Protein 5Z9R (pdb70)

Foldseek 3Di:
DAEEEEEEEELCLPPWPLVVLLVVLLQVQVVVVVPYDYQAYEYEHWACLVPDPQRDHVVLRQVLVQVQCPPPPHYHYDDPNRPDPHTDDPLVVVVVVLVVVVVVPDPNRHAYAYGDELVVLLVCQDPVNLPPVSSLCRLPVHAYEYEYEPPHDNVVSLVRRPSSVVSVVRYHYRDDHSVLNDDSVVVLVCVQVVHDCPPGHPPVSVVSCVVVVGSHD/DAEEEEEAFAACLPPWLLVVLLVVLLQVQQVVVVPYHYQAYEYEHAAPAVDDPQRDQVVLNQVLVQVQCPVPPGYHYDDPNRPDPHHDAVLVVQVVVLVVQQVVVVVPVRHAYAYEEELCCLQQCPSPHNHDPVCPLVRCPRHAYEYEYEPPHDNVVSCVVDPSCVVRVVRYHYRDDYSVLPADSVVVLVCVQVVHDCPPGGDPVSVVSCVVVVHSHD

Radius of gyration: 23.95 Å; Cα contacts (8 Å, |Δi|>4): 769; chains: 2; bounding box: 55×45×70 Å

B-factor: mean 46.01, std 11.73, range [27.86, 99.35]

Secondary structure (DSSP, 8-state):
-EEEEEEEEE--TT--HHHHHHHHHHHHHHHHHSSEEEEEEEEEEPPTTT--TT---HHHHHHHHHHHGGG-SSEEE--HHHHSSS---HHHHHHHHHHHHHHT------EEEEEEEHHHHHHT-SGGGTT-HHHHHIIIII-EEEEPPTT--HHHHHHHSHHHHHTGGGEEEE-S---B---HHHHHHHHHTT---BTTB-HHHHHHHHHHTTT--/-EEEEEEEEE--TT--HHHHHHHHHHHHHHHHHSSEEEEEEEEEEPP-TT--TT---HHHHHHHHHHHTTT-SSEEE--HHHHSSS---HHHHHHHHHHHHHHHHHH----EEEEEEETTHHHH-BSSSBPPHHHHHHIIIII-EEEEPPTT--HHHHHHT-HHHHHTGGGEEEE-S---B---HHHHHHHHHHT---BTTB-HHHHHHHHHHTTT--

GO terms:
  GO:0000309 nicotinamide-nucleotide adenylyltransferase activity (F, IDA)
  GO:0005739 mitochondrion (C, IDA)
  GO:0005759 mitochondrial matrix (C, IDA)
  GO:0009435 NAD+ biosynthetic process (P, IDA)
  GO:0009611 response to wounding (P, IDA)
  GO:0000309 nicotinamide-nucleotide adenylyltransferase activity (F, IMP)
  GO:0034355 NAD+ biosynthetic process via the salvage pathway (P, IMP)

InterPro domains:
  IPR004821 Cytidyltransferase-like domain [PF01467] (10-206)
  IPR005248 Nicotinate/nicotinamide nucleotide adenylyltransferase [TIGR00482] (10-232)
  IPR014729 Rossmann-like alpha/beta/alpha sandwich fold [G3DSA:3.40.50.620] (4-244)
  IPR045094 Nicotinamide/nicotinate mononucleotide adenylyltransferase, eukaryotic [cd09286] (7-232)
  IPR051182 Eukaryotic NMN adenylyltransferase [PTHR12039] (2-236)

Nearest PDB structures (foldseek):
  5z9r-assembly1_B  TM=1.005E+00  e=2.704E-46  Mus musculus
  5z9r-assembly1_A  TM=9.643E-01  e=1.073E-40  Mus musculus
  1nup-assembly1_A  TM=9.544E-01  e=6.596E-35  Homo sapiens
  1nup-assembly1_B  TM=9.572E-01  e=4.949E-33  Homo sapiens
  1kku-assembly1_A  TM=9.513E-01  e=8.817E-27  Homo sapiens

Structure (mmCIF, N/CA/C/O backbone):
data_5Z9R
#
_entry.id   5Z9R
#
_cell.length_a   53.650
_cell.length_b   80.822
_cell.length_c   64.501
_cell.angle_alpha   90.000
_cell.angle_beta   102.220
_cell.angle_gamma   90.000
#
_symmetry.space_group_name_H-M   'P 1 21 1'
#
loop_
_entity.id
_entity.type
_entity.pdbx_description
1 polymer 'Nicotinamide/nicotinic acid mononucleotide adenylyltransferase 3'
2 water water
#
loop_
_atom_site.group_PDB
_atom_site.id
_atom_site.type_symbol
_atom_site.label_atom_id
_atom_site.label_alt_id
_atom_site.label_comp_id
_atom_site.label_asym_id
_atom_site.label_entity_id
_atom_site.label_seq_id
_atom_site.pdbx_PDB_ins_code
_atom_site.Cartn_x
_atom_site.Cartn_y
_atom_site.Cartn_z
_atom_site.occupancy
_atom_site.B_iso_or_equiv
_atom_site.auth_seq_id
_atom_site.auth_comp_id
_atom_site.auth_asym_id
_atom_site.auth_atom_id
_atom_site.pdbx_PDB_model_num
ATOM 1 N N . ARG A 1 40 ? 81.276 -10.620 22.357 1.00 58.95 4 ARG A N 1
ATOM 2 C CA . ARG A 1 40 ? 79.900 -10.318 22.748 1.00 54.96 4 ARG A CA 1
ATOM 3 C C . ARG A 1 40 ? 79.284 -11.474 23.536 1.00 55.33 4 ARG A C 1
ATOM 4 O O . ARG A 1 40 ? 79.887 -12.540 23.670 1.00 56.29 4 ARG A O 1
ATOM 12 N N . ILE A 1 41 ? 78.091 -11.268 24.072 1.00 53.52 5 ILE A N 1
ATOM 13 C CA . ILE A 1 41 ? 77.521 -12.158 25.081 1.00 52.13 5 ILE A CA 1
ATOM 14 C C . ILE A 1 41 ? 76.511 -13.097 24.427 1.00 49.92 5 ILE A C 1
ATOM 15 O O . ILE A 1 41 ? 75.603 -12.623 23.727 1.00 45.56 5 ILE A O 1
ATOM 20 N N . PRO A 1 42 ? 76.629 -14.405 24.633 1.00 49.76 6 PRO A N 1
ATOM 21 C CA . PRO A 1 42 ? 75.664 -15.339 24.042 1.00 51.67 6 PRO A CA 1
ATOM 22 C C . PRO A 1 42 ? 74.308 -15.224 24.723 1.00 51.11 6 PRO A C 1
ATOM 23 O O . PRO A 1 42 ? 74.212 -15.004 25.934 1.00 48.05 6 PRO A O 1
ATOM 27 N N . VAL A 1 43 ? 73.258 -15.363 23.918 1.00 42.29 7 VAL A N 1
ATOM 28 C CA . VAL A 1 43 ? 71.881 -15.132 24.330 1.00 40.38 7 VAL A CA 1
ATOM 29 C C . VAL A 1 43 ? 71.030 -16.283 23.816 1.00 40.75 7 VAL A C 1
ATOM 30 O O . VAL A 1 43 ? 71.193 -16.723 22.669 1.00 39.62 7 VAL A O 1
ATOM 34 N N . VAL A 1 44 ? 70.117 -16.763 24.655 1.00 35.33 8 VAL A N 1
ATOM 35 C CA . VAL A 1 44 ? 69.068 -17.684 24.237 1.00 34.96 8 VAL A CA 1
ATOM 36 C C . VAL A 1 44 ? 67.740 -16.957 24.373 1.00 38.90 8 VAL A C 1
ATOM 37 O O . VAL A 1 44 ? 67.521 -16.232 25.350 1.00 35.03 8 VAL A O 1
ATOM 41 N N . LEU A 1 45 ? 66.871 -17.126 23.372 1.00 35.54 9 LEU A N 1
ATOM 42 C CA . LEU A 1 45 ? 65.530 -16.554 23.369 1.00 33.67 9 LEU A CA 1
ATOM 43 C C . LEU A 1 45 ? 64.519 -17.639 23.707 1.00 34.00 9 LEU A C 1
ATOM 44 O O . LEU A 1 45 ? 64.513 -18.695 23.065 1.00 31.24 9 LEU A O 1
ATOM 49 N N . LEU A 1 46 ? 63.658 -17.373 24.694 1.00 32.72 10 LEU A N 1
ATOM 50 C CA . LEU A 1 46 ? 62.615 -18.309 25.113 1.00 33.21 10 LEU A CA 1
ATOM 51 C C . LEU A 1 46 ? 61.240 -17.713 24.851 1.00 31.15 10 LEU A C 1
ATOM 52 O O . LEU A 1 46 ? 60.958 -16.599 25.282 1.00 31.23 10 LEU A O 1
ATOM 57 N N . ALA A 1 47 ? 60.373 -18.454 24.170 1.00 31.68 11 ALA A N 1
ATOM 58 C CA . ALA A 1 47 ? 58.985 -18.047 23.994 1.00 32.85 11 ALA A CA 1
ATOM 59 C C . ALA A 1 47 ? 58.102 -19.058 24.710 1.00 32.84 11 ALA A C 1
ATOM 60 O O . ALA A 1 47 ? 58.123 -20.246 24.380 1.00 36.24 11 ALA A O 1
ATOM 62 N N . CYS A 1 48 ? 57.335 -18.591 25.682 1.00 34.60 12 CYS A N 1
ATOM 63 C CA . CYS A 1 48 ? 56.288 -19.383 26.309 1.00 38.68 12 CYS A CA 1
ATOM 64 C C . CYS A 1 48 ? 54.950 -18.998 25.700 1.00 41.94 12 CYS A C 1
ATOM 65 O O . CYS A 1 48 ? 54.766 -17.875 25.230 1.00 49.76 12 CYS A O 1
ATOM 68 N N . GLY A 1 49 ? 54.019 -19.934 25.689 1.00 38.59 13 GLY A N 1
ATOM 69 C CA . GLY A 1 49 ? 52.721 -19.627 25.123 1.00 40.44 13 GLY A CA 1
ATOM 70 C C . GLY A 1 49 ? 51.928 -20.890 24.915 1.00 36.69 13 GLY A C 1
ATOM 71 O O . GLY A 1 49 ? 52.409 -22.002 25.143 1.00 35.97 13 GLY A O 1
ATOM 72 N N . SER A 1 50 ? 50.690 -20.692 24.459 1.00 34.01 14 SER A N 1
ATOM 73 C CA . SER A 1 50 ? 49.815 -21.817 24.131 1.00 42.32 14 SER A CA 1
ATOM 74 C C . SER A 1 50 ? 50.267 -22.554 22.866 1.00 37.38 14 SER A C 1
ATOM 75 O O . SER A 1 50 ? 50.228 -23.792 22.816 1.00 37.80 14 SER A O 1
ATOM 78 N N . PHE A 1 51 ? 50.679 -21.816 21.833 1.00 36.84 15 PHE A N 1
ATOM 79 C CA . PHE A 1 51 ? 50.986 -22.366 20.498 1.00 34.56 15 PHE A CA 1
ATOM 80 C C . PHE A 1 51 ? 49.888 -23.319 20.038 1.00 33.24 15 PHE A C 1
ATOM 81 O O . PHE A 1 51 ? 50.086 -24.523 19.853 1.00 32.26 15 PHE A O 1
ATOM 89 N N . ASN A 1 52 ? 48.710 -22.738 19.849 1.00 34.05 16 ASN A N 1
ATOM 90 C CA . ASN A 1 52 ? 47.479 -23.505 19.722 1.00 35.14 16 ASN A CA 1
ATOM 91 C C . ASN A 1 52 ? 46.656 -23.070 18.503 1.00 32.61 16 ASN A C 1
ATOM 92 O O . ASN A 1 52 ? 45.522 -22.632 18.667 1.00 34.21 16 ASN A O 1
ATOM 97 N N . PRO A 1 53 ? 47.202 -23.219 17.270 1.00 32.07 17 PRO A N 1
ATOM 98 C CA . PRO A 1 53 ? 48.508 -23.769 16.887 1.00 29.59 17 PRO A CA 1
ATOM 99 C C . PRO A 1 53 ? 49.589 -22.726 16.747 1.00 31.89 17 PRO A C 1
ATOM 100 O O . PRO A 1 53 ? 49.300 -21.527 16.739 1.00 31.83 17 PRO A O 1
ATOM 104 N N . ILE A 1 54 ? 50.830 -23.187 16.594 1.00 31.02 18 ILE A N 1
ATOM 105 C CA . ILE A 1 54 ? 51.893 -22.305 16.133 1.00 32.07 18 ILE A CA 1
ATOM 106 C C . ILE A 1 54 ? 51.544 -21.745 14.746 1.00 31.89 18 ILE A C 1
ATOM 107 O O . ILE A 1 54 ? 50.943 -22.430 13.905 1.00 34.09 18 ILE A O 1
ATOM 112 N N . THR A 1 55 ? 51.907 -20.487 14.504 1.00 30.83 19 THR A N 1
ATOM 113 C CA . THR A 1 55 ? 51.658 -19.827 13.220 1.00 32.10 19 THR A CA 1
ATOM 114 C C . THR A 1 55 ? 52.941 -19.169 12.716 1.00 33.24 19 THR A C 1
ATOM 115 O O . THR A 1 55 ? 53.956 -19.122 13.415 1.00 29.79 19 THR A O 1
ATOM 119 N N . ASN A 1 56 ? 52.891 -18.639 11.481 1.00 30.98 20 ASN A N 1
ATOM 120 C CA . ASN A 1 56 ? 54.035 -17.894 10.958 1.00 30.14 20 ASN A CA 1
ATOM 121 C C . ASN A 1 56 ? 54.359 -16.648 11.792 1.00 30.77 20 ASN A C 1
ATOM 122 O O . ASN A 1 56 ? 55.493 -16.144 11.719 1.00 31.02 20 ASN A O 1
ATOM 127 N N . MET A 1 57 ? 53.394 -16.123 12.557 1.00 32.34 21 MET A N 1
ATOM 128 C CA . MET A 1 57 ? 53.679 -14.996 13.454 1.00 33.48 21 MET A CA 1
ATOM 129 C C . MET A 1 57 ? 54.730 -15.366 14.501 1.00 34.21 21 MET A C 1
ATOM 130 O O . MET A 1 57 ? 55.699 -14.624 14.716 1.00 33.02 21 MET A O 1
ATOM 135 N N . HIS A 1 58 ? 54.553 -16.515 15.170 1.00 33.62 22 HIS A N 1
ATOM 136 C CA . HIS A 1 58 ? 55.475 -16.921 16.232 1.00 36.36 22 HIS A CA 1
ATOM 137 C C . HIS A 1 58 ? 56.901 -17.078 15.721 1.00 34.39 22 HIS A C 1
ATOM 138 O O . HIS A 1 58 ? 57.857 -16.704 16.408 1.00 32.56 22 HIS A O 1
ATOM 145 N N . LEU A 1 59 ? 57.063 -17.689 14.545 1.00 30.77 23 LEU A N 1
ATOM 146 C CA . LEU A 1 59 ? 58.396 -17.915 13.983 1.00 33.40 23 LEU A CA 1
ATOM 147 C C . LEU A 1 59 ? 59.038 -16.602 13.546 1.00 32.77 23 LEU A C 1
ATOM 148 O O . LEU A 1 59 ? 60.255 -16.371 13.744 1.00 31.32 23 LEU A O 1
ATOM 153 N N . ARG A 1 60 ? 58.226 -15.738 12.926 1.00 32.32 24 ARG A N 1
ATOM 154 C CA . ARG A 1 60 ? 58.698 -14.409 12.551 1.00 32.66 24 ARG A CA 1
ATOM 155 C C . ARG A 1 60 ? 59.203 -13.633 13.769 1.00 31.72 24 ARG A C 1
ATOM 156 O O . ARG A 1 60 ? 60.237 -12.952 13.693 1.00 31.95 24 ARG A O 1
ATOM 164 N N . LEU A 1 61 ? 58.498 -13.732 14.906 1.00 32.90 25 LEU A N 1
ATOM 165 C CA . LEU A 1 61 ? 58.946 -13.053 16.127 1.00 33.20 25 LEU A CA 1
ATOM 166 C C . LEU A 1 61 ? 60.398 -13.386 16.459 1.00 33.55 25 LEU A C 1
ATOM 167 O O . LEU A 1 61 ? 61.194 -12.493 16.786 1.00 32.01 25 LEU A O 1
ATOM 172 N N . PHE A 1 62 ? 60.750 -14.679 16.419 1.00 30.80 26 PHE A N 1
ATOM 173 C CA . PHE A 1 62 ? 62.127 -15.081 16.691 1.00 29.17 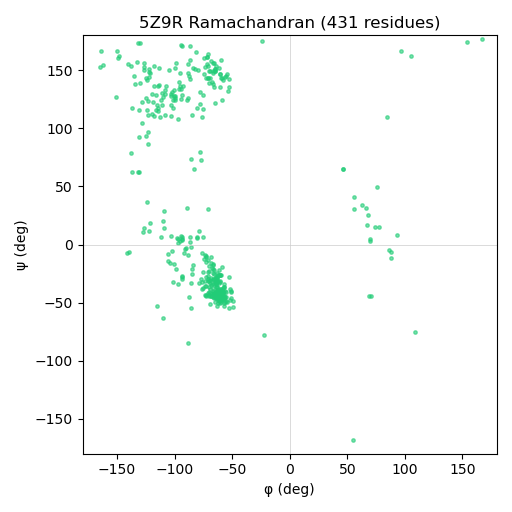26 PHE A CA 1
ATOM 174 C C . PHE A 1 62 ? 63.092 -14.428 15.716 1.00 33.76 26 PHE A C 1
ATOM 175 O O . PHE A 1 62 ? 64.160 -13.940 16.116 1.00 32.24 26 PHE A O 1
ATOM 183 N N . GLU A 1 63 ? 62.758 -14.449 14.419 1.00 32.51 27 GLU A N 1
ATOM 184 C CA . GLU A 1 63 ? 63.715 -13.893 13.455 1.00 32.19 27 GLU A CA 1
ATOM 185 C C . GLU A 1 63 ? 63.945 -12.403 13.694 1.00 31.54 27 GLU A C 1
ATOM 186 O O . GLU A 1 63 ? 65.087 -11.917 13.639 1.00 32.47 27 GLU A O 1
ATOM 192 N N . VAL A 1 64 ? 62.871 -11.663 13.949 1.00 31.49 28 VAL A N 1
ATOM 193 C CA . VAL A 1 64 ? 62.987 -10.231 14.183 1.00 32.00 28 VAL A CA 1
ATOM 194 C C . VAL A 1 64 ? 63.785 -9.963 15.455 1.00 35.21 28 VAL A C 1
ATOM 195 O O . VAL A 1 64 ? 64.654 -9.082 15.480 1.00 34.30 28 VAL A O 1
ATOM 199 N N . ALA A 1 65 ? 63.526 -10.736 16.519 1.00 30.81 29 ALA A N 1
ATOM 200 C CA . ALA A 1 65 ? 64.233 -10.531 17.782 1.00 32.26 29 ALA A CA 1
ATOM 201 C C . ALA A 1 65 ? 65.730 -10.775 17.614 1.00 35.41 29 ALA A C 1
ATOM 202 O O . ALA A 1 65 ? 66.561 -10.003 18.114 1.00 35.37 29 ALA A O 1
ATOM 204 N N . ARG A 1 66 ? 66.092 -11.843 16.899 1.00 32.50 30 ARG A N 1
ATOM 205 C CA . ARG A 1 66 ? 67.508 -12.154 16.714 1.00 34.82 30 ARG A CA 1
ATOM 206 C C . ARG A 1 66 ? 68.205 -11.061 15.916 1.00 38.14 30 ARG A C 1
ATOM 207 O O . ARG A 1 66 ? 69.322 -10.635 16.261 1.00 40.30 30 ARG A O 1
ATOM 215 N N . ASP A 1 67 ? 67.559 -10.587 14.845 1.00 36.54 31 ASP A N 1
ATOM 216 C CA . ASP A 1 67 ? 68.150 -9.482 14.087 1.00 40.10 31 ASP A CA 1
ATOM 217 C C . ASP A 1 67 ? 68.362 -8.255 14.976 1.00 40.20 31 ASP A C 1
ATOM 218 O O . ASP A 1 67 ? 69.413 -7.605 14.907 1.00 37.97 31 ASP A O 1
ATOM 223 N N . HIS A 1 68 ? 67.378 -7.930 15.824 1.00 42.12 32 HIS A N 1
ATOM 224 C CA . HIS A 1 68 ? 67.503 -6.770 16.709 1.00 42.29 32 HIS A CA 1
ATOM 225 C C . HIS A 1 68 ? 68.694 -6.905 17.656 1.00 39.75 32 HIS A C 1
ATOM 226 O O . HIS A 1 68 ? 69.525 -5.989 17.780 1.00 41.94 32 HIS A O 1
ATOM 233 N N . LEU A 1 69 ? 68.791 -8.045 18.340 1.00 39.15 33 LEU A N 1
ATOM 234 C CA . LEU A 1 69 ? 69.886 -8.224 19.286 1.00 43.55 33 LEU A CA 1
ATOM 235 C C . LEU A 1 69 ? 71.232 -8.175 18.579 1.00 42.96 33 LEU A C 1
ATOM 236 O O . LEU A 1 69 ? 72.160 -7.496 19.039 1.00 41.34 33 LEU A O 1
ATOM 241 N N . HIS A 1 70 ? 71.350 -8.857 17.439 1.00 39.33 34 HIS A N 1
ATOM 242 C CA . HIS A 1 70 ? 72.604 -8.818 16.697 1.00 41.49 34 HIS A CA 1
ATOM 243 C C . HIS A 1 70 ? 72.961 -7.390 16.291 1.00 41.94 34 HIS A C 1
ATOM 244 O O . HIS A 1 70 ? 74.131 -6.994 16.355 1.00 42.31 34 HIS A O 1
ATOM 251 N N . GLN A 1 71 ? 71.954 -6.596 15.906 1.00 42.69 35 GLN A N 1
ATOM 252 C CA . GLN A 1 71 ? 72.176 -5.215 15.478 1.00 45.46 35 GLN A CA 1
ATOM 253 C C . GLN A 1 71 ? 72.659 -4.322 16.626 1.00 51.52 35 GLN A C 1
ATOM 254 O O . GLN A 1 71 ? 73.377 -3.342 16.379 1.00 51.38 35 GLN A O 1
ATOM 260 N N . THR A 1 72 ? 72.278 -4.619 17.878 1.00 47.02 36 THR A N 1
ATOM 261 C CA . THR A 1 72 ? 72.807 -3.810 18.987 1.00 46.10 36 THR A CA 1
ATOM 262 C C . THR A 1 72 ? 74.332 -3.887 19.083 1.00 51.22 36 THR A C 1
ATOM 263 O O . THR A 1 72 ? 74.965 -2.961 19.603 1.00 56.39 36 THR A O 1
ATOM 267 N N . GLY A 1 73 ? 74.941 -4.975 18.606 1.00 51.85 37 GLY A N 1
ATOM 268 C CA . GLY A 1 73 ? 76.376 -5.151 18.693 1.00 52.82 37 GLY A CA 1
ATOM 269 C C . GLY A 1 73 ? 76.883 -5.804 19.968 1.00 53.69 37 GLY A C 1
ATOM 270 O O . GLY A 1 73 ? 78.081 -6.109 20.060 1.00 55.36 37 GLY A O 1
ATOM 271 N N . ARG A 1 74 ? 76.024 -6.044 20.952 1.00 50.50 38 ARG A N 1
ATOM 272 C CA . ARG A 1 74 ? 76.479 -6.576 22.230 1.00 52.55 38 ARG A CA 1
ATOM 273 C C . ARG A 1 74 ? 76.137 -8.043 22.439 1.00 50.71 38 ARG A C 1
ATOM 274 O O . ARG A 1 74 ? 76.629 -8.640 23.403 1.00 48.43 38 ARG A O 1
ATOM 282 N N . TYR A 1 75 ? 75.340 -8.646 21.554 1.00 49.56 39 TYR A N 1
ATOM 283 C CA . TYR A 1 75 ? 74.793 -9.976 21.776 1.00 48.71 39 TYR A CA 1
ATOM 284 C C . TYR A 1 75 ? 75.093 -10.901 20.606 1.00 52.63 39 TYR A C 1
ATOM 285 O O . TYR A 1 75 ? 75.245 -10.462 19.463 1.00 48.65 39 TYR A O 1
ATOM 294 N N . GLN A 1 76 ? 75.162 -12.195 20.917 1.00 49.84 40 GLN A N 1
ATOM 295 C CA . GLN A 1 76 ? 75.304 -13.278 19.950 1.00 47.64 40 GLN A CA 1
ATOM 296 C C . GLN A 1 76 ? 74.199 -14.279 20.260 1.00 49.00 40 GLN A C 1
ATOM 297 O O . GLN A 1 76 ? 74.282 -15.000 21.260 1.00 48.52 40 GLN A O 1
ATOM 303 N N . VAL A 1 77 ? 73.154 -14.309 19.438 1.00 44.34 41 VAL A N 1
ATOM 304 C CA . VAL A 1 77 ? 72.019 -15.190 19.699 1.00 41.90 41 VAL A CA 1
ATOM 305 C C . VAL A 1 77 ? 72.371 -16.590 19.224 1.00 41.99 41 VAL A C 1
ATOM 306 O O . VAL A 1 77 ? 72.591 -16.816 18.032 1.00 47.88 41 VAL A O 1
ATOM 310 N N . ILE A 1 78 ? 72.408 -17.540 20.151 1.00 41.59 42 ILE A N 1
ATOM 311 C CA . ILE A 1 78 ? 72.839 -18.892 19.819 1.00 43.50 42 ILE A CA 1
ATOM 312 C C . ILE A 1 78 ? 71.695 -19.887 19.756 1.00 40.18 42 ILE A C 1
ATOM 313 O O . ILE A 1 78 ? 71.891 -20.983 19.213 1.00 44.12 42 ILE A O 1
ATOM 318 N N . GLU A 1 79 ? 70.508 -19.551 20.260 1.00 40.86 43 GLU A N 1
ATOM 319 C CA . GLU A 1 79 ? 69.435 -20.538 20.243 1.00 40.08 43 GLU A CA 1
ATOM 320 C C . GLU A 1 79 ? 68.103 -19.858 20.511 1.00 36.65 43 GLU A C 1
ATOM 321 O O . GLU A 1 79 ? 68.045 -18.826 21.185 1.00 35.32 43 GLU A O 1
ATOM 327 N N . GLY A 1 80 ? 67.041 -20.456 19.988 1.00 33.96 44 GLY A N 1
ATOM 328 C CA . GLY A 1 80 ? 65.681 -20.090 20.351 1.00 31.49 44 GLY A CA 1
ATOM 329 C C . GLY A 1 80 ? 64.956 -21.309 20.886 1.00 33.78 44 GLY A C 1
ATOM 330 O O . GLY A 1 80 ? 65.182 -22.426 20.413 1.00 33.82 44 GLY A O 1
ATOM 331 N N . ILE A 1 81 ? 64.085 -21.091 21.876 1.00 31.82 45 ILE A N 1
ATOM 332 C CA . ILE A 1 81 ? 63.359 -22.177 22.527 1.00 32.58 45 ILE A CA 1
ATOM 333 C C . ILE A 1 81 ? 61.875 -21.846 22.524 1.00 29.92 45 ILE A C 1
ATOM 334 O O . ILE A 1 81 ? 61.464 -20.812 23.058 1.00 32.71 45 ILE A O 1
ATOM 339 N N . ILE A 1 82 ? 61.076 -22.733 21.948 1.00 29.67 46 ILE A N 1
ATOM 340 C CA . ILE A 1 82 ? 59.623 -22.666 22.010 1.00 29.63 46 ILE A CA 1
ATOM 341 C C . ILE A 1 82 ? 59.178 -23.645 23.087 1.00 32.65 46 ILE A C 1
ATOM 342 O O . ILE A 1 82 ? 59.594 -24.810 23.080 1.00 34.05 46 ILE A O 1
ATOM 347 N N . SER A 1 83 ? 58.362 -23.168 24.030 1.00 32.17 47 SER A N 1
ATOM 348 C CA . SER A 1 83 ? 57.958 -23.949 25.201 1.00 32.52 47 SER A CA 1
ATOM 349 C C . SER A 1 83 ? 56.445 -23.867 25.343 1.00 32.99 47 SER A C 1
ATOM 350 O O . SER A 1 83 ? 55.921 -22.951 25.998 1.00 33.32 47 SER A O 1
ATOM 353 N N . PRO A 1 84 ? 55.706 -24.811 24.764 1.00 31.54 48 PRO A N 1
ATOM 354 C CA . PRO A 1 84 ? 54.245 -24.750 24.859 1.00 33.01 48 PRO A CA 1
ATOM 355 C C . PRO A 1 84 ? 53.754 -24.961 26.291 1.00 37.20 48 PRO A C 1
ATOM 356 O O . PRO A 1 84 ? 54.354 -25.693 27.084 1.00 36.34 48 PRO A O 1
ATOM 360 N N . VAL A 1 85 ? 52.622 -24.325 26.602 1.00 35.16 49 VAL A N 1
ATOM 361 C CA . VAL A 1 85 ? 52.106 -24.364 27.977 1.00 38.73 49 VAL A CA 1
ATOM 362 C C . VAL A 1 85 ? 51.569 -25.754 28.308 1.00 37.57 49 VAL A C 1
ATOM 363 O O . VAL A 1 85 ? 51.126 -26.518 27.439 1.00 36.63 49 VAL A O 1
ATOM 367 N N . ASN A 1 86 ? 51.594 -26.067 29.604 1.00 38.25 50 ASN A N 1
ATOM 368 C CA . ASN A 1 86 ? 51.019 -27.288 30.143 1.00 40.00 50 ASN A CA 1
ATOM 369 C C . ASN A 1 86 ? 49.505 -27.302 29.954 1.00 40.12 50 ASN A C 1
ATOM 370 O O . ASN A 1 86 ? 48.853 -26.257 29.928 1.00 42.72 50 ASN A O 1
ATOM 375 N N . ASP A 1 87 ? 48.937 -28.505 29.831 1.00 42.55 51 ASP A N 1
ATOM 376 C CA . ASP A 1 87 ? 47.485 -28.627 29.701 1.00 41.73 51 ASP A CA 1
ATOM 377 C C . ASP A 1 87 ? 46.729 -28.357 31.008 1.00 47.91 51 ASP A C 1
ATOM 378 O O . ASP A 1 87 ? 45.500 -28.234 30.964 1.00 47.11 51 ASP A O 1
ATOM 383 N N . SER A 1 88 ? 47.414 -28.262 32.157 1.00 46.60 52 SER A N 1
ATOM 384 C CA . SER A 1 88 ? 46.734 -27.920 33.412 1.00 53.28 52 SER A CA 1
ATOM 385 C C . SER A 1 88 ? 46.047 -26.566 33.310 1.00 56.55 52 SER A C 1
ATOM 386 O O . SER A 1 88 ? 44.896 -26.407 33.733 1.00 60.40 52 SER A O 1
ATOM 389 N N . TYR A 1 89 ? 46.778 -25.566 32.805 1.00 57.96 53 TYR A N 1
ATOM 390 C CA . TYR A 1 89 ? 46.274 -24.312 32.247 1.00 60.57 53 TYR A CA 1
ATOM 391 C C . TYR A 1 89 ? 44.821 -24.463 31.799 1.00 66.13 53 TYR A C 1
ATOM 392 O O . TYR A 1 89 ? 43.902 -24.011 32.488 1.00 66.92 53 TYR A O 1
ATOM 401 N N . GLY A 1 90 ? 44.609 -25.082 30.639 1.00 65.98 54 GLY A N 1
ATOM 402 C CA . GLY A 1 90 ? 43.379 -25.800 30.355 1.00 64.95 54 GLY A CA 1
ATOM 403 C C . GLY A 1 90 ? 42.110 -25.046 30.018 1.00 66.23 54 GLY A C 1
ATOM 404 O O . GLY A 1 90 ? 41.056 -25.342 30.590 1.00 70.20 54 GLY A O 1
ATOM 405 N N . LYS A 1 91 ? 42.170 -24.099 29.086 1.00 66.10 55 LYS A N 1
ATOM 406 C CA . LYS A 1 91 ? 40.931 -23.614 28.501 1.00 67.28 55 LYS A CA 1
ATOM 407 C C . LYS A 1 91 ? 40.342 -24.679 27.574 1.00 65.27 55 LYS A C 1
ATOM 408 O O . LYS A 1 91 ? 41.024 -25.614 27.139 1.00 62.53 55 LYS A O 1
ATOM 414 N N . LYS A 1 92 ? 39.043 -24.531 27.293 1.00 63.98 56 LYS A N 1
ATOM 415 C CA . LYS A 1 92 ? 38.297 -25.567 26.582 1.00 66.54 56 LYS A CA 1
ATOM 416 C C . LYS A 1 92 ? 38.905 -25.861 25.215 1.00 66.38 56 LYS A C 1
ATOM 417 O O . LYS A 1 92 ? 38.991 -27.024 24.801 1.00 63.26 56 LYS A O 1
ATOM 423 N N . ASP A 1 93 ? 39.335 -24.820 24.499 1.00 61.33 57 ASP A N 1
ATOM 424 C CA . ASP A 1 93 ? 39.860 -24.995 23.150 1.00 61.13 57 ASP A CA 1
ATOM 425 C C . ASP A 1 93 ? 41.350 -25.311 23.117 1.00 54.41 57 ASP A C 1
ATOM 426 O O . ASP A 1 93 ? 41.928 -25.332 22.028 1.00 47.62 57 ASP A O 1
ATOM 431 N N . LEU A 1 94 ? 41.993 -25.518 24.263 1.00 53.08 58 LEU A N 1
ATOM 432 C CA . LEU A 1 94 ? 43.414 -25.846 24.283 1.00 47.75 58 LEU A CA 1
ATOM 433 C C . LEU A 1 94 ? 43.589 -27.305 23.883 1.00 45.80 58 LEU A C 1
ATOM 434 O O . LEU A 1 94 ? 43.239 -28.213 24.644 1.00 43.57 58 LEU A O 1
ATOM 439 N N . VAL A 1 95 ? 44.141 -27.530 22.689 1.00 40.51 59 VAL A N 1
ATOM 440 C CA . VAL A 1 95 ? 44.408 -28.882 22.211 1.00 39.49 59 VAL A CA 1
ATOM 441 C C . VAL A 1 95 ? 45.500 -29.525 23.074 1.00 38.68 59 VAL A C 1
ATOM 442 O O . VAL A 1 95 ? 46.275 -28.836 23.748 1.00 37.43 59 VAL A O 1
ATOM 446 N N . ALA A 1 96 ? 45.526 -30.858 23.105 1.00 38.61 60 ALA A N 1
ATOM 447 C CA . ALA A 1 96 ? 46.462 -31.576 23.972 1.00 41.58 60 ALA A CA 1
ATOM 448 C C . ALA A 1 96 ? 47.911 -31.197 23.668 1.00 38.41 60 ALA A C 1
ATOM 449 O O . ALA A 1 96 ? 48.297 -31.012 22.512 1.00 35.13 60 ALA A O 1
ATOM 451 N N . SER A 1 97 ? 48.722 -31.081 24.722 1.00 36.08 61 SER A N 1
ATOM 452 C CA . SER A 1 97 ? 50.089 -30.599 24.531 1.00 36.63 61 SER A CA 1
ATOM 453 C C . SER A 1 97 ? 50.892 -31.503 23.602 1.00 33.46 61 SER A C 1
ATOM 454 O O . SER A 1 97 ? 51.760 -31.017 22.869 1.00 34.40 61 SER A O 1
ATOM 457 N N . HIS A 1 98 ? 50.619 -32.808 23.596 1.00 32.01 62 HIS A N 1
ATOM 458 C CA . HIS A 1 98 ? 51.286 -33.665 22.624 1.00 32.16 62 HIS A CA 1
ATOM 459 C C . HIS A 1 98 ? 51.141 -33.092 21.210 1.00 33.02 62 HIS A C 1
ATOM 460 O O . HIS A 1 98 ? 52.123 -32.976 20.466 1.00 32.64 62 HIS A O 1
ATOM 467 N N . HIS A 1 99 ? 49.927 -32.679 20.841 1.00 31.27 63 HIS A N 1
ATOM 468 C CA . HIS A 1 99 ? 49.718 -32.162 19.485 1.00 32.75 63 HIS A CA 1
ATOM 469 C C . HIS A 1 99 ? 50.386 -30.802 19.296 1.00 31.83 63 HIS A C 1
ATOM 470 O O . HIS A 1 99 ? 50.916 -30.511 18.219 1.00 31.65 63 HIS A O 1
ATOM 477 N N . ARG A 1 100 ? 50.375 -29.951 20.327 1.00 32.11 64 ARG A N 1
ATOM 478 C CA . ARG A 1 100 ? 50.959 -28.618 20.169 1.00 33.69 64 ARG A CA 1
ATOM 479 C C . ARG A 1 100 ? 52.479 -28.693 20.031 1.00 31.52 64 ARG A C 1
ATOM 480 O O . ARG A 1 100 ? 53.065 -27.972 19.212 1.00 34.13 64 ARG A O 1
ATOM 488 N N . VAL A 1 101 ? 53.138 -29.588 20.773 1.00 29.51 65 VAL A N 1
ATOM 489 C CA . VAL A 1 101 ? 54.583 -29.702 20.562 1.00 32.39 65 VAL A CA 1
ATOM 490 C C . VAL A 1 101 ? 54.885 -30.480 19.281 1.00 33.29 65 VAL A C 1
ATOM 491 O O . VAL A 1 101 ? 55.921 -30.246 18.654 1.00 33.70 65 VAL A O 1
ATOM 495 N N . ALA A 1 102 ? 54.024 -31.420 18.874 1.00 30.76 66 ALA A N 1
ATOM 496 C CA . ALA A 1 102 ? 54.223 -32.054 17.566 1.00 32.42 66 ALA A CA 1
ATOM 497 C C . ALA A 1 102 ? 54.166 -31.024 16.436 1.00 33.15 66 ALA A C 1
ATOM 498 O O . ALA A 1 102 ? 55.010 -31.026 15.524 1.00 33.42 66 ALA A O 1
ATOM 500 N N . MET A 1 103 ? 53.174 -30.128 16.486 1.00 32.01 67 MET A N 1
ATOM 501 C CA . MET A 1 103 ? 53.028 -29.110 15.445 1.00 32.69 67 MET A CA 1
ATOM 502 C C . MET A 1 103 ? 54.184 -28.126 15.469 1.00 33.91 67 MET A C 1
ATOM 503 O O . MET A 1 103 ? 54.660 -27.695 14.413 1.00 34.80 67 MET A O 1
ATOM 508 N N . ALA A 1 104 ? 54.634 -27.733 16.661 1.00 30.17 68 ALA A N 1
ATOM 509 C CA . ALA A 1 104 ? 55.804 -26.869 16.739 1.00 34.17 68 ALA A CA 1
ATOM 510 C C . ALA A 1 104 ? 57.037 -27.554 16.158 1.00 34.10 68 ALA A C 1
ATOM 511 O O . ALA A 1 104 ? 57.814 -26.928 15.423 1.00 34.34 68 ALA A O 1
ATOM 513 N N . ARG A 1 105 ? 57.249 -28.834 16.490 1.00 29.84 69 ARG A N 1
ATOM 514 C CA . ARG A 1 105 ? 58.387 -29.556 15.922 1.00 35.13 69 ARG A CA 1
ATOM 515 C C . ARG A 1 105 ? 58.311 -29.605 14.395 1.00 34.74 69 ARG A C 1
ATOM 516 O O . ARG A 1 105 ? 59.312 -29.355 13.706 1.00 33.36 69 ARG A O 1
ATOM 524 N N . LEU A 1 106 ? 57.128 -29.890 13.840 1.00 32.96 70 LEU A N 1
ATOM 525 C CA . LEU A 1 106 ? 56.992 -29.872 12.379 1.00 35.42 70 LEU A CA 1
ATOM 526 C C . LEU A 1 106 ? 57.269 -28.483 11.815 1.00 36.36 70 LEU A C 1
ATOM 527 O O . LEU A 1 106 ? 57.931 -28.348 10.779 1.00 37.43 70 LEU A O 1
ATOM 532 N N . ALA A 1 107 ? 56.792 -27.432 12.498 1.00 34.05 71 ALA A N 1
ATOM 533 C CA . ALA A 1 107 ? 57.027 -26.066 12.034 1.00 35.97 71 ALA A CA 1
ATOM 534 C C . ALA A 1 107 ? 58.509 -25.719 12.038 1.00 35.78 71 ALA A C 1
ATOM 535 O O . ALA A 1 107 ? 58.951 -24.887 11.244 1.00 33.20 71 ALA A O 1
ATOM 537 N N . LEU A 1 108 ? 59.292 -26.336 12.918 1.00 34.58 72 LEU A N 1
ATOM 538 C CA . LEU A 1 108 ? 60.686 -25.951 13.094 1.00 36.98 72 LEU A CA 1
ATOM 539 C C . LEU A 1 108 ? 61.647 -26.775 12.240 1.00 37.74 72 LEU A C 1
ATOM 540 O O . LEU A 1 108 ? 62.868 -26.611 12.361 1.00 39.11 72 LEU A O 1
ATOM 545 N N . GLN A 1 109 ? 61.128 -27.634 11.362 1.00 38.31 73 GLN A N 1
ATOM 546 C CA . GLN A 1 109 ? 61.996 -28.447 10.514 1.00 41.03 73 GLN A CA 1
ATOM 547 C C . GLN A 1 109 ? 62.945 -27.603 9.677 1.00 39.68 73 GLN A C 1
ATOM 548 O O . GLN A 1 109 ? 64.076 -28.023 9.411 1.00 45.11 73 GLN A O 1
ATOM 554 N N . THR A 1 110 ? 62.518 -26.425 9.241 1.00 38.34 74 THR A N 1
ATOM 555 C CA . THR A 1 110 ? 63.362 -25.607 8.385 1.00 40.08 74 THR A CA 1
ATOM 556 C C . THR A 1 110 ? 64.177 -24.571 9.161 1.00 43.45 74 THR A C 1
ATOM 557 O O . THR A 1 110 ? 64.835 -23.726 8.541 1.00 38.80 74 THR A O 1
ATOM 561 N N . SER A 1 111 ? 64.152 -24.611 10.490 1.00 35.12 75 SER A N 1
ATOM 562 C CA . SER A 1 111 ? 64.958 -23.707 11.301 1.00 36.70 75 SER A CA 1
ATOM 563 C C . SER A 1 111 ? 66.256 -24.394 11.699 1.00 38.59 75 SER A C 1
ATOM 564 O O . SER A 1 111 ? 66.247 -25.533 12.171 1.00 39.20 75 SER A O 1
ATOM 567 N N . ASP A 1 112 ? 67.371 -23.689 11.551 1.00 38.87 76 ASP A N 1
ATOM 568 C CA . ASP A 1 112 ? 68.628 -24.216 12.056 1.00 40.23 76 ASP A CA 1
ATOM 569 C C . ASP A 1 112 ? 68.981 -23.715 13.455 1.00 43.49 76 ASP A C 1
ATOM 570 O O . ASP A 1 112 ? 70.046 -24.074 13.963 1.00 45.01 76 ASP A O 1
ATOM 575 N N . TRP A 1 113 ? 68.118 -22.921 14.110 1.00 39.27 77 TRP A N 1
ATOM 576 C CA . TRP A 1 113 ? 68.492 -22.403 15.431 1.00 37.55 77 TRP A CA 1
ATOM 577 C C . TRP A 1 113 ? 67.377 -22.375 16.485 1.00 38.78 77 TRP A C 1
ATOM 578 O O . TRP A 1 113 ? 67.676 -22.086 17.649 1.00 36.62 77 TRP A O 1
ATOM 589 N N . ILE A 1 114 ? 66.127 -22.675 16.142 1.00 35.77 78 ILE A N 1
ATOM 590 C CA . ILE A 1 114 ? 65.003 -22.653 17.070 1.00 33.86 78 ILE A CA 1
ATOM 591 C C . ILE A 1 114 ? 64.553 -24.089 17.286 1.00 37.60 78 ILE A C 1
ATOM 592 O O . ILE A 1 114 ? 64.337 -24.823 16.315 1.00 35.59 78 ILE A O 1
ATOM 597 N N . ARG A 1 115 ? 64.389 -24.489 18.546 1.00 35.01 79 ARG A N 1
ATOM 598 C CA . ARG A 1 115 ? 63.940 -25.834 18.875 1.00 35.05 79 ARG A CA 1
ATOM 599 C C . ARG A 1 115 ? 62.723 -25.768 19.787 1.00 38.12 79 ARG A C 1
ATOM 600 O O . ARG A 1 115 ? 62.506 -24.782 20.504 1.00 37.07 79 ARG A O 1
ATOM 608 N N . VAL A 1 116 ? 61.922 -26.832 19.776 1.00 32.54 80 VAL A N 1
ATOM 609 C CA . VAL A 1 116 ? 60.830 -26.937 20.735 1.00 34.35 80 VAL A CA 1
ATOM 610 C C . VAL A 1 116 ? 61.317 -27.741 21.936 1.00 38.53 80 VAL A C 1
ATOM 611 O O . VAL A 1 116 ? 61.999 -28.761 21.780 1.00 38.21 80 VAL A O 1
ATOM 615 N N . ASP A 1 117 ? 61.026 -27.250 23.139 1.00 36.53 81 ASP A N 1
ATOM 616 C CA . ASP A 1 117 ? 61.370 -27.978 24.359 1.00 37.21 81 ASP A CA 1
ATOM 617 C C . ASP A 1 117 ? 60.094 -28.322 25.114 1.00 32.97 81 ASP A C 1
ATOM 618 O O . ASP A 1 117 ? 59.430 -27.416 25.652 1.00 37.87 81 ASP A O 1
ATOM 623 N N . PRO A 1 118 ? 59.703 -29.595 25.176 1.00 34.78 82 PRO A N 1
ATOM 624 C CA . PRO A 1 118 ? 58.446 -29.963 25.833 1.00 36.38 82 PRO A CA 1
ATOM 625 C C . PRO A 1 118 ? 58.523 -30.061 27.354 1.00 35.57 82 PRO A C 1
ATOM 626 O O . PRO A 1 118 ? 57.525 -30.461 27.961 1.00 33.38 82 PRO A O 1
ATOM 630 N N . TRP A 1 119 ? 59.655 -29.714 27.982 1.00 32.16 83 TRP A N 1
ATOM 631 C CA . TRP A 1 119 ? 59.798 -29.883 29.434 1.00 38.80 83 TRP A CA 1
ATOM 632 C C . TRP A 1 119 ? 58.607 -29.302 30.192 1.00 38.96 83 TRP A C 1
ATOM 633 O O . TRP A 1 119 ? 57.970 -29.995 30.995 1.00 37.14 83 TRP A O 1
ATOM 644 N N . GLU A 1 120 ? 58.288 -28.028 29.930 1.00 32.89 84 GLU A N 1
ATOM 645 C CA . GLU A 1 120 ? 57.184 -27.344 30.605 1.00 37.17 84 GLU A CA 1
ATOM 646 C C . GLU A 1 120 ? 55.871 -28.106 30.457 1.00 38.18 84 GLU A C 1
ATOM 647 O O . GLU A 1 120 ? 55.125 -28.280 31.429 1.00 37.46 84 GLU A O 1
ATOM 653 N N . SER A 1 121 ? 55.563 -28.568 29.245 1.00 34.77 85 SER A N 1
ATOM 654 C CA . SER A 1 121 ? 54.302 -29.274 29.051 1.00 36.24 85 SER A CA 1
ATOM 655 C C . SER A 1 121 ? 54.298 -30.668 29.667 1.00 34.39 85 SER A C 1
ATOM 656 O O . SER A 1 121 ? 53.219 -31.252 29.801 1.00 35.57 85 SER A O 1
ATOM 659 N N . GLU A 1 122 ? 55.455 -31.213 30.030 1.00 34.85 86 GLU A N 1
ATOM 660 C CA . GLU A 1 122 ? 55.526 -32.547 30.616 1.00 38.73 86 GLU A CA 1
ATOM 661 C C . GLU A 1 122 ? 55.462 -32.543 32.139 1.00 41.21 86 GLU A C 1
ATOM 662 O O . GLU A 1 122 ? 55.355 -33.618 32.739 1.00 44.45 86 GLU A O 1
ATOM 668 N N . GLN A 1 123 ? 55.501 -31.372 32.771 1.00 39.38 87 GLN A N 1
ATOM 669 C CA . GLN A 1 123 ? 55.392 -31.294 34.222 1.00 42.34 87 GLN A CA 1
ATOM 670 C C . GLN A 1 123 ? 53.968 -31.614 34.665 1.00 44.90 87 GLN A C 1
ATOM 671 O O . GLN A 1 123 ? 53.003 -31.434 33.921 1.00 42.62 87 GLN A O 1
ATOM 677 N N . ALA A 1 124 ? 53.839 -32.078 35.909 1.00 48.15 88 ALA A N 1
ATOM 678 C CA . ALA A 1 124 ? 52.531 -32.476 36.411 1.00 49.62 88 ALA A CA 1
ATOM 679 C C . ALA A 1 124 ? 51.576 -31.301 36.545 1.00 52.35 88 ALA A C 1
ATOM 680 O O . ALA A 1 124 ? 50.358 -31.506 36.553 1.00 54.47 88 ALA A O 1
ATOM 682 N N . GLN A 1 125 ? 52.091 -30.080 36.634 1.00 53.05 89 GLN A N 1
ATOM 683 C CA . GLN A 1 125 ? 51.259 -28.918 36.890 1.00 51.52 89 GLN A CA 1
ATOM 684 C C . GLN A 1 125 ? 51.699 -27.766 36.001 1.00 49.36 89 GLN A C 1
ATOM 685 O O . GLN A 1 125 ? 52.858 -27.690 35.586 1.00 44.78 89 GLN A O 1
ATOM 691 N N . TRP A 1 126 ? 50.757 -26.871 35.718 1.00 52.69 90 TRP A N 1
ATOM 692 C CA . TRP A 1 126 ? 51.091 -25.587 35.117 1.00 51.80 90 TRP A CA 1
ATOM 693 C C . TRP A 1 126 ? 52.115 -24.849 35.973 1.00 53.61 90 TRP A C 1
ATOM 694 O O . TRP A 1 126 ? 52.121 -24.950 37.205 1.00 54.14 90 TRP A O 1
ATOM 705 N N . MET A 1 127 ? 53.002 -24.118 35.302 1.00 46.70 91 MET A N 1
ATOM 706 C CA . MET A 1 127 ? 54.082 -23.373 35.932 1.00 47.47 91 MET A CA 1
ATOM 707 C C . MET A 1 127 ? 54.003 -21.915 35.515 1.00 49.80 91 MET A C 1
ATOM 708 O O . MET A 1 127 ? 53.710 -21.616 34.355 1.00 44.44 91 MET A O 1
ATOM 713 N N . GLU A 1 128 ? 54.319 -21.010 36.440 1.00 43.23 92 GLU A N 1
ATOM 714 C CA . GLU A 1 128 ? 54.508 -19.615 36.054 1.00 47.20 92 GLU A CA 1
ATOM 715 C C . GLU A 1 128 ? 55.720 -19.472 35.136 1.00 41.29 92 GLU A C 1
ATOM 716 O O . GLU A 1 128 ? 56.698 -20.214 35.244 1.00 36.82 92 GLU A O 1
ATOM 722 N N . THR A 1 129 ? 55.646 -18.485 34.236 1.00 38.62 93 THR A N 1
ATOM 723 C CA . THR A 1 129 ? 56.711 -18.267 33.262 1.00 40.45 93 THR A CA 1
ATOM 724 C C . THR A 1 129 ? 58.080 -18.198 33.919 1.00 37.05 93 THR A C 1
ATOM 725 O O . THR A 1 129 ? 59.060 -18.750 33.397 1.00 36.55 93 THR A O 1
ATOM 729 N N . VAL A 1 130 ? 58.168 -17.537 35.080 1.00 38.88 94 VAL A N 1
ATOM 730 C CA . VAL A 1 130 ? 59.477 -17.314 35.685 1.00 40.39 94 VAL A CA 1
ATOM 731 C C . VAL A 1 130 ? 60.132 -18.635 36.092 1.00 34.68 94 VAL A C 1
ATOM 732 O O . VAL A 1 130 ? 61.358 -18.774 36.026 1.00 37.33 94 VAL A O 1
ATOM 736 N N . LYS A 1 131 ? 59.348 -19.634 36.477 1.00 35.66 95 LYS A N 1
ATOM 737 C CA . LYS A 1 131 ? 59.945 -20.940 36.764 1.00 37.36 95 LYS A CA 1
ATOM 738 C C . LYS A 1 131 ? 60.459 -21.631 35.496 1.00 37.96 95 LYS A C 1
ATOM 739 O O . LYS A 1 131 ? 61.444 -22.385 35.547 1.00 35.50 95 LYS A O 1
ATOM 745 N N . VAL A 1 132 ? 59.823 -21.382 34.351 1.00 36.02 96 VAL A N 1
ATOM 746 C CA . VAL A 1 132 ? 60.336 -21.935 33.101 1.00 32.79 96 VAL A CA 1
ATOM 747 C C . VAL A 1 132 ? 61.661 -21.280 32.746 1.00 35.69 96 VAL A C 1
ATOM 748 O O . VAL A 1 132 ? 62.622 -21.959 32.346 1.00 34.32 96 VAL A O 1
ATOM 752 N N . LEU A 1 133 ? 61.731 -19.946 32.890 1.00 36.27 97 LEU A N 1
ATOM 753 C CA . LEU A 1 133 ? 62.993 -19.229 32.707 1.00 37.04 97 LEU A CA 1
ATOM 754 C C . LEU A 1 133 ? 64.087 -19.762 33.641 1.00 36.98 97 LEU A C 1
ATOM 755 O O . LEU A 1 133 ? 65.226 -19.982 33.219 1.00 37.63 97 LEU A O 1
ATOM 760 N N . ARG A 1 134 ? 63.773 -19.955 34.922 1.00 35.29 98 ARG A N 1
ATOM 761 C CA . ARG A 1 134 ? 64.768 -20.520 35.843 1.00 38.31 98 ARG A CA 1
ATOM 762 C C . ARG A 1 134 ? 65.290 -21.860 35.337 1.00 37.34 98 ARG A C 1
ATOM 763 O O . ARG A 1 134 ? 66.510 -22.089 35.276 1.00 35.95 98 ARG A O 1
ATOM 771 N N . HIS A 1 135 ? 64.369 -22.757 34.965 1.00 35.06 99 HIS A N 1
ATOM 772 C CA . HIS A 1 135 ? 64.770 -24.078 34.475 1.00 38.70 99 HIS A CA 1
ATOM 773 C C . HIS A 1 135 ? 65.706 -23.975 33.276 1.00 36.75 99 HIS A C 1
ATOM 774 O O . HIS A 1 135 ? 66.804 -24.561 33.264 1.00 37.09 99 HIS A O 1
ATOM 781 N N . HIS A 1 136 ? 65.295 -23.223 32.250 1.00 37.33 100 HIS A N 1
ATOM 782 C CA . HIS A 1 136 ? 66.101 -23.200 31.038 1.00 36.32 100 HIS A CA 1
ATOM 783 C C . HIS A 1 136 ? 67.403 -22.438 31.238 1.00 36.66 100 HIS A C 1
ATOM 784 O O . HIS A 1 136 ? 68.395 -22.735 30.566 1.00 35.34 100 HIS A O 1
ATOM 791 N N . HIS A 1 137 ? 67.430 -21.472 32.160 1.00 35.95 101 HIS A N 1
ATOM 792 C CA . HIS A 1 137 ? 68.677 -20.783 32.477 1.00 39.44 101 HIS A CA 1
ATOM 793 C C . HIS A 1 137 ? 69.670 -21.732 33.136 1.00 40.90 101 HIS A C 1
ATOM 794 O O . HIS A 1 137 ? 70.874 -21.694 32.842 1.00 39.92 101 HIS A O 1
ATOM 801 N N . ARG A 1 138 ? 69.182 -22.590 34.033 1.00 39.52 102 ARG A N 1
ATOM 802 C CA . ARG A 1 138 ? 70.040 -23.622 34.605 1.00 41.80 102 ARG A CA 1
ATOM 803 C C . ARG A 1 138 ? 70.585 -24.544 33.521 1.00 43.98 102 ARG A C 1
ATOM 804 O O . ARG A 1 138 ? 71.789 -24.839 33.489 1.00 43.29 102 ARG A O 1
ATOM 812 N N . GLU A 1 139 ? 69.709 -25.009 32.617 1.00 42.34 103 GLU A N 1
ATOM 813 C CA . GLU A 1 139 ? 70.176 -25.838 31.504 1.00 44.53 103 GLU A CA 1
ATOM 814 C C . GLU A 1 139 ? 71.230 -25.118 30.666 1.00 48.15 103 GLU A C 1
ATOM 815 O O . GLU A 1 139 ? 72.203 -25.734 30.215 1.00 44.94 103 GLU A O 1
ATOM 821 N N . LEU A 1 140 ? 71.036 -23.815 30.426 1.00 43.58 104 LEU A N 1
ATOM 822 C CA . LEU A 1 140 ? 72.001 -23.039 29.656 1.00 43.84 104 LEU A CA 1
ATOM 823 C C . LEU A 1 140 ? 73.351 -22.990 30.360 1.00 47.40 104 LEU A C 1
ATOM 824 O O . LEU A 1 140 ? 74.395 -23.215 29.738 1.00 46.74 104 LEU A O 1
ATOM 829 N N . LEU A 1 141 ? 73.352 -22.688 31.666 1.00 44.18 105 LEU A N 1
ATOM 830 C CA . LEU A 1 141 ? 74.613 -22.651 32.404 1.00 47.65 105 LEU A CA 1
ATOM 831 C C . LEU A 1 141 ? 75.308 -24.006 32.384 1.00 52.92 105 LEU A C 1
ATOM 832 O O . LEU A 1 141 ? 76.533 -24.077 32.235 1.00 55.03 105 LEU A O 1
ATOM 837 N N . ARG A 1 142 ? 74.534 -25.094 32.505 1.00 52.81 106 ARG A N 1
ATOM 838 C CA . ARG A 1 142 ? 75.122 -26.429 32.579 1.00 56.40 106 ARG A CA 1
ATOM 839 C C . ARG A 1 142 ? 75.760 -26.851 31.261 1.00 60.98 106 ARG A C 1
ATOM 840 O O . ARG A 1 142 ? 76.793 -27.529 31.269 1.00 65.81 106 ARG A O 1
ATOM 848 N N . SER A 1 143 ? 75.195 -26.451 30.120 1.00 56.58 107 SER A N 1
ATOM 849 C CA . SER A 1 143 ? 75.849 -26.750 28.851 1.00 62.37 107 SER A CA 1
ATOM 850 C C . SER A 1 143 ? 77.110 -25.898 28.695 1.00 68.80 107 SER A C 1
ATOM 851 O O . SER A 1 143 ? 77.500 -25.557 27.574 1.00 69.04 107 SER A O 1
ATOM 854 N N . SER A 1 144 ? 77.755 -25.559 29.822 1.00 71.56 108 SER A N 1
ATOM 855 C CA . SER A 1 144 ? 78.984 -24.772 29.885 1.00 73.29 108 SER A CA 1
ATOM 856 C C . SER A 1 144 ? 78.847 -23.441 29.163 1.00 77.35 108 SER A C 1
ATOM 857 O O . SER A 1 144 ? 77.745 -23.029 28.795 1.00 73.68 108 SER A O 1
ATOM 860 N N . ALA A 1 145 ? 79.961 -22.753 28.954 1.00 84.25 109 ALA A N 1
ATOM 861 C CA . ALA A 1 145 ? 79.923 -21.403 28.413 1.00 86.91 109 ALA A CA 1
ATOM 862 C C . ALA A 1 145 ? 81.197 -21.116 27.627 1.00 94.83 109 ALA A C 1
ATOM 863 O O . ALA A 1 145 ? 82.308 -21.287 28.142 1.00 98.03 109 ALA A O 1
ATOM 865 N N . GLN A 1 146 ? 81.019 -20.672 26.386 1.00 96.75 110 GLN A N 1
ATOM 866 C CA . GLN A 1 146 ? 82.077 -20.296 25.477 1.00 98.02 110 GLN A CA 1
ATOM 867 C C . GLN A 1 146 ? 82.672 -18.932 25.839 1.00 99.35 110 GLN A C 1
ATOM 868 O O . GLN A 1 146 ? 83.225 -18.769 26.927 1.00 96.47 110 GLN A O 1
ATOM 874 N N . ALA A 1 161 ? 82.003 -13.938 31.312 1.00 67.96 125 ALA A N 1
ATOM 875 C CA . ALA A 1 161 ? 80.932 -13.542 30.401 1.00 69.83 125 ALA A CA 1
ATOM 876 C C . ALA A 1 161 ? 79.535 -13.872 30.970 1.00 66.22 125 ALA A C 1
ATOM 877 O O . ALA A 1 161 ? 78.847 -12.948 31.420 1.00 70.05 125 ALA A O 1
ATOM 879 N N . LEU A 1 162 ? 79.137 -15.178 30.949 1.00 63.81 126 LEU A N 1
ATOM 880 C CA . LEU A 1 162 ? 77.858 -15.719 31.436 1.00 60.54 126 LEU A CA 1
ATOM 881 C C . LEU A 1 162 ? 76.777 -15.589 30.360 1.00 53.99 126 LEU A C 1
ATOM 882 O O . LEU A 1 162 ? 76.341 -14.472 30.062 1.00 51.40 126 LEU A O 1
ATOM 887 N N . PRO A 1 163 ? 76.319 -16.686 29.755 1.00 50.83 127 PRO A N 1
ATOM 888 C CA . PRO A 1 163 ? 75.227 -16.577 28.779 1.00 53.00 127 PRO A CA 1
ATOM 889 C C . PRO A 1 163 ? 73.974 -16.015 29.437 1.00 52.00 127 PRO A C 1
ATOM 890 O O . PRO A 1 163 ? 73.761 -16.157 30.645 1.00 46.32 127 PRO A O 1
ATOM 894 N N . GLU A 1 164 ? 73.155 -15.343 28.635 1.00 46.40 128 GLU A N 1
ATOM 895 C CA . GLU A 1 164 ? 71.905 -14.772 29.114 1.00 44.78 128 GLU A CA 1
ATOM 896 C C . GLU A 1 164 ? 70.718 -15.474 28.462 1.00 44.68 128 GLU A C 1
ATOM 897 O O . GLU A 1 164 ? 70.816 -16.005 27.353 1.00 41.67 128 GLU A O 1
ATOM 903 N N . LEU A 1 165 ? 69.601 -15.490 29.179 1.00 40.31 129 LEU A N 1
ATOM 904 C CA . LEU A 1 165 ? 68.345 -16.041 28.691 1.00 40.07 129 LEU A CA 1
ATOM 905 C C . LEU A 1 165 ? 67.312 -14.931 28.782 1.00 40.88 129 LEU A C 1
ATOM 906 O O . LEU A 1 165 ? 67.144 -14.326 29.846 1.00 39.80 129 LEU A O 1
ATOM 911 N N . LYS A 1 166 ? 66.675 -14.615 27.660 1.00 35.63 130 LYS A N 1
ATOM 912 C CA . LYS A 1 166 ? 65.690 -13.549 27.608 1.00 32.86 130 LYS A CA 1
ATOM 913 C C . LYS A 1 166 ? 64.351 -14.097 27.138 1.00 38.52 130 LYS A C 1
ATOM 914 O O . LYS A 1 166 ? 64.289 -15.042 26.338 1.00 36.46 130 LYS A O 1
ATOM 920 N N . LEU A 1 167 ? 63.279 -13.494 27.641 1.00 33.39 131 LEU A N 1
ATOM 921 C CA . LEU A 1 167 ? 61.924 -13.876 27.264 1.00 35.19 131 LEU A CA 1
ATOM 922 C C . LEU A 1 167 ? 61.489 -13.089 26.033 1.00 35.53 131 LEU A C 1
ATOM 923 O O . LEU A 1 167 ? 61.545 -11.853 26.014 1.00 36.82 131 LEU A O 1
ATOM 928 N N . LEU A 1 168 ? 61.053 -13.814 25.011 1.00 32.69 132 LEU A N 1
ATOM 929 C CA . LEU A 1 168 ? 60.571 -13.244 23.768 1.00 35.50 132 LEU A CA 1
ATOM 930 C C . LEU A 1 168 ? 59.058 -13.098 23.848 1.00 39.61 132 LEU A C 1
ATOM 931 O O . LEU A 1 168 ? 58.354 -14.059 24.183 1.00 38.25 132 LEU A O 1
ATOM 936 N N . CYS A 1 169 ? 58.556 -11.902 23.551 1.00 38.56 133 CYS A N 1
ATOM 937 C CA . CYS A 1 169 ? 57.115 -11.702 23.545 1.00 42.69 133 CYS A CA 1
ATOM 938 C C . CYS A 1 169 ? 56.722 -10.664 22.503 1.00 41.79 133 CYS A C 1
ATOM 939 O O . CYS A 1 169 ? 57.551 -9.897 22.009 1.00 41.78 133 CYS A O 1
ATOM 942 N N . GLY A 1 170 ? 55.444 -10.670 22.160 1.00 40.90 134 GLY A N 1
ATOM 943 C CA . GLY A 1 170 ? 54.853 -9.561 21.446 1.00 47.65 134 GLY A CA 1
ATOM 944 C C . GLY A 1 170 ? 54.375 -8.507 22.419 1.00 50.80 134 GLY A C 1
ATOM 945 O O . GLY A 1 170 ? 54.356 -8.722 23.630 1.00 46.36 134 GLY A O 1
ATOM 946 N N . ALA A 1 171 ? 53.988 -7.354 21.875 1.00 51.84 135 ALA A N 1
ATOM 947 C CA . ALA A 1 171 ? 53.589 -6.243 22.729 1.00 48.46 135 ALA A CA 1
ATOM 948 C C . ALA A 1 171 ? 52.296 -6.527 23.481 1.00 53.38 135 ALA A C 1
ATOM 949 O O . ALA A 1 171 ? 52.045 -5.896 24.515 1.00 52.21 135 ALA A O 1
ATOM 951 N N . ASP A 1 172 ? 51.485 -7.476 23.003 1.00 53.12 136 ASP A N 1
ATOM 952 C CA . ASP A 1 172 ? 50.251 -7.820 23.707 1.00 56.62 136 ASP A CA 1
ATOM 953 C C . ASP A 1 172 ? 50.521 -8.566 25.013 1.00 55.72 136 ASP A C 1
ATOM 954 O O . ASP A 1 172 ? 49.752 -8.427 25.971 1.00 55.96 136 ASP A O 1
ATOM 959 N N . VAL A 1 173 ? 51.595 -9.357 25.080 1.00 51.69 137 VAL A N 1
ATOM 960 C CA . VAL A 1 173 ? 51.985 -9.964 26.352 1.00 49.07 137 VAL A CA 1
ATOM 961 C C . VAL A 1 173 ? 52.591 -8.917 27.282 1.00 48.12 137 VAL A C 1
ATOM 962 O O . VAL A 1 173 ? 52.301 -8.880 28.500 1.00 51.26 137 VAL A O 1
ATOM 966 N N . LEU A 1 174 ? 53.449 -8.055 26.729 1.00 44.85 138 LEU A N 1
ATOM 967 C CA . LEU A 1 174 ? 53.987 -6.942 27.500 1.00 48.11 138 LEU A CA 1
ATOM 968 C C . LEU A 1 174 ? 52.868 -6.160 28.167 1.00 46.82 138 LEU A C 1
ATOM 969 O O . LEU A 1 174 ? 52.982 -5.769 29.335 1.00 46.78 138 LEU A O 1
ATOM 974 N N . LYS A 1 175 ? 51.766 -5.949 27.444 1.00 45.81 139 LYS A N 1
ATOM 975 C CA . LYS A 1 175 ? 50.600 -5.316 28.046 1.00 47.88 139 LYS A CA 1
ATOM 976 C C . LYS A 1 175 ? 50.134 -6.080 29.282 1.00 46.45 139 LYS A C 1
ATOM 977 O O . LYS A 1 175 ? 49.764 -5.467 30.291 1.00 43.64 139 LYS A O 1
ATOM 983 N N . THR A 1 176 ? 50.159 -7.415 29.232 1.00 42.91 140 THR A N 1
ATOM 984 C CA . THR A 1 176 ? 49.713 -8.198 30.380 1.00 42.70 140 THR A CA 1
ATOM 985 C C . THR A 1 176 ? 50.675 -8.121 31.559 1.00 44.33 140 THR A C 1
ATOM 986 O O . THR A 1 176 ? 50.313 -8.571 32.657 1.00 42.22 140 THR A O 1
ATOM 990 N N . PHE A 1 177 ? 51.895 -7.620 31.359 1.00 42.31 141 PHE A N 1
ATOM 991 C CA . PHE A 1 177 ? 52.805 -7.433 32.491 1.00 42.34 141 PHE A CA 1
ATOM 992 C C . PHE A 1 177 ? 52.631 -6.112 33.236 1.00 43.16 141 PHE A C 1
ATOM 993 O O . PHE A 1 177 ? 53.353 -5.881 34.209 1.00 42.27 141 PHE A O 1
ATOM 1001 N N . GLN A 1 178 ? 51.735 -5.219 32.813 1.00 43.51 142 GLN A N 1
ATOM 1002 C CA . GLN A 1 178 ? 51.713 -3.885 33.410 1.00 43.96 142 GLN A CA 1
ATOM 1003 C C . GLN A 1 178 ? 50.340 -3.466 33.918 1.00 39.64 142 GLN A C 1
ATOM 1004 O O . GLN A 1 178 ? 50.155 -2.288 34.249 1.00 38.42 142 GLN A O 1
ATOM 1010 N N . THR A 1 179 ? 49.378 -4.381 33.990 1.00 39.16 143 THR A N 1
ATOM 1011 C CA . THR A 1 179 ? 48.102 -4.031 34.582 1.00 35.94 143 THR A CA 1
ATOM 1012 C C . THR A 1 179 ? 48.305 -3.737 36.073 1.00 37.13 143 THR A C 1
ATOM 1013 O O . THR A 1 179 ? 49.280 -4.191 36.680 1.00 35.19 143 THR A O 1
ATOM 1017 N N . PRO A 1 180 ? 47.420 -2.950 36.682 1.00 35.54 144 PRO A N 1
ATOM 1018 C CA . PRO A 1 180 ? 47.741 -2.410 38.013 1.00 36.73 144 PRO A CA 1
ATOM 1019 C C . PRO A 1 180 ? 47.834 -3.465 39.107 1.00 36.28 144 PRO A C 1
ATOM 1020 O O . PRO A 1 180 ? 48.424 -3.180 40.156 1.00 36.43 144 PRO A O 1
ATOM 1024 N N . ASN A 1 181 ? 47.311 -4.680 38.894 1.00 35.96 145 ASN A N 1
ATOM 1025 C CA . ASN A 1 181 ? 47.469 -5.731 39.894 1.00 34.47 145 ASN A CA 1
ATOM 1026 C C . ASN A 1 181 ? 48.886 -6.279 39.950 1.00 35.58 145 ASN A C 1
ATOM 1027 O O . ASN A 1 181 ? 49.198 -7.035 40.876 1.00 37.34 145 ASN A O 1
ATOM 1032 N N . LEU A 1 182 ? 49.745 -5.917 38.998 1.00 35.60 146 LEU A N 1
ATOM 1033 C CA . LEU A 1 182 ? 51.094 -6.463 38.906 1.00 35.12 146 LEU A CA 1
ATOM 1034 C C . LEU A 1 182 ? 52.181 -5.438 39.209 1.00 33.67 146 LEU A C 1
ATOM 1035 O O . LEU A 1 182 ? 53.368 -5.752 39.079 1.00 36.33 146 LEU A O 1
ATOM 1040 N N . TRP A 1 183 ? 51.816 -4.227 39.644 1.00 37.75 147 TRP A N 1
ATOM 1041 C CA . TRP A 1 183 ? 52.814 -3.177 39.822 1.00 37.11 147 TRP A CA 1
ATOM 1042 C C . TRP A 1 183 ? 53.814 -3.466 40.938 1.00 39.45 147 TRP A C 1
ATOM 1043 O O . TRP A 1 183 ? 54.880 -2.837 40.971 1.00 39.61 147 TRP A O 1
ATOM 1054 N N . LYS A 1 184 ? 53.509 -4.392 41.850 1.00 34.61 148 LYS A N 1
ATOM 1055 C CA . LYS A 1 184 ? 54.460 -4.809 42.876 1.00 34.69 148 LYS A CA 1
ATOM 1056 C C . LYS A 1 184 ? 54.747 -6.302 42.810 1.00 38.41 148 LYS A C 1
ATOM 1057 O O . LYS A 1 184 ? 55.219 -6.881 43.790 1.00 36.00 148 LYS A O 1
ATOM 1063 N N . ASP A 1 185 ? 54.450 -6.953 41.687 1.00 35.48 149 ASP A N 1
ATOM 1064 C CA . ASP A 1 185 ? 54.534 -8.405 41.641 1.00 34.40 149 ASP A CA 1
ATOM 1065 C C . ASP A 1 185 ? 55.993 -8.845 41.562 1.00 34.83 149 ASP A C 1
ATOM 1066 O O . ASP A 1 185 ? 56.744 -8.373 40.706 1.00 37.26 149 ASP A O 1
ATOM 1071 N N . THR A 1 186 ? 56.402 -9.757 42.454 1.00 32.71 150 THR A N 1
ATOM 1072 C CA . THR A 1 186 ? 57.813 -10.138 42.503 1.00 35.47 150 THR A CA 1
ATOM 1073 C C . THR A 1 186 ? 58.221 -11.055 41.345 1.00 37.34 150 THR A C 1
ATOM 1074 O O . THR A 1 186 ? 59.404 -11.108 40.992 1.00 39.26 150 THR A O 1
ATOM 1078 N N . HIS A 1 187 ? 57.281 -11.785 40.745 1.00 37.65 151 HIS A N 1
ATOM 1079 C CA . HIS A 1 187 ? 57.640 -12.610 39.586 1.00 42.19 151 HIS A CA 1
ATOM 1080 C C . HIS A 1 187 ? 57.898 -11.760 38.346 1.00 37.57 151 HIS A C 1
ATOM 1081 O O . HIS A 1 187 ? 58.866 -12.003 37.616 1.00 41.64 151 HIS A O 1
ATOM 1088 N N . ILE A 1 188 ? 57.049 -10.759 38.093 1.00 37.21 152 ILE A N 1
ATOM 1089 C CA . ILE A 1 188 ? 57.305 -9.808 37.004 1.00 39.12 152 ILE A CA 1
ATOM 1090 C C . ILE A 1 188 ? 58.673 -9.159 37.180 1.00 39.67 152 ILE A C 1
ATOM 1091 O O . ILE A 1 188 ? 59.461 -9.032 36.226 1.00 36.77 152 ILE A O 1
ATOM 1096 N N . GLN A 1 189 ? 58.980 -8.743 38.415 1.00 38.20 153 GLN A N 1
ATOM 1097 C CA . GLN A 1 189 ? 60.282 -8.138 38.660 1.00 39.34 153 GLN A CA 1
ATOM 1098 C C . GLN A 1 189 ? 61.407 -9.122 38.368 1.00 37.71 153 GLN A C 1
ATOM 1099 O O . GLN A 1 189 ? 62.419 -8.746 37.770 1.00 37.59 153 GLN A O 1
ATOM 1105 N N . GLU A 1 190 ? 61.267 -10.384 38.793 1.00 38.13 154 GLU A N 1
ATOM 1106 C CA . GLU A 1 190 ? 62.347 -11.325 38.508 1.00 38.99 154 GLU A CA 1
ATOM 1107 C C . GLU A 1 190 ? 62.525 -11.497 37.004 1.00 39.43 154 GLU A C 1
ATOM 1108 O O . GLU A 1 190 ? 63.656 -11.559 36.506 1.00 38.44 154 GLU A O 1
ATOM 1114 N N . ILE A 1 191 ? 61.419 -11.546 36.264 1.00 36.27 155 ILE A N 1
ATOM 1115 C CA . ILE A 1 191 ? 61.515 -11.670 34.808 1.00 42.58 155 ILE A CA 1
ATOM 1116 C C . ILE A 1 191 ? 62.338 -10.525 34.226 1.00 40.12 155 ILE A C 1
ATOM 1117 O O . ILE A 1 191 ? 63.287 -10.750 33.467 1.00 41.28 155 ILE A O 1
ATOM 1122 N N . VAL A 1 192 ? 62.014 -9.281 34.585 1.00 37.45 156 VAL A N 1
ATOM 1123 C CA . VAL A 1 192 ? 62.701 -8.199 33.880 1.00 38.85 156 VAL A CA 1
ATOM 1124 C C . VAL A 1 192 ? 64.057 -7.862 34.489 1.00 42.18 156 VAL A C 1
ATOM 1125 O O . VAL A 1 192 ? 64.906 -7.287 33.801 1.00 44.93 156 VAL A O 1
ATOM 1129 N N . GLU A 1 193 ? 64.298 -8.220 35.745 1.00 41.07 157 GLU A N 1
ATOM 1130 C CA . GLU A 1 193 ? 65.550 -7.923 36.430 1.00 43.60 157 GLU A CA 1
ATOM 1131 C C . GLU A 1 193 ? 66.603 -8.997 36.193 1.00 42.96 157 GLU A C 1
ATOM 1132 O O . GLU A 1 193 ? 67.757 -8.674 35.902 1.00 47.52 157 GLU A O 1
ATOM 1138 N N . LYS A 1 194 ? 66.225 -10.271 36.295 1.00 39.64 158 LYS A N 1
ATOM 1139 C CA . LYS A 1 194 ? 67.181 -11.363 36.180 1.00 40.95 158 LYS A CA 1
ATOM 1140 C C . LYS A 1 194 ? 67.283 -11.923 34.762 1.00 43.14 158 LYS A C 1
ATOM 1141 O O . LYS A 1 194 ? 68.335 -12.452 34.385 1.00 44.95 158 LYS A O 1
ATOM 1147 N N . PHE A 1 195 ? 66.236 -11.819 33.953 1.00 38.34 159 PHE A N 1
ATOM 1148 C CA . PHE A 1 195 ? 66.309 -12.380 32.608 1.00 37.50 159 PHE A CA 1
ATOM 1149 C C . PHE A 1 195 ? 66.229 -11.324 31.521 1.00 39.13 159 PHE A C 1
ATOM 1150 O O . PHE A 1 195 ? 67.116 -11.262 30.659 1.00 45.93 159 PHE A O 1
ATOM 1158 N N . GLY A 1 196 ? 65.212 -10.477 31.543 1.00 37.24 160 GLY A N 1
ATOM 1159 C CA . GLY A 1 196 ? 65.038 -9.486 30.504 1.00 40.41 160 GLY A CA 1
ATOM 1160 C C . GLY A 1 196 ? 64.060 -9.952 29.444 1.00 41.51 160 GLY A C 1
ATOM 1161 O O . GLY A 1 196 ? 63.687 -11.126 29.358 1.00 38.84 160 GLY A O 1
ATOM 1162 N N . LEU A 1 197 ? 63.643 -8.988 28.624 1.00 39.30 161 LEU A N 1
ATOM 1163 C CA . LEU A 1 197 ? 62.572 -9.154 27.659 1.00 40.27 161 LEU A CA 1
ATOM 1164 C C . LEU A 1 197 ? 63.034 -8.660 26.301 1.00 39.48 161 LEU A C 1
ATOM 1165 O O . LEU A 1 197 ? 63.669 -7.605 26.200 1.00 40.67 161 LEU A O 1
ATOM 1170 N N . VAL A 1 198 ? 62.683 -9.398 25.256 1.00 39.76 162 VAL A N 1
ATOM 1171 C CA . VAL A 1 198 ? 62.768 -8.889 23.891 1.00 36.10 162 VAL A CA 1
ATOM 1172 C C . VAL A 1 198 ? 61.352 -8.807 23.352 1.00 40.16 162 VAL A C 1
ATOM 1173 O O . VAL A 1 198 ? 60.661 -9.828 23.234 1.00 39.66 162 VAL A O 1
ATOM 1177 N N . CYS A 1 199 ? 60.924 -7.592 23.028 1.00 39.76 163 CYS A N 1
ATOM 1178 C CA . CYS A 1 199 ? 59.553 -7.305 22.644 1.00 39.61 163 CYS A CA 1
ATOM 1179 C C . CYS A 1 199 ? 59.499 -6.930 21.169 1.00 42.25 163 CYS A C 1
ATOM 1180 O O . CYS A 1 199 ? 60.196 -6.009 20.729 1.00 41.45 163 CYS A O 1
ATOM 1183 N N . VAL A 1 200 ? 58.687 -7.655 20.411 1.00 41.70 164 VAL A N 1
ATOM 1184 C CA . VAL A 1 200 ? 58.454 -7.365 19.003 1.00 45.52 164 VAL A CA 1
ATOM 1185 C C . VAL A 1 200 ? 57.099 -6.684 18.900 1.00 50.41 164 VAL A C 1
ATOM 1186 O O . VAL A 1 200 ? 56.102 -7.170 19.454 1.00 48.82 164 VAL A O 1
ATOM 1190 N N . SER A 1 201 ? 57.063 -5.548 18.209 1.00 51.24 165 SER A N 1
ATOM 1191 C CA . SER A 1 201 ? 55.883 -4.699 18.248 1.00 54.84 165 SER A CA 1
ATOM 1192 C C . SER A 1 201 ? 54.801 -5.262 17.346 1.00 59.35 165 SER A C 1
ATOM 1193 O O . SER A 1 201 ? 55.049 -5.603 16.187 1.00 62.31 165 SER A O 1
ATOM 1196 N N . ARG A 1 202 ? 53.598 -5.359 17.887 1.00 63.20 166 ARG A N 1
ATOM 1197 C CA . ARG A 1 202 ? 52.417 -5.740 17.136 1.00 63.78 166 ARG A CA 1
ATOM 1198 C C . ARG A 1 202 ? 51.655 -4.463 16.811 1.00 67.77 166 ARG A C 1
ATOM 1199 O O . ARG A 1 202 ? 51.456 -3.622 17.697 1.00 62.23 166 ARG A O 1
ATOM 1207 N N . SER A 1 203 ? 51.237 -4.317 15.549 1.00 64.75 167 SER A N 1
ATOM 1208 C CA . SER A 1 203 ? 50.596 -3.077 15.116 1.00 69.83 167 SER A CA 1
ATOM 1209 C C . SER A 1 203 ? 49.420 -2.729 16.027 1.00 69.20 167 SER A C 1
ATOM 1210 O O . SER A 1 203 ? 48.591 -3.585 16.350 1.00 72.57 167 SER A O 1
ATOM 1213 N N . GLY A 1 204 ? 49.372 -1.478 16.472 1.00 70.90 168 GLY A N 1
ATOM 1214 C CA . GLY A 1 204 ? 48.334 -1.031 17.374 1.00 71.07 168 GLY A CA 1
ATOM 1215 C C . GLY A 1 204 ? 48.655 -1.114 18.849 1.00 69.09 168 GLY A C 1
ATOM 1216 O O . GLY A 1 204 ? 47.755 -0.897 19.667 1.00 71.91 168 GLY A O 1
ATOM 1217 N N . HIS A 1 205 ? 49.896 -1.430 19.219 1.00 66.98 169 HIS A N 1
ATOM 1218 C CA . HIS A 1 205 ? 50.320 -1.450 20.612 1.00 64.95 169 HIS A CA 1
ATOM 1219 C C . HIS A 1 205 ? 51.422 -0.425 20.827 1.00 64.71 169 HIS A C 1
ATOM 1220 O O . HIS A 1 205 ? 52.163 -0.085 19.900 1.00 65.69 169 HIS A O 1
ATOM 1227 N N . ASP A 1 206 ? 51.531 0.059 22.064 1.00 62.99 170 ASP A N 1
ATOM 1228 C CA . ASP A 1 206 ? 52.488 1.105 22.421 1.00 61.30 170 ASP A CA 1
ATOM 1229 C C . ASP A 1 206 ? 53.371 0.586 23.546 1.00 62.51 170 ASP A C 1
ATOM 1230 O O . ASP A 1 206 ? 53.086 0.816 24.735 1.00 57.77 170 ASP A O 1
ATOM 1235 N N . PRO A 1 207 ? 54.458 -0.114 23.217 1.00 60.16 171 PRO A N 1
ATOM 1236 C CA . PRO A 1 207 ? 55.272 -0.744 24.269 1.00 58.38 171 PRO A CA 1
ATOM 1237 C C . PRO A 1 207 ? 55.921 0.256 25.210 1.00 59.55 171 PRO A C 1
ATOM 1238 O O . PRO A 1 207 ? 56.064 -0.038 26.405 1.00 54.26 171 PRO A O 1
ATOM 1242 N N . GLU A 1 208 ? 56.303 1.436 24.711 1.00 58.95 172 GLU A N 1
ATOM 1243 C CA . GLU A 1 208 ? 56.949 2.431 25.563 1.00 59.77 172 GLU A CA 1
ATOM 1244 C C . GLU A 1 208 ? 56.015 2.897 26.680 1.00 60.21 172 GLU A C 1
ATOM 1245 O O . GLU A 1 208 ? 56.453 3.132 27.814 1.00 56.36 172 GLU A O 1
ATOM 1251 N N . ARG A 1 209 ? 54.714 3.020 26.388 1.00 59.08 173 ARG A N 1
ATOM 1252 C CA . ARG A 1 209 ? 53.783 3.454 27.430 1.00 60.23 173 ARG A CA 1
ATOM 1253 C C . ARG A 1 209 ? 53.510 2.328 28.423 1.00 58.13 173 ARG A C 1
ATOM 1254 O O . ARG A 1 209 ? 53.379 2.582 29.624 1.00 55.67 173 ARG A O 1
ATOM 1262 N N . TYR A 1 210 ? 53.424 1.076 27.945 1.00 54.59 174 TYR A N 1
ATOM 1263 C CA . TYR A 1 210 ? 53.378 -0.065 28.861 1.00 52.71 174 TYR A CA 1
ATOM 1264 C C . TYR A 1 210 ? 54.560 -0.034 29.824 1.00 51.91 174 TYR A C 1
ATOM 1265 O O . TYR A 1 210 ? 54.392 -0.171 31.044 1.00 55.48 174 TYR A O 1
ATOM 1274 N N . ILE A 1 211 ? 55.771 0.145 29.289 1.00 51.35 175 ILE A N 1
ATOM 1275 C CA . ILE A 1 211 ? 56.956 0.234 30.140 1.00 53.28 175 ILE A CA 1
ATOM 1276 C C . ILE A 1 211 ? 56.800 1.355 31.156 1.00 54.57 175 ILE A C 1
ATOM 1277 O O . ILE A 1 211 ? 57.069 1.171 32.348 1.00 51.33 175 ILE A O 1
ATOM 1282 N N . SER A 1 212 ? 56.353 2.534 30.707 1.00 53.48 176 SER A N 1
ATOM 1283 C CA . SER A 1 212 ? 56.284 3.662 31.632 1.00 54.37 176 SER A CA 1
ATOM 1284 C C . SER A 1 212 ? 55.174 3.517 32.671 1.00 53.47 176 SER A C 1
ATOM 1285 O O . SER A 1 212 ? 55.275 4.119 33.744 1.00 52.92 176 SER A O 1
ATOM 1288 N N . ASP A 1 213 ? 54.135 2.726 32.399 1.00 48.09 177 ASP A N 1
ATOM 1289 C CA . ASP A 1 213 ? 52.990 2.660 33.300 1.00 48.72 177 ASP A CA 1
ATOM 1290 C C . ASP A 1 213 ? 53.196 1.687 34.462 1.00 51.98 177 ASP A C 1
ATOM 1291 O O . ASP A 1 213 ? 52.484 1.789 35.468 1.00 51.86 177 ASP A O 1
ATOM 1296 N N . SER A 1 214 ? 54.171 0.765 34.369 1.00 47.57 178 SER A N 1
ATOM 1297 C CA . SER A 1 214 ? 54.500 -0.068 35.523 1.00 47.18 178 SER A CA 1
ATOM 1298 C C . SER A 1 214 ? 55.772 0.428 36.192 1.00 43.48 178 SER A C 1
ATOM 1299 O O . SER A 1 214 ? 56.783 0.639 35.502 1.00 43.94 178 SER A O 1
ATOM 1302 N N . PRO A 1 215 ? 55.769 0.605 37.521 1.00 44.89 179 PRO A N 1
ATOM 1303 C CA . PRO A 1 215 ? 57.017 0.969 38.222 1.00 41.60 179 PRO A CA 1
ATOM 1304 C C . PRO A 1 215 ? 58.103 -0.084 38.087 1.00 45.75 179 PRO A C 1
ATOM 1305 O O . PRO A 1 215 ? 59.298 0.252 38.065 1.00 41.98 179 PRO A O 1
ATOM 1309 N N . ILE A 1 216 ? 57.718 -1.362 38.014 1.00 41.08 180 ILE A N 1
ATOM 1310 C CA . ILE A 1 216 ? 58.703 -2.424 37.853 1.00 39.85 180 ILE A CA 1
ATOM 1311 C C . ILE A 1 216 ? 59.325 -2.362 36.464 1.00 38.13 180 ILE A C 1
ATOM 1312 O O . ILE A 1 216 ? 60.552 -2.385 36.313 1.00 39.24 180 ILE A O 1
ATOM 1317 N N . LEU A 1 217 ? 58.489 -2.311 35.425 1.00 40.49 181 LEU A N 1
ATOM 1318 C CA . LEU A 1 217 ? 59.029 -2.192 34.073 1.00 43.43 181 LEU A CA 1
ATOM 1319 C C . LEU A 1 217 ? 59.859 -0.923 33.923 1.00 47.11 181 LEU A C 1
ATOM 1320 O O . LEU A 1 217 ? 60.925 -0.940 33.295 1.00 44.46 181 LEU A O 1
ATOM 1325 N N . GLN A 1 218 ? 59.399 0.187 34.510 1.00 44.60 182 GLN A N 1
ATOM 1326 C CA . GLN A 1 218 ? 60.152 1.432 34.410 1.00 48.53 182 GLN A CA 1
ATOM 1327 C C . GLN A 1 218 ? 61.537 1.276 35.030 1.00 45.40 182 GLN A C 1
ATOM 1328 O O . GLN A 1 218 ? 62.547 1.637 34.414 1.00 44.00 182 GLN A O 1
ATOM 1334 N N . GLN A 1 219 ? 61.602 0.708 36.243 1.00 45.19 183 GLN A N 1
ATOM 1335 C CA . GLN A 1 219 ? 62.884 0.544 36.926 1.00 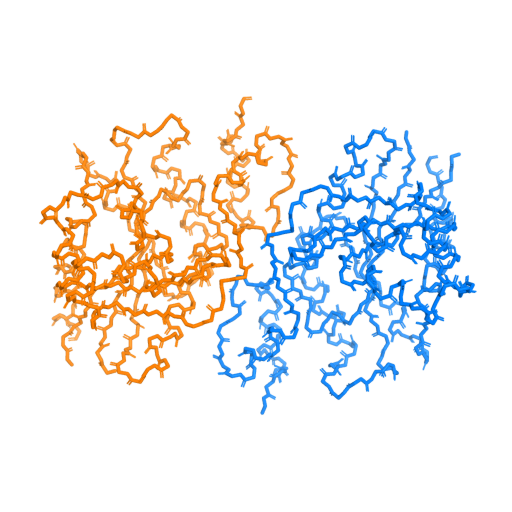46.60 183 GLN A CA 1
ATOM 1336 C C . GLN A 1 219 ? 63.868 -0.278 36.099 1.00 45.90 183 GLN A C 1
ATOM 1337 O O . GLN A 1 219 ? 65.064 0.035 36.058 1.00 46.64 183 GLN A O 1
ATOM 1343 N N . PHE A 1 220 ? 63.397 -1.340 35.444 1.00 43.15 184 PHE A N 1
ATOM 1344 C CA . PHE A 1 220 ? 64.292 -2.249 34.737 1.00 42.30 184 PHE A CA 1
ATOM 1345 C C . PHE A 1 220 ? 64.152 -2.138 33.223 1.00 45.87 184 PHE A C 1
ATOM 1346 O O . PHE A 1 220 ? 64.394 -3.108 32.497 1.00 41.23 184 PHE A O 1
ATOM 1354 N N . GLN A 1 221 ? 63.778 -0.947 32.749 1.00 45.14 185 GLN A N 1
ATOM 1355 C CA . GLN A 1 221 ? 63.645 -0.659 31.324 1.00 46.90 185 GLN A CA 1
ATOM 1356 C C . GLN A 1 221 ? 64.891 -1.014 30.519 1.00 47.80 185 GLN A C 1
ATOM 1357 O O . GLN A 1 221 ? 64.782 -1.339 29.329 1.00 42.89 185 GLN A O 1
ATOM 1363 N N . HIS A 1 222 ? 66.067 -0.971 31.139 1.00 46.98 186 HIS A N 1
ATOM 1364 C CA . HIS A 1 222 ? 67.317 -1.227 30.434 1.00 47.10 186 HIS A CA 1
ATOM 1365 C C . HIS A 1 222 ? 67.519 -2.700 30.111 1.00 49.62 186 HIS A C 1
ATOM 1366 O O . HIS A 1 222 ? 68.471 -3.035 29.397 1.00 47.69 186 HIS A O 1
ATOM 1373 N N . ASN A 1 223 ? 66.674 -3.589 30.634 1.00 45.31 187 ASN A N 1
ATOM 1374 C CA . ASN A 1 223 ? 66.701 -4.989 30.235 1.00 45.05 187 ASN A CA 1
ATOM 1375 C C . ASN A 1 223 ? 65.482 -5.365 29.397 1.00 42.01 187 ASN A C 1
ATOM 1376 O O . ASN A 1 223 ? 65.200 -6.555 29.217 1.00 40.50 187 ASN A O 1
ATOM 1381 N N . ILE A 1 224 ? 64.748 -4.370 28.905 1.00 41.13 188 ILE A N 1
ATOM 1382 C CA . ILE A 1 224 ? 63.623 -4.550 27.996 1.00 41.28 188 ILE A CA 1
ATOM 1383 C C . ILE A 1 224 ? 64.062 -4.056 26.620 1.00 43.33 188 ILE A C 1
ATOM 1384 O O . ILE A 1 224 ? 64.265 -2.854 26.415 1.00 40.93 188 ILE A O 1
ATOM 1389 N N . HIS A 1 225 ? 64.208 -4.970 25.665 1.00 40.98 189 HIS A N 1
ATOM 1390 C CA . HIS A 1 225 ? 64.673 -4.620 24.322 1.00 45.38 189 HIS A CA 1
ATOM 1391 C C . HIS A 1 225 ? 63.483 -4.521 23.373 1.00 41.67 189 HIS A C 1
ATOM 1392 O O . HIS A 1 225 ? 62.708 -5.471 23.238 1.00 38.57 189 HIS A O 1
ATOM 1399 N N . LEU A 1 226 ? 63.337 -3.379 22.716 1.00 41.08 190 LEU A N 1
ATOM 1400 C CA . LEU A 1 226 ? 62.220 -3.143 21.813 1.00 41.34 190 LEU A CA 1
ATOM 1401 C C . LEU A 1 226 ? 62.729 -3.291 20.386 1.00 45.00 190 LEU A C 1
ATOM 1402 O O . LEU A 1 226 ? 63.514 -2.461 1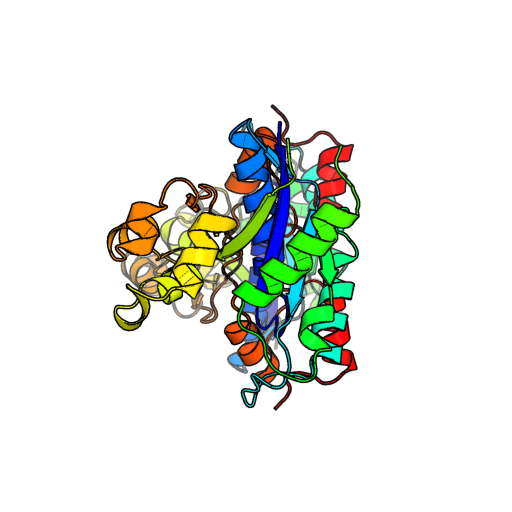9.918 1.00 42.31 190 LEU A O 1
ATOM 1407 N N . ALA A 1 227 ? 62.293 -4.348 19.698 1.00 42.92 191 ALA A N 1
ATOM 1408 C CA . ALA A 1 227 ? 62.652 -4.513 18.294 1.00 39.52 191 ALA A CA 1
ATOM 1409 C C . ALA A 1 227 ? 61.935 -3.469 17.447 1.00 39.79 191 ALA A C 1
ATOM 1410 O O . ALA A 1 227 ? 60.758 -3.181 17.662 1.00 43.10 191 ALA A O 1
ATOM 1412 N N . ARG A 1 228 ? 62.640 -2.905 16.472 1.00 40.46 192 ARG A N 1
ATOM 1413 C CA . ARG A 1 228 ? 62.032 -1.865 15.648 1.00 45.33 192 ARG A CA 1
ATOM 1414 C C . ARG A 1 228 ? 61.239 -2.416 14.463 1.00 45.36 192 ARG A C 1
ATOM 1415 O O . ARG A 1 228 ? 60.250 -1.794 14.053 1.00 44.17 192 ARG A O 1
ATOM 1423 N N . GLU A 1 229 ? 61.662 -3.540 13.876 1.00 45.02 193 GLU A N 1
ATOM 1424 C CA . GLU A 1 229 ? 61.026 -4.019 12.648 1.00 41.86 193 GLU A CA 1
ATOM 1425 C C . GLU A 1 229 ? 59.582 -4.439 12.914 1.00 41.90 193 GLU A C 1
ATOM 1426 O O . GLU A 1 229 ? 59.304 -5.104 13.915 1.00 40.71 193 GLU A O 1
ATOM 1432 N N . PRO A 1 230 ? 58.651 -4.093 12.026 1.00 42.10 194 PRO A N 1
ATOM 1433 C CA . PRO A 1 230 ? 57.273 -4.581 12.172 1.00 43.64 194 PRO A CA 1
ATOM 1434 C C . PRO A 1 230 ? 57.214 -6.099 12.034 1.00 40.31 194 PRO A C 1
ATOM 1435 O O . PRO A 1 230 ? 58.050 -6.727 11.374 1.00 38.18 194 PRO A O 1
ATOM 1439 N N . VAL A 1 231 ? 56.206 -6.698 12.661 1.00 38.81 195 VAL A N 1
ATOM 1440 C CA . VAL A 1 231 ? 56.111 -8.151 12.583 1.00 42.13 195 VAL A CA 1
ATOM 1441 C C . VAL A 1 231 ? 55.578 -8.586 11.213 1.00 40.78 195 VAL A C 1
ATOM 1442 O O . VAL A 1 231 ? 56.052 -9.579 10.650 1.00 39.45 195 VAL A O 1
ATOM 1446 N N . LEU A 1 232 ? 54.617 -7.832 10.651 1.00 35.55 196 LEU A N 1
ATOM 1447 C CA . LEU A 1 232 ? 53.995 -8.062 9.342 1.00 39.61 196 LEU A CA 1
ATOM 1448 C C . LEU A 1 232 ? 53.085 -9.290 9.326 1.00 42.10 196 LEU A C 1
ATOM 1449 O O . LEU A 1 232 ? 51.975 -9.225 8.796 1.00 41.48 196 LEU A O 1
ATOM 1454 N N . ASN A 1 233 ? 53.534 -10.406 9.909 1.00 37.26 197 ASN A N 1
ATOM 1455 C CA . ASN A 1 233 ? 52.701 -11.599 10.102 1.00 46.81 197 ASN A CA 1
ATOM 1456 C C . ASN A 1 233 ? 51.741 -11.395 11.274 1.00 42.08 197 ASN A C 1
ATOM 1457 O O . ASN A 1 233 ? 51.896 -11.970 12.351 1.00 43.82 197 ASN A O 1
ATOM 1462 N N . GLU A 1 234 ? 50.724 -10.557 11.065 1.00 41.22 198 GLU A N 1
ATOM 1463 C CA . GLU A 1 234 ? 49.811 -10.243 12.178 1.00 47.30 198 GLU A CA 1
ATOM 1464 C C . GLU A 1 234 ? 48.717 -11.312 12.253 1.00 44.10 198 GLU A C 1
ATOM 1465 O O . GLU A 1 234 ? 47.563 -11.109 11.872 1.00 41.53 198 GLU A O 1
ATOM 1471 N N . ILE A 1 235 ? 49.123 -12.485 12.739 1.00 40.21 199 ILE A N 1
ATOM 1472 C CA . ILE A 1 235 ? 48.325 -13.708 12.690 1.00 38.57 199 ILE A CA 1
ATOM 1473 C C . ILE A 1 235 ? 48.172 -14.232 14.111 1.00 45.60 199 ILE A C 1
ATOM 1474 O O . ILE A 1 235 ? 49.163 -14.630 14.736 1.00 46.02 199 ILE A O 1
ATOM 1479 N N . SER A 1 236 ? 46.943 -14.261 14.613 1.00 41.98 200 SER A N 1
ATOM 1480 C CA . SER A 1 236 ? 46.680 -14.835 15.922 1.00 40.74 200 SER A CA 1
ATOM 1481 C C . SER A 1 236 ? 46.235 -16.284 15.781 1.00 38.29 200 SER A C 1
ATOM 1482 O O . SER A 1 236 ? 45.581 -16.659 14.804 1.00 40.22 200 SER A O 1
ATOM 1485 N N . ALA A 1 237 ? 46.586 -17.103 16.782 1.00 40.77 201 ALA A N 1
ATOM 1486 C CA . ALA A 1 237 ? 46.081 -18.468 16.802 1.00 38.27 201 ALA A CA 1
ATOM 1487 C C . ALA A 1 237 ? 44.563 -18.481 16.900 1.00 35.30 201 ALA A C 1
ATOM 1488 O O . ALA A 1 237 ? 43.915 -19.371 16.351 1.00 38.04 201 ALA A O 1
ATOM 1490 N N . THR A 1 238 ? 43.980 -17.486 17.569 1.00 38.47 202 THR A N 1
ATOM 1491 C CA . THR A 1 238 ? 42.524 -17.419 17.677 1.00 42.61 202 THR A CA 1
ATOM 1492 C C . THR A 1 238 ? 41.869 -17.267 16.309 1.00 40.24 202 THR A C 1
ATOM 1493 O O . THR A 1 238 ? 40.856 -17.920 16.018 1.00 42.49 202 THR A O 1
ATOM 1497 N N . TYR A 1 239 ? 42.438 -16.419 15.448 1.00 39.26 203 TYR A N 1
ATOM 1498 C CA . TYR A 1 239 ? 41.917 -16.326 14.089 1.00 36.84 203 TYR A CA 1
ATOM 1499 C C . TYR A 1 239 ? 42.021 -17.664 13.381 1.00 37.81 203 TYR A C 1
ATOM 1500 O O . TYR A 1 239 ? 41.077 -18.099 12.715 1.00 37.23 203 TYR A O 1
ATOM 1509 N N . VAL A 1 240 ? 43.179 -18.321 13.495 1.00 35.38 204 VAL A N 1
ATOM 1510 C CA . VAL A 1 240 ? 43.403 -19.579 12.789 1.00 34.53 204 VAL A CA 1
ATOM 1511 C C . VAL A 1 240 ? 42.390 -20.635 13.220 1.00 36.52 204 VAL A C 1
ATOM 1512 O O . VAL A 1 240 ? 41.840 -21.363 12.383 1.00 36.17 204 VAL A O 1
ATOM 1516 N N . ARG A 1 241 ? 42.134 -20.746 14.529 1.00 37.99 205 ARG A N 1
ATOM 1517 C CA . ARG A 1 241 ? 41.147 -21.717 14.994 1.00 39.27 205 ARG A CA 1
ATOM 1518 C C . ARG A 1 241 ? 39.765 -21.381 14.462 1.00 39.65 205 ARG A C 1
ATOM 1519 O O . ARG A 1 241 ? 39.015 -22.276 14.052 1.00 38.84 205 ARG A O 1
ATOM 1527 N N . LYS A 1 242 ? 39.399 -20.098 14.484 1.00 40.58 206 LYS A N 1
ATOM 1528 C CA . LYS A 1 242 ? 38.075 -19.737 13.993 1.00 42.26 206 LYS A CA 1
ATOM 1529 C C . LYS A 1 242 ? 37.936 -20.059 12.508 1.00 41.79 206 LYS A C 1
ATOM 1530 O O . LYS A 1 242 ? 36.912 -20.608 12.078 1.00 44.17 206 LYS A O 1
ATOM 1536 N N . ALA A 1 243 ? 38.972 -19.775 11.715 1.00 40.82 207 ALA A N 1
ATOM 1537 C CA . ALA A 1 243 ? 38.910 -20.078 10.287 1.00 43.42 207 ALA A CA 1
ATOM 1538 C C . ALA A 1 243 ? 38.835 -21.578 10.039 1.00 43.36 207 ALA A C 1
ATOM 1539 O O . ALA A 1 243 ? 38.081 -22.030 9.170 1.00 42.72 207 ALA A O 1
ATOM 1541 N N . LEU A 1 244 ? 39.613 -22.369 10.786 1.00 41.62 208 LEU A N 1
ATOM 1542 C CA . LEU A 1 244 ? 39.560 -23.817 10.599 1.00 42.50 208 LEU A CA 1
ATOM 1543 C C . LEU A 1 244 ? 38.183 -24.373 10.951 1.00 43.54 208 LEU A C 1
ATOM 1544 O O . LEU A 1 244 ? 37.678 -25.276 10.273 1.00 44.90 208 LEU A O 1
ATOM 1549 N N . GLY A 1 245 ? 37.565 -23.855 12.015 1.00 43.61 209 GLY A N 1
ATOM 1550 C CA . GLY A 1 245 ? 36.229 -24.311 12.370 1.00 48.50 209 GLY A CA 1
ATOM 1551 C C . GLY A 1 245 ? 35.188 -23.994 11.313 1.00 50.80 209 GLY A C 1
ATOM 1552 O O . GLY A 1 245 ? 34.189 -24.707 11.183 1.00 46.63 209 GLY A O 1
ATOM 1553 N N . GLN A 1 246 ? 35.400 -22.926 10.547 1.00 48.97 210 GLN A N 1
ATOM 1554 C CA . GLN A 1 246 ? 34.479 -22.521 9.495 1.00 49.29 210 GLN A CA 1
ATOM 1555 C C . GLN A 1 246 ? 34.844 -23.083 8.128 1.00 51.58 210 GLN A C 1
ATOM 1556 O O . GLN A 1 246 ? 34.180 -22.748 7.142 1.00 48.57 210 GLN A O 1
ATOM 1562 N N . GLY A 1 247 ? 35.869 -23.929 8.043 1.00 46.73 211 GLY A N 1
ATOM 1563 C CA . GLY A 1 247 ? 36.269 -24.454 6.755 1.00 45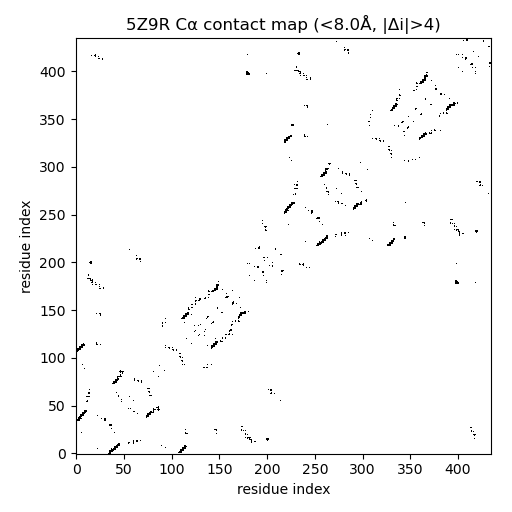.20 211 GLY A CA 1
ATOM 1564 C C . GLY A 1 247 ? 36.991 -23.469 5.863 1.00 48.11 211 GLY A C 1
ATOM 1565 O O . GLY A 1 247 ? 37.133 -23.721 4.666 1.00 43.91 211 GLY A O 1
ATOM 1566 N N . GLN A 1 248 ? 37.460 -22.354 6.407 1.00 47.14 212 GLN A N 1
ATOM 1567 C CA . GLN A 1 248 ? 38.172 -21.373 5.603 1.00 47.19 212 GLN A CA 1
ATOM 1568 C C . GLN A 1 248 ? 39.659 -21.706 5.523 1.00 48.95 212 GLN A C 1
ATOM 1569 O O . GLN A 1 248 ? 40.211 -22.434 6.353 1.00 44.66 212 GLN A O 1
ATOM 1575 N N . SER A 1 249 ? 40.304 -21.158 4.496 1.00 42.76 213 SER A N 1
ATOM 1576 C CA . SER A 1 249 ? 41.717 -21.414 4.273 1.00 40.06 213 SER A CA 1
ATOM 1577 C C . SER A 1 249 ? 42.577 -20.723 5.323 1.00 39.33 213 SER A C 1
ATOM 1578 O O . SER A 1 249 ? 42.276 -19.614 5.779 1.00 39.89 213 SER A O 1
ATOM 1581 N N . VAL A 1 250 ? 43.654 -21.399 5.721 1.00 34.55 214 VAL A N 1
ATOM 1582 C CA . VAL A 1 250 ? 44.675 -20.786 6.557 1.00 34.42 214 VAL A CA 1
ATOM 1583 C C . VAL A 1 250 ? 46.011 -20.998 5.862 1.00 34.17 214 VAL A C 1
ATOM 1584 O O . VAL A 1 250 ? 47.070 -20.780 6.455 1.00 34.70 214 VAL A O 1
ATOM 1588 N N . LYS A 1 251 ? 45.972 -21.389 4.588 1.00 35.00 215 LYS A N 1
ATOM 1589 C CA . LYS A 1 251 ? 47.205 -21.543 3.828 1.00 35.11 215 LYS A CA 1
ATOM 1590 C C . LYS A 1 251 ? 47.951 -20.217 3.794 1.00 34.03 215 LYS A C 1
ATOM 1591 O O . LYS A 1 251 ? 47.336 -19.145 3.753 1.00 34.20 215 LYS A O 1
ATOM 1597 N N . TYR A 1 252 ? 49.286 -20.300 3.851 1.00 31.40 216 TYR A N 1
ATOM 1598 C CA . TYR A 1 252 ? 50.221 -19.183 3.882 1.00 32.11 216 TYR A CA 1
ATOM 1599 C C . TYR A 1 252 ? 50.166 -18.406 5.192 1.00 32.12 216 TYR A C 1
ATOM 1600 O O . TYR A 1 252 ? 50.883 -17.414 5.332 1.00 35.41 216 TYR A O 1
ATOM 1609 N N . LEU A 1 253 ? 49.352 -18.833 6.165 1.00 32.60 217 LEU A N 1
ATOM 1610 C CA . LEU A 1 253 ? 49.387 -18.301 7.520 1.00 33.91 217 LEU A CA 1
ATOM 1611 C C . LEU A 1 253 ? 50.146 -19.202 8.496 1.00 36.26 217 LEU A C 1
ATOM 1612 O O . LEU A 1 253 ? 50.532 -18.737 9.575 1.00 32.82 217 LEU A O 1
ATOM 1617 N N . LEU A 1 254 ? 50.370 -20.457 8.133 1.00 33.31 218 LEU A N 1
ATOM 1618 C CA . LEU A 1 254 ? 51.008 -21.477 8.953 1.00 36.41 218 LEU A CA 1
ATOM 1619 C C . LEU A 1 254 ? 51.909 -22.303 8.070 1.00 34.63 218 LEU A C 1
ATOM 1620 O O . LEU A 1 254 ? 51.674 -22.406 6.854 1.00 39.33 218 LEU A O 1
ATOM 1625 N N . PRO A 1 255 ? 52.945 -22.940 8.623 1.00 36.08 219 PRO A N 1
ATOM 1626 C CA . PRO A 1 255 ? 53.720 -23.898 7.833 1.00 36.70 219 PRO A CA 1
ATOM 1627 C C . PRO A 1 255 ? 52.821 -24.987 7.256 1.00 36.07 219 PRO A C 1
ATOM 1628 O O . PRO A 1 255 ? 51.844 -25.418 7.878 1.00 34.87 219 PRO A O 1
ATOM 1632 N N . GLU A 1 256 ? 53.154 -25.422 6.042 1.00 33.64 220 GLU A N 1
ATOM 1633 C CA . GLU A 1 256 ? 52.317 -26.403 5.365 1.00 37.11 220 GLU A CA 1
ATOM 1634 C C . GLU A 1 256 ? 52.232 -27.699 6.155 1.00 35.12 220 GLU A C 1
ATOM 1635 O O . GLU A 1 256 ? 51.161 -28.310 6.246 1.00 34.27 220 GLU A O 1
ATOM 1641 N N . ALA A 1 257 ? 53.347 -28.137 6.742 1.00 36.59 221 ALA A N 1
ATOM 1642 C CA . ALA A 1 257 ? 53.317 -29.385 7.503 1.00 35.59 221 ALA A CA 1
ATOM 1643 C C . ALA A 1 257 ? 52.396 -29.285 8.716 1.00 36.79 221 ALA A C 1
ATOM 1644 O O . ALA A 1 257 ? 51.830 -30.302 9.154 1.00 33.70 221 ALA A O 1
ATOM 1646 N N . VAL A 1 258 ? 52.218 -28.072 9.262 1.00 33.61 222 VAL A N 1
ATOM 1647 C CA . VAL A 1 258 ? 51.288 -27.888 10.371 1.00 34.23 222 VAL A CA 1
ATOM 1648 C C . VAL A 1 258 ? 49.851 -28.037 9.891 1.00 35.02 222 VAL A C 1
ATOM 1649 O O . VAL A 1 258 ? 49.023 -28.651 10.568 1.00 32.48 222 VAL A O 1
ATOM 1653 N N . ILE A 1 259 ? 49.518 -27.436 8.742 1.00 31.48 223 ILE A N 1
ATOM 1654 C CA . ILE A 1 259 ? 48.177 -27.583 8.179 1.00 32.82 223 ILE A CA 1
ATOM 1655 C C . ILE A 1 259 ? 47.899 -29.050 7.882 1.00 33.22 223 ILE A C 1
ATOM 1656 O O . ILE A 1 259 ? 46.790 -29.553 8.106 1.00 32.81 223 ILE A O 1
ATOM 1661 N N . THR A 1 260 ? 48.903 -29.755 7.367 1.00 32.70 224 THR A N 1
ATOM 1662 C CA . THR A 1 260 ? 48.736 -31.174 7.062 1.00 36.95 224 THR A CA 1
ATOM 1663 C C . THR A 1 260 ? 48.514 -31.986 8.333 1.00 37.33 224 THR A C 1
ATOM 1664 O O . THR A 1 260 ? 47.638 -32.862 8.378 1.00 35.58 224 THR A O 1
ATOM 1668 N N . TYR A 1 261 ? 49.272 -31.683 9.392 1.00 34.56 225 TYR A N 1
ATOM 1669 C CA . TYR A 1 261 ? 49.054 -32.368 10.664 1.00 35.00 225 TYR A CA 1
ATOM 1670 C C . TYR A 1 261 ? 47.646 -32.108 11.192 1.00 34.57 225 TYR A C 1
ATOM 1671 O O . TYR A 1 261 ? 46.955 -33.038 11.622 1.00 34.79 225 TYR A O 1
ATOM 1680 N N . ILE A 1 262 ? 47.197 -30.850 11.149 1.00 33.25 226 ILE A N 1
ATOM 1681 C CA . ILE A 1 262 ? 45.857 -30.493 11.618 1.00 32.34 226 ILE A CA 1
ATOM 1682 C C . ILE A 1 262 ? 44.786 -31.243 10.833 1.00 36.93 226 ILE A C 1
ATOM 1683 O O . ILE A 1 262 ? 43.829 -31.773 11.409 1.00 38.14 226 ILE A O 1
ATOM 1688 N N . ARG A 1 263 ? 44.904 -31.261 9.501 1.00 33.14 227 ARG A N 1
ATOM 1689 C CA . ARG A 1 263 ? 43.963 -32.008 8.671 1.00 37.04 227 ARG A CA 1
ATOM 1690 C C . ARG A 1 263 ? 43.973 -33.501 9.012 1.00 37.59 227 ARG A C 1
ATOM 1691 O O . ARG A 1 263 ? 42.913 -34.114 9.186 1.00 37.14 227 ARG A O 1
ATOM 1699 N N . ASP A 1 264 ? 45.163 -34.105 9.106 1.00 36.60 228 ASP A N 1
ATOM 1700 C CA . ASP A 1 264 ? 45.259 -35.545 9.363 1.00 39.16 228 ASP A CA 1
ATOM 1701 C C . ASP A 1 264 ? 44.734 -35.932 10.744 1.00 39.26 228 ASP A C 1
ATOM 1702 O O . ASP A 1 264 ? 44.196 -37.035 10.913 1.00 37.59 228 ASP A O 1
ATOM 1707 N N . GLN A 1 265 ? 44.908 -35.069 11.745 1.00 35.10 229 GLN A N 1
ATOM 1708 C CA . GLN A 1 265 ? 44.494 -35.354 13.108 1.00 37.67 229 GLN A CA 1
ATOM 1709 C C . GLN A 1 265 ? 43.084 -34.882 13.402 1.00 41.88 229 GLN A C 1
ATOM 1710 O O . GLN A 1 265 ? 42.588 -35.124 14.501 1.00 38.15 229 GLN A O 1
ATOM 1716 N N . GLY A 1 266 ? 42.427 -34.216 12.459 1.00 38.82 230 GLY A N 1
ATOM 1717 C CA . GLY A 1 266 ? 41.093 -33.697 12.726 1.00 39.71 230 GLY A CA 1
ATOM 1718 C C . GLY A 1 266 ? 41.021 -32.660 13.829 1.00 41.73 230 GLY A C 1
ATOM 1719 O O . GLY A 1 266 ? 40.024 -32.604 14.561 1.00 44.22 230 GLY A O 1
ATOM 1720 N N . LEU A 1 267 ? 42.049 -31.829 13.965 1.00 38.78 231 LEU A N 1
ATOM 1721 C CA . LEU A 1 267 ? 42.058 -30.815 15.015 1.00 41.29 231 LEU A CA 1
ATOM 1722 C C . LEU A 1 267 ? 41.303 -29.560 14.583 1.00 41.58 231 LEU A C 1
ATOM 1723 O O . LEU A 1 267 ? 41.218 -29.235 13.392 1.00 41.23 231 LEU A O 1
ATOM 1728 N N . TYR A 1 268 ? 40.749 -28.865 15.574 1.00 39.34 232 TYR A N 1
ATOM 1729 C CA . TYR A 1 268 ? 40.118 -27.549 15.445 1.00 43.99 232 TYR A CA 1
ATOM 1730 C C . TYR A 1 268 ? 38.832 -27.583 14.629 1.00 46.91 232 TYR A C 1
ATOM 1731 O O . TYR A 1 268 ? 38.345 -26.533 14.194 1.00 46.01 232 TYR A O 1
ATOM 1740 N N . ILE A 1 269 ? 38.263 -28.768 14.431 1.00 48.70 233 ILE A N 1
ATOM 1741 C CA . ILE A 1 269 ? 37.021 -28.934 13.684 1.00 56.47 233 ILE A CA 1
ATOM 1742 C C . ILE A 1 269 ? 35.854 -28.972 14.657 1.00 63.44 233 ILE A C 1
ATOM 1743 O O . ILE A 1 269 ? 35.922 -29.623 15.708 1.00 66.98 233 ILE A O 1
ATOM 1748 N N . ASN A 1 270 ? 34.779 -28.270 14.311 1.00 65.94 234 ASN A N 1
ATOM 1749 C CA . ASN A 1 270 ? 33.564 -28.246 15.122 1.00 71.60 234 ASN A CA 1
ATOM 1750 C C . ASN A 1 270 ? 32.677 -29.454 14.821 1.00 73.44 234 ASN A C 1
ATOM 1751 O O . ASN A 1 270 ? 33.169 -30.545 14.529 1.00 74.57 234 ASN A O 1
ATOM 1756 N N . ARG B 1 40 ? 27.951 -21.178 -8.756 1.00 68.76 4 ARG B N 1
ATOM 1757 C CA . ARG B 1 40 ? 27.253 -21.538 -9.983 1.00 66.37 4 ARG B CA 1
ATOM 1758 C C . ARG B 1 40 ? 28.052 -21.097 -11.199 1.00 63.71 4 ARG B C 1
ATOM 1759 O O . ARG B 1 40 ? 28.362 -21.898 -12.084 1.00 62.48 4 ARG B O 1
ATOM 1767 N N . ILE B 1 41 ? 28.374 -19.809 -11.236 1.00 62.12 5 ILE B N 1
ATOM 1768 C CA . ILE B 1 41 ? 29.190 -19.246 -12.306 1.00 59.01 5 ILE B CA 1
ATOM 1769 C C . ILE B 1 41 ? 30.647 -19.642 -12.099 1.00 57.19 5 ILE B C 1
ATOM 1770 O O . ILE B 1 41 ? 31.260 -19.232 -11.102 1.00 54.74 5 ILE B O 1
ATOM 1775 N N . PRO B 1 42 ? 31.244 -20.415 -13.007 1.00 57.24 6 PRO B N 1
ATOM 1776 C CA . PRO B 1 42 ? 32.688 -20.668 -12.919 1.00 56.12 6 PRO B CA 1
ATOM 1777 C C . PRO B 1 42 ? 33.466 -19.383 -13.153 1.00 55.91 6 PRO B C 1
ATOM 1778 O O . PRO B 1 42 ? 33.153 -18.609 -14.058 1.00 53.18 6 PRO B O 1
ATOM 1782 N N . VAL B 1 43 ? 34.483 -19.153 -12.325 1.00 52.06 7 VAL B N 1
ATOM 1783 C CA . VAL B 1 43 ? 35.233 -17.901 -12.361 1.00 51.65 7 VAL B CA 1
ATOM 1784 C C . VAL B 1 43 ? 36.726 -18.203 -12.276 1.00 50.50 7 VAL B C 1
ATOM 1785 O O . VAL B 1 43 ? 37.148 -19.160 -11.614 1.00 49.97 7 VAL B O 1
ATOM 1789 N N . VAL B 1 44 ? 37.521 -17.392 -12.968 1.00 44.05 8 VAL B N 1
ATOM 1790 C CA . VAL B 1 44 ? 38.977 -17.422 -12.907 1.00 45.86 8 VAL B CA 1
ATOM 1791 C C . VAL B 1 44 ? 39.450 -16.114 -12.281 1.00 44.82 8 VAL B C 1
ATOM 1792 O O . VAL B 1 44 ? 38.922 -15.038 -12.588 1.00 39.38 8 VAL B O 1
ATOM 1796 N N . LEU B 1 45 ? 40.422 -16.213 -11.375 1.00 40.00 9 LEU B N 1
ATOM 1797 C CA . LEU B 1 45 ? 41.001 -15.050 -10.713 1.00 38.53 9 LEU B CA 1
ATOM 1798 C C . LEU B 1 45 ? 42.362 -14.759 -11.337 1.00 36.95 9 LEU B C 1
ATOM 1799 O O . LEU B 1 45 ? 43.249 -15.617 -11.315 1.00 34.37 9 LEU B O 1
ATOM 1804 N N . LEU B 1 46 ? 42.522 -13.559 -11.902 1.00 37.44 10 LEU B N 1
ATOM 1805 C CA . LEU B 1 46 ? 43.790 -13.114 -12.470 1.00 36.35 10 LEU B CA 1
ATOM 1806 C C . LEU B 1 46 ? 44.403 -12.053 -11.569 1.00 37.73 10 LEU B C 1
ATOM 1807 O O . LEU B 1 46 ? 43.730 -11.080 -11.219 1.00 38.13 10 LEU B O 1
ATOM 1812 N N . ALA B 1 47 ? 45.674 -12.226 -11.203 1.00 34.53 11 ALA B N 1
ATOM 1813 C CA . ALA B 1 47 ? 46.395 -11.229 -10.424 1.00 34.50 11 ALA B CA 1
ATOM 1814 C C . ALA B 1 47 ? 47.540 -10.693 -11.265 1.00 38.91 11 ALA B C 1
ATOM 1815 O O . ALA B 1 47 ? 48.441 -11.448 -11.646 1.00 36.18 11 ALA B O 1
ATOM 1817 N N . CYS B 1 48 ? 47.479 -9.401 -11.583 1.00 37.10 12 CYS B N 1
ATOM 1818 C CA . CYS B 1 48 ? 48.566 -8.686 -12.230 1.00 35.26 12 CYS B CA 1
ATOM 1819 C C . CYS B 1 48 ? 49.366 -7.921 -11.185 1.00 39.19 12 CYS B C 1
ATOM 1820 O O . CYS B 1 48 ? 48.876 -7.624 -10.093 1.00 44.79 12 CYS B O 1
ATOM 1823 N N . GLY B 1 49 ? 50.612 -7.636 -11.516 1.00 37.99 13 GLY B N 1
ATOM 1824 C CA . GLY B 1 49 ? 51.504 -6.959 -10.592 1.00 41.51 13 GLY B CA 1
ATOM 1825 C C . GLY B 1 49 ? 52.942 -7.300 -10.912 1.00 36.99 13 GLY B C 1
ATOM 1826 O O . GLY B 1 49 ? 53.230 -8.137 -11.755 1.00 36.08 13 GLY B O 1
ATOM 1827 N N . SER B 1 50 ? 53.854 -6.635 -10.202 1.00 34.04 14 SER B N 1
ATOM 1828 C CA . SER B 1 50 ? 55.276 -6.826 -10.472 1.00 34.30 14 SER B CA 1
ATOM 1829 C C . SER B 1 50 ? 55.771 -8.178 -9.974 1.00 35.02 14 SER B C 1
ATOM 1830 O O . SER B 1 50 ? 56.658 -8.778 -10.592 1.00 34.39 14 SER B O 1
ATOM 1833 N N . PHE B 1 51 ? 55.245 -8.649 -8.841 1.00 34.03 15 PHE B N 1
ATOM 1834 C CA . PHE B 1 51 ? 55.733 -9.858 -8.140 1.00 34.11 15 PHE B CA 1
ATOM 1835 C C . PHE B 1 51 ? 57.259 -9.846 -8.022 1.00 32.72 15 PHE B C 1
ATOM 1836 O O . PHE B 1 51 ? 57.965 -10.704 -8.556 1.00 29.20 15 PHE B O 1
ATOM 1844 N N . ASN B 1 52 ? 57.752 -8.864 -7.263 1.00 31.32 16 ASN B N 1
ATOM 1845 C CA . ASN B 1 52 ? 59.158 -8.471 -7.295 1.00 31.20 16 ASN B CA 1
ATOM 1846 C C . ASN B 1 52 ? 59.744 -8.357 -5.879 1.00 32.00 16 ASN B C 1
ATOM 1847 O O . ASN B 1 52 ? 60.171 -7.283 -5.466 1.00 30.26 16 ASN B O 1
ATOM 1852 N N . PRO B 1 53 ? 59.780 -9.471 -5.128 1.00 30.23 17 PRO B N 1
ATOM 1853 C CA . PRO B 1 53 ? 59.354 -10.842 -5.443 1.00 29.67 17 PRO B CA 1
ATOM 1854 C C . PRO B 1 53 ? 57.925 -11.100 -4.977 1.00 32.51 17 PRO B C 1
ATOM 1855 O O . PRO B 1 53 ? 57.349 -10.269 -4.261 1.00 31.75 17 PRO B O 1
ATOM 1859 N N . ILE B 1 54 ? 57.373 -12.250 -5.367 1.00 30.99 18 ILE B N 1
ATOM 1860 C CA . ILE B 1 54 ? 56.141 -12.742 -4.768 1.00 31.27 18 ILE B CA 1
ATOM 1861 C C . ILE B 1 54 ? 56.354 -12.958 -3.261 1.00 33.96 18 ILE B C 1
ATOM 1862 O O . ILE B 1 54 ? 57.461 -13.281 -2.805 1.00 31.82 18 ILE B O 1
ATOM 1867 N N . THR B 1 55 ? 55.301 -12.736 -2.473 1.00 32.50 19 THR B N 1
ATOM 1868 C CA . THR B 1 55 ? 55.365 -12.921 -1.019 1.00 33.13 19 THR B CA 1
ATOM 1869 C C . THR B 1 55 ? 54.172 -13.745 -0.546 1.00 32.69 19 THR B C 1
ATOM 1870 O O . THR B 1 55 ? 53.248 -14.034 -1.310 1.00 30.35 19 THR B O 1
ATOM 1874 N N . ASN B 1 56 ? 54.179 -14.096 0.746 1.00 31.31 20 ASN B N 1
ATOM 1875 C CA . ASN B 1 56 ? 53.026 -14.772 1.339 1.00 33.07 20 ASN B CA 1
ATOM 1876 C C . ASN B 1 56 ? 51.750 -13.937 1.248 1.00 33.70 20 ASN B C 1
ATOM 1877 O O . ASN B 1 56 ? 50.642 -14.498 1.249 1.00 36.13 20 ASN B O 1
ATOM 1882 N N . MET B 1 57 ? 51.871 -12.605 1.178 1.00 34.09 21 MET B N 1
ATOM 1883 C CA . MET B 1 57 ? 50.679 -11.768 1.011 1.00 35.24 21 MET B CA 1
ATOM 1884 C C . MET B 1 57 ? 49.945 -12.075 -0.302 1.00 33.67 21 MET B C 1
ATOM 1885 O O . MET B 1 57 ? 48.714 -12.210 -0.318 1.00 34.57 21 MET B O 1
ATOM 1890 N N . HIS B 1 58 ? 50.680 -12.180 -1.419 1.00 34.28 22 HIS B N 1
ATOM 1891 C CA . HIS B 1 58 ? 50.021 -12.383 -2.716 1.00 38.56 22 HIS B CA 1
ATOM 1892 C C . HIS B 1 58 ? 49.280 -13.716 -2.764 1.00 36.28 22 HIS B C 1
ATOM 1893 O O . HIS B 1 58 ? 48.181 -13.802 -3.321 1.00 36.75 22 HIS B O 1
ATOM 1900 N N . LEU B 1 59 ? 49.873 -14.766 -2.192 1.00 37.02 23 LEU B N 1
ATOM 1901 C CA . LEU B 1 59 ? 49.240 -16.088 -2.158 1.00 35.07 23 LEU B CA 1
ATOM 1902 C C . LEU B 1 59 ? 47.987 -16.087 -1.288 1.00 35.57 23 LEU B C 1
ATOM 1903 O O . LEU B 1 59 ? 46.924 -16.637 -1.668 1.00 35.80 23 LEU B O 1
ATOM 1908 N N . ARG B 1 60 ? 48.105 -15.475 -0.103 1.00 34.28 24 ARG B N 1
ATOM 1909 C CA . ARG B 1 60 ? 46.968 -15.349 0.792 1.00 33.44 24 ARG B CA 1
ATOM 1910 C C . ARG B 1 60 ? 45.807 -14.621 0.117 1.00 34.42 24 ARG B C 1
ATOM 1911 O O . ARG B 1 60 ? 44.639 -14.965 0.340 1.00 35.80 24 ARG B O 1
ATOM 1919 N N . LEU B 1 61 ? 46.102 -13.617 -0.728 1.00 36.31 25 LEU B N 1
ATOM 1920 C CA . LEU B 1 61 ? 45.019 -12.907 -1.417 1.00 33.66 25 LEU B CA 1
ATOM 1921 C C . LEU B 1 61 ? 44.148 -13.862 -2.230 1.00 34.73 25 LEU B C 1
ATOM 1922 O O . LEU B 1 61 ? 42.911 -13.759 -2.211 1.00 35.74 25 LEU B O 1
ATOM 1927 N N . PHE B 1 62 ? 44.777 -14.793 -2.954 1.00 33.36 26 PHE B N 1
ATOM 1928 C CA . PHE B 1 62 ? 44.023 -15.765 -3.749 1.00 32.65 26 PHE B CA 1
ATOM 1929 C C . PHE B 1 62 ? 43.133 -16.615 -2.862 1.00 37.87 26 PHE B C 1
ATOM 1930 O O . PHE B 1 62 ? 41.953 -16.837 -3.175 1.00 33.69 26 PHE B O 1
ATOM 1938 N N . GLU B 1 63 ? 43.690 -17.104 -1.739 1.00 33.85 27 GLU B N 1
ATOM 1939 C CA . GLU B 1 63 ? 42.894 -17.947 -0.839 1.00 37.33 27 GLU B CA 1
ATOM 1940 C C . GLU B 1 63 ? 41.677 -17.208 -0.273 1.00 35.44 27 GLU B C 1
ATOM 1941 O O . GLU B 1 63 ? 40.566 -17.756 -0.236 1.00 39.16 27 GLU B O 1
ATOM 1947 N N . VAL B 1 64 ? 41.874 -15.972 0.209 1.00 37.45 28 VAL B N 1
ATOM 1948 C CA . VAL B 1 64 ? 40.762 -15.195 0.761 1.00 33.65 28 VAL B CA 1
ATOM 1949 C C . VAL B 1 64 ? 39.715 -14.916 -0.310 1.00 41.47 28 VAL B C 1
ATOM 1950 O O . VAL B 1 64 ? 38.501 -15.005 -0.059 1.00 38.78 28 VAL B O 1
ATOM 1954 N N . ALA B 1 65 ? 40.164 -14.563 -1.520 1.00 38.66 29 ALA B N 1
ATOM 1955 C CA . ALA B 1 65 ? 39.221 -14.232 -2.583 1.00 41.85 29 ALA B CA 1
ATOM 1956 C C . ALA B 1 65 ? 38.378 -15.446 -2.956 1.00 40.52 29 ALA B C 1
ATOM 1957 O O . ALA B 1 65 ? 37.148 -15.346 -3.083 1.00 42.57 29 ALA B O 1
ATOM 1959 N N . ARG B 1 66 ? 39.025 -16.611 -3.119 1.00 36.78 30 ARG B N 1
ATOM 1960 C CA . ARG B 1 66 ? 38.279 -17.821 -3.450 1.00 41.77 30 ARG B CA 1
ATOM 1961 C C . ARG B 1 66 ? 37.256 -18.162 -2.374 1.00 46.11 30 ARG B C 1
ATOM 1962 O O . ARG B 1 66 ? 36.105 -18.507 -2.692 1.00 44.45 30 ARG B O 1
ATOM 1970 N N . ASP B 1 67 ? 37.654 -18.075 -1.092 1.00 44.28 31 ASP B N 1
ATOM 1971 C CA . ASP B 1 67 ? 36.695 -18.328 -0.019 1.00 42.67 31 ASP B CA 1
ATOM 1972 C C . ASP B 1 67 ? 35.517 -17.364 -0.087 1.00 47.32 31 ASP B C 1
ATOM 1973 O O . ASP B 1 67 ? 34.370 -17.760 0.143 1.00 46.02 31 ASP B O 1
ATOM 1978 N N . HIS B 1 68 ? 35.778 -16.087 -0.378 1.00 46.93 32 HIS B N 1
ATOM 1979 C CA . HIS B 1 68 ? 34.687 -15.116 -0.410 1.00 49.43 32 HIS B CA 1
ATOM 1980 C C . HIS B 1 68 ? 33.699 -15.420 -1.530 1.00 49.19 32 HIS B C 1
ATOM 1981 O O . HIS B 1 68 ? 32.476 -15.457 -1.308 1.00 51.88 32 HIS B O 1
ATOM 1988 N N . LEU B 1 69 ? 34.213 -15.637 -2.746 1.00 48.98 33 LEU B N 1
ATOM 1989 C CA . LEU B 1 69 ? 33.336 -15.944 -3.872 1.00 49.55 33 LEU B CA 1
ATOM 1990 C C . LEU B 1 69 ? 32.538 -17.214 -3.614 1.00 52.50 33 LEU B C 1
ATOM 1991 O O . LEU B 1 69 ? 31.339 -17.271 -3.914 1.00 54.39 33 LEU B O 1
ATOM 1996 N N . HIS B 1 70 ? 33.180 -18.245 -3.057 1.0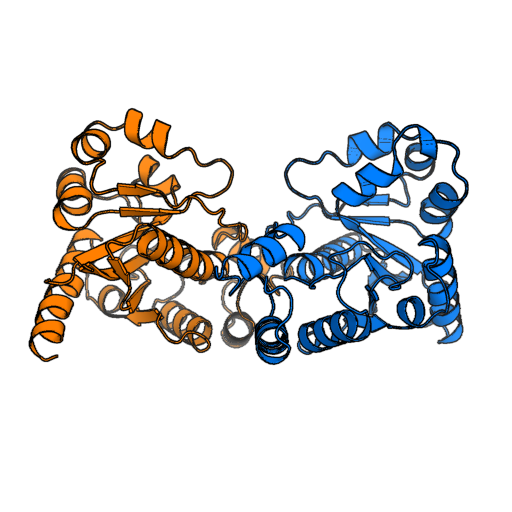0 47.93 34 HIS B N 1
ATOM 1997 C CA . HIS B 1 70 ? 32.435 -19.455 -2.733 1.00 51.45 34 HIS B CA 1
ATOM 1998 C C . HIS B 1 70 ? 31.380 -19.172 -1.670 1.00 51.02 34 HIS B C 1
ATOM 1999 O O . HIS B 1 70 ? 30.267 -19.704 -1.732 1.00 53.86 34 HIS B O 1
ATOM 2006 N N . GLN B 1 71 ? 31.699 -18.293 -0.718 1.00 52.91 35 GLN B N 1
ATOM 2007 C CA . GLN B 1 71 ? 30.785 -17.993 0.379 1.00 54.58 35 GLN B CA 1
ATOM 2008 C C . GLN B 1 71 ? 29.524 -17.286 -0.108 1.00 58.97 35 GLN B C 1
ATOM 2009 O O . GLN B 1 71 ? 28.456 -17.458 0.493 1.00 59.48 35 GLN B O 1
ATOM 2015 N N . THR B 1 72 ? 29.611 -16.502 -1.192 1.00 56.78 36 THR B N 1
ATOM 2016 C CA . THR B 1 72 ? 28.387 -15.900 -1.728 1.00 58.12 36 THR B CA 1
ATOM 2017 C C . THR B 1 72 ? 27.408 -16.934 -2.278 1.00 61.70 36 THR B C 1
ATOM 2018 O O . THR B 1 72 ? 26.220 -16.623 -2.420 1.00 64.19 36 THR B O 1
ATOM 2022 N N . GLY B 1 73 ? 27.878 -18.133 -2.632 1.00 59.74 37 GLY B N 1
ATOM 2023 C CA . GLY B 1 73 ? 27.023 -19.176 -3.159 1.00 59.05 37 GLY B CA 1
ATOM 2024 C C . GLY B 1 73 ? 26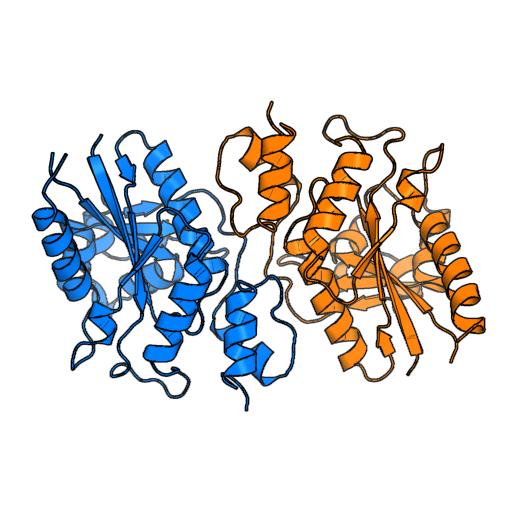.819 -19.162 -4.661 1.00 60.81 37 GLY B C 1
ATOM 2025 O O . GLY B 1 73 ? 26.294 -20.142 -5.210 1.00 61.27 37 GLY B O 1
ATOM 2026 N N . ARG B 1 74 ? 27.221 -18.097 -5.351 1.00 60.97 38 ARG B N 1
ATOM 2027 C CA . ARG B 1 74 ? 26.934 -17.971 -6.772 1.00 61.91 38 ARG B CA 1
ATOM 2028 C C . ARG B 1 74 ? 28.123 -18.283 -7.670 1.00 62.92 38 ARG B C 1
ATOM 2029 O O . ARG B 1 74 ? 27.959 -18.307 -8.896 1.00 60.08 38 ARG B O 1
ATOM 2037 N N . TYR B 1 75 ? 29.310 -18.519 -7.110 1.00 60.11 39 TYR B N 1
ATOM 2038 C CA . TYR B 1 75 ? 30.494 -18.716 -7.933 1.00 57.92 39 TYR B CA 1
ATOM 2039 C C . TYR B 1 75 ? 31.190 -20.019 -7.578 1.00 55.28 39 TYR B C 1
ATOM 2040 O O . TYR B 1 75 ? 31.136 -20.490 -6.437 1.00 56.59 39 TYR B O 1
ATOM 2049 N N . GLN B 1 76 ? 31.843 -20.597 -8.583 1.00 53.52 40 GLN B N 1
ATOM 2050 C CA . GLN B 1 76 ? 32.769 -21.708 -8.400 1.00 55.75 40 GLN B CA 1
ATOM 2051 C C . GLN B 1 76 ? 34.108 -21.275 -8.980 1.00 54.72 40 GLN B C 1
ATOM 2052 O O . GLN B 1 76 ? 34.236 -21.114 -10.200 1.00 52.49 40 GLN B O 1
ATOM 2058 N N . VAL B 1 77 ? 35.097 -21.077 -8.113 1.00 48.27 41 VAL B N 1
ATOM 2059 C CA . VAL B 1 77 ? 36.418 -20.641 -8.551 1.00 48.68 41 VAL B CA 1
ATOM 2060 C C . VAL B 1 77 ? 37.161 -21.837 -9.126 1.00 49.46 41 VAL B C 1
ATOM 2061 O O . VAL B 1 77 ? 37.389 -22.833 -8.434 1.00 50.74 41 VAL B O 1
ATOM 2065 N N . ILE B 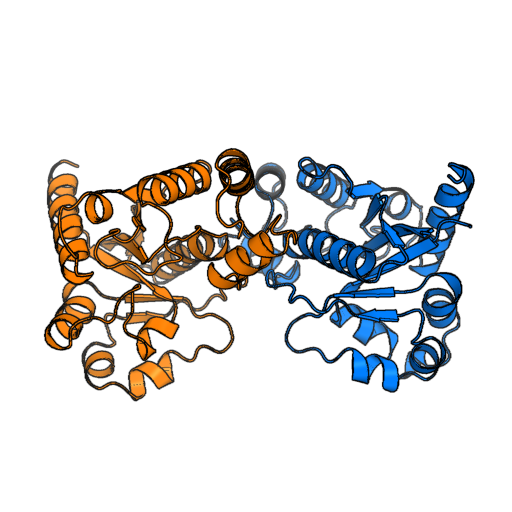1 78 ? 37.552 -21.729 -10.391 1.00 45.08 42 ILE B N 1
ATOM 2066 C CA . ILE B 1 78 ? 38.115 -22.828 -11.163 1.00 50.27 42 ILE B CA 1
ATOM 2067 C C . ILE B 1 78 ? 39.636 -22.769 -11.144 1.00 45.67 42 ILE B C 1
ATOM 2068 O O . ILE B 1 78 ? 40.306 -23.803 -11.122 1.00 47.87 42 ILE B O 1
ATOM 2073 N N . GLU B 1 79 ? 40.195 -21.565 -11.125 1.00 43.47 43 GLU B N 1
ATOM 2074 C CA . GLU B 1 79 ? 41.621 -21.418 -11.370 1.00 44.45 43 GLU B CA 1
ATOM 2075 C C . GLU B 1 79 ? 42.076 -20.054 -10.868 1.00 45.25 43 GLU B C 1
ATOM 2076 O O . GLU B 1 79 ? 41.280 -19.111 -10.783 1.00 42.76 43 GLU B O 1
ATOM 2082 N N . GLY B 1 80 ? 43.354 -19.968 -10.535 1.00 40.27 44 GLY B N 1
ATOM 2083 C CA . GLY B 1 80 ? 43.993 -18.685 -10.280 1.00 36.37 44 GLY B CA 1
ATOM 2084 C C . GLY B 1 80 ? 45.195 -18.518 -11.183 1.00 35.16 44 GLY B C 1
ATOM 2085 O O . GLY B 1 80 ? 45.912 -19.473 -11.457 1.00 39.92 44 GLY B O 1
ATOM 2086 N N . ILE B 1 81 ? 45.392 -17.292 -11.671 1.00 36.10 45 ILE B N 1
ATOM 2087 C CA . ILE B 1 81 ? 46.499 -16.981 -12.568 1.00 34.30 45 ILE B CA 1
ATOM 2088 C C . ILE B 1 81 ? 47.307 -15.832 -11.979 1.00 35.18 45 ILE B C 1
ATOM 2089 O O . ILE B 1 81 ? 46.758 -14.768 -11.678 1.00 34.59 45 ILE B O 1
ATOM 2094 N N . ILE B 1 82 ? 48.607 -16.046 -11.833 1.00 33.48 46 ILE B N 1
ATOM 2095 C CA . ILE B 1 82 ? 49.551 -14.997 -11.480 1.00 35.99 46 ILE B CA 1
ATOM 2096 C C . ILE B 1 82 ? 50.269 -14.560 -12.751 1.00 36.38 46 ILE B C 1
ATOM 2097 O O . ILE B 1 82 ? 50.872 -15.386 -13.452 1.00 32.61 46 ILE B O 1
ATOM 2102 N N . SER B 1 83 ? 50.208 -13.265 -13.049 1.00 36.08 47 SER B N 1
ATOM 2103 C CA . SER B 1 83 ? 50.715 -12.716 -14.308 1.00 34.86 47 SER B CA 1
ATOM 2104 C C . SER B 1 83 ? 51.719 -11.616 -14.000 1.00 32.44 47 SER B C 1
ATOM 2105 O O . SER B 1 83 ? 51.343 -10.452 -13.836 1.00 36.19 47 SER B O 1
ATOM 2108 N N . PRO B 1 84 ? 53.005 -11.939 -13.942 1.00 32.35 48 PRO B N 1
ATOM 2109 C CA . PRO B 1 84 ? 54.011 -10.908 -13.658 1.00 29.64 48 PRO B CA 1
ATOM 2110 C C . PRO B 1 84 ? 54.127 -9.876 -14.766 1.00 36.07 48 PRO B C 1
ATOM 2111 O O . PRO B 1 84 ? 53.963 -10.172 -15.956 1.00 31.24 48 PRO B O 1
ATOM 2115 N N . VAL B 1 85 ? 54.445 -8.646 -14.348 1.00 33.29 49 VAL B N 1
ATOM 2116 C CA . VAL B 1 85 ? 54.466 -7.509 -15.269 1.00 35.20 49 VAL B CA 1
ATOM 2117 C C . VAL B 1 85 ? 55.621 -7.624 -16.265 1.00 33.82 49 VAL B C 1
ATOM 2118 O O . VAL B 1 85 ? 56.685 -8.189 -15.980 1.00 33.54 49 VAL B O 1
ATOM 2122 N N . ASN B 1 86 ? 55.402 -7.075 -17.457 1.00 35.52 50 ASN B N 1
ATOM 2123 C CA . ASN B 1 86 ? 56.425 -7.011 -18.488 1.00 33.73 50 ASN B CA 1
ATOM 2124 C C . ASN B 1 86 ? 57.577 -6.110 -18.043 1.00 35.61 50 ASN B C 1
ATOM 2125 O O . ASN B 1 86 ? 57.391 -5.172 -17.265 1.00 33.69 50 ASN B O 1
ATOM 2130 N N . ASP B 1 87 ? 58.786 -6.407 -18.537 1.00 30.74 51 ASP B N 1
ATOM 2131 C CA . ASP B 1 87 ? 59.958 -5.588 -18.227 1.00 32.81 51 ASP B CA 1
ATOM 2132 C C . ASP B 1 87 ? 59.978 -4.241 -18.970 1.00 37.51 51 ASP B C 1
ATOM 2133 O O . ASP B 1 87 ? 60.784 -3.369 -18.606 1.00 33.92 51 ASP B O 1
ATOM 2138 N N . SER B 1 88 ? 59.121 -4.043 -19.982 1.00 31.64 52 SER B N 1
ATOM 2139 C CA . SER B 1 88 ? 59.157 -2.821 -20.793 1.00 34.07 52 SER B CA 1
ATOM 2140 C C . SER B 1 88 ? 58.952 -1.578 -19.937 1.00 33.47 52 SER B C 1
ATOM 2141 O O . SER B 1 88 ? 57.940 -1.459 -19.237 1.00 34.23 52 SER B O 1
ATOM 2144 N N . TYR B 1 89 ? 59.903 -0.641 -20.020 1.00 32.22 53 TYR B N 1
ATOM 2145 C CA . TYR B 1 89 ? 59.865 0.612 -19.253 1.00 35.45 53 TYR B CA 1
ATOM 2146 C C . TYR B 1 89 ? 59.754 0.366 -17.749 1.00 37.92 53 TYR B C 1
ATOM 2147 O O . TYR B 1 89 ? 59.192 1.181 -17.013 1.00 38.21 53 TYR B O 1
ATOM 2156 N N . GLY B 1 90 ? 60.301 -0.747 -17.263 1.00 36.64 54 GLY B N 1
ATOM 2157 C CA . GLY B 1 90 ? 60.187 -1.058 -15.848 1.00 37.31 54 GLY B CA 1
ATOM 2158 C C . GLY B 1 90 ? 61.085 -0.204 -14.968 1.00 36.60 54 GLY B C 1
ATOM 2159 O O . GLY B 1 90 ? 62.072 0.387 -15.416 1.00 34.30 54 GLY B O 1
ATOM 2160 N N . LYS B 1 91 ? 60.730 -0.164 -13.676 1.00 37.82 55 LYS B N 1
ATOM 2161 C CA . LYS B 1 91 ? 61.518 0.523 -12.654 1.00 34.68 55 LYS B CA 1
ATOM 2162 C C . LYS B 1 91 ? 62.922 -0.062 -12.573 1.00 36.47 55 LYS B C 1
ATOM 2163 O O . LYS B 1 91 ? 63.162 -1.222 -12.926 1.00 31.28 55 LYS B O 1
ATOM 2169 N N . LYS B 1 92 ? 63.855 0.731 -12.029 1.00 31.78 56 LYS B N 1
ATOM 2170 C CA . LYS B 1 92 ? 65.214 0.214 -11.917 1.00 37.38 56 LYS B CA 1
ATOM 2171 C C . LYS B 1 92 ? 65.321 -0.953 -10.930 1.00 37.63 56 LYS B C 1
ATOM 2172 O O . LYS B 1 92 ? 66.209 -1.793 -11.098 1.00 35.75 56 LYS B O 1
ATOM 2178 N N . ASP B 1 93 ? 64.414 -1.063 -9.955 1.00 32.18 57 ASP B N 1
ATOM 2179 C CA . ASP B 1 93 ? 64.431 -2.174 -8.998 1.00 36.58 57 ASP B CA 1
ATOM 2180 C C . ASP B 1 93 ? 63.689 -3.415 -9.493 1.00 36.29 57 ASP B C 1
ATOM 2181 O O . ASP B 1 93 ? 63.571 -4.396 -8.747 1.00 33.17 57 ASP B O 1
ATOM 2186 N N . LEU B 1 94 ? 63.157 -3.399 -10.708 1.00 35.29 58 LEU B N 1
ATOM 2187 C CA . LEU B 1 94 ? 62.397 -4.537 -11.204 1.00 31.01 58 LEU B CA 1
ATOM 2188 C C . LEU B 1 94 ? 63.372 -5.551 -11.787 1.00 34.25 58 LEU B C 1
ATOM 2189 O O . LEU B 1 94 ? 63.995 -5.304 -12.826 1.00 34.41 58 LEU B O 1
ATOM 2194 N N . VAL B 1 95 ? 63.508 -6.704 -11.134 1.00 31.90 59 VAL B N 1
ATOM 2195 C CA . VAL B 1 95 ? 64.413 -7.698 -11.690 1.00 30.77 59 VAL B CA 1
ATOM 2196 C C . VAL B 1 95 ? 63.808 -8.297 -12.957 1.00 31.94 59 VAL B C 1
ATOM 2197 O O . VAL B 1 95 ? 62.605 -8.175 -13.238 1.00 30.64 59 VAL B O 1
ATOM 2201 N N . ALA B 1 96 ? 64.666 -8.952 -13.732 1.00 30.31 60 ALA B N 1
ATOM 2202 C CA . ALA B 1 96 ? 64.265 -9.515 -15.019 1.00 35.59 60 ALA B CA 1
ATOM 2203 C C . ALA B 1 96 ? 63.057 -10.436 -14.869 1.00 32.32 60 ALA B C 1
ATOM 2204 O O . ALA B 1 96 ? 62.875 -11.114 -13.850 1.00 33.56 60 ALA B O 1
ATOM 2206 N N . SER B 1 97 ? 62.208 -10.446 -15.895 1.00 31.42 61 SER B N 1
ATOM 2207 C CA . SER B 1 97 ? 60.932 -11.144 -15.766 1.00 33.50 61 SER B CA 1
ATOM 2208 C C . SER B 1 97 ? 61.106 -12.659 -15.619 1.00 33.33 61 SER B C 1
ATOM 2209 O O . SER B 1 97 ? 60.280 -13.308 -14.965 1.00 32.15 61 SER B O 1
ATOM 2212 N N . HIS B 1 98 ? 62.165 -13.245 -16.187 1.00 32.39 62 HIS B N 1
ATOM 2213 C CA . HIS B 1 98 ? 62.317 -14.695 -16.059 1.00 37.82 62 HIS B CA 1
ATOM 2214 C C . HIS B 1 98 ? 62.622 -15.098 -14.613 1.00 34.55 62 HIS B C 1
ATOM 2215 O O . HIS B 1 98 ? 62.237 -16.199 -14.180 1.00 32.62 62 HIS B O 1
ATOM 2222 N N . HIS B 1 99 ? 63.270 -14.212 -13.844 1.00 31.62 63 HIS B N 1
ATOM 2223 C CA . HIS B 1 99 ? 63.420 -14.452 -12.408 1.00 34.08 63 HIS B CA 1
ATOM 2224 C C . HIS B 1 99 ? 62.074 -14.417 -11.701 1.00 32.29 63 HIS B C 1
ATOM 2225 O O . HIS B 1 99 ? 61.790 -15.259 -10.842 1.00 33.07 63 HIS B O 1
ATOM 2232 N N . ARG B 1 100 ? 61.252 -13.411 -12.003 1.00 31.81 64 ARG B N 1
ATOM 2233 C CA . ARG B 1 100 ? 59.993 -13.250 -11.277 1.00 30.32 64 ARG B CA 1
ATOM 2234 C C . ARG B 1 100 ? 59.015 -14.363 -11.620 1.00 30.61 64 ARG B C 1
ATOM 2235 O O . ARG B 1 100 ? 58.253 -14.825 -10.756 1.00 32.66 64 ARG B O 1
ATOM 2243 N N . VAL B 1 101 ? 59.062 -14.839 -12.862 1.00 31.27 65 VAL B N 1
ATOM 2244 C CA . VAL B 1 101 ? 58.292 -16.020 -13.240 1.00 30.32 65 VAL B CA 1
ATOM 2245 C C . VAL B 1 101 ? 58.808 -17.250 -12.501 1.00 29.95 65 VAL B C 1
ATOM 2246 O O . VAL B 1 101 ? 58.019 -18.045 -11.985 1.00 29.95 65 VAL B O 1
ATOM 2250 N N . ALA B 1 102 ? 60.137 -17.426 -12.435 1.00 31.26 66 ALA B N 1
ATOM 2251 C CA . ALA B 1 102 ? 60.693 -18.593 -11.745 1.00 34.32 66 ALA B CA 1
ATOM 2252 C C . ALA B 1 102 ? 60.338 -18.597 -10.263 1.00 32.54 66 ALA B C 1
ATOM 2253 O O . ALA B 1 102 ? 60.006 -19.648 -9.698 1.00 29.80 66 ALA B O 1
ATOM 2255 N N . MET B 1 103 ? 60.413 -17.426 -9.611 1.00 30.54 67 MET B N 1
ATOM 2256 C CA . MET B 1 103 ? 60.081 -17.330 -8.199 1.00 32.11 67 MET B CA 1
ATOM 2257 C C . MET B 1 103 ? 58.611 -17.614 -7.963 1.00 34.96 67 MET B C 1
ATOM 2258 O O . MET B 1 103 ? 58.250 -18.299 -6.989 1.00 31.50 67 MET B O 1
ATOM 2263 N N . ALA B 1 104 ? 57.749 -17.086 -8.830 1.00 30.13 68 ALA B N 1
ATOM 2264 C CA . ALA B 1 104 ? 56.324 -17.365 -8.689 1.00 31.78 68 ALA B CA 1
ATOM 2265 C C . ALA B 1 104 ? 56.041 -18.853 -8.861 1.00 34.61 68 ALA B C 1
ATOM 2266 O O . ALA B 1 104 ? 55.226 -19.426 -8.121 1.00 35.26 68 ALA B O 1
ATOM 2268 N N . ARG B 1 105 ? 56.733 -19.506 -9.813 1.00 34.48 69 ARG B N 1
ATOM 2269 C CA . ARG B 1 105 ? 56.578 -20.952 -9.996 1.00 35.19 69 ARG B CA 1
ATOM 2270 C C . ARG B 1 105 ? 57.016 -21.737 -8.754 1.00 36.41 69 ARG B C 1
ATOM 2271 O O . ARG B 1 105 ? 56.341 -22.691 -8.342 1.00 34.33 69 ARG B O 1
ATOM 2279 N N . LEU B 1 106 ? 58.170 -21.383 -8.177 1.00 33.05 70 LEU B N 1
ATOM 2280 C CA . LEU B 1 106 ? 58.601 -22.015 -6.930 1.00 35.76 70 LEU B CA 1
ATOM 2281 C C . LEU B 1 106 ? 57.596 -21.782 -5.810 1.00 34.20 70 LEU B C 1
ATOM 2282 O O . LEU B 1 106 ? 57.305 -22.692 -5.027 1.00 35.84 70 LEU B O 1
ATOM 2287 N N . ALA B 1 107 ? 57.054 -20.569 -5.717 1.00 33.42 71 ALA B N 1
ATOM 2288 C CA . ALA B 1 107 ? 56.091 -20.246 -4.668 1.00 36.02 71 ALA B CA 1
ATOM 2289 C C . ALA B 1 107 ? 54.823 -21.080 -4.785 1.00 36.21 71 ALA B C 1
ATOM 2290 O O . ALA B 1 107 ? 54.155 -21.338 -3.781 1.00 32.93 71 ALA B O 1
ATOM 2292 N N . LEU B 1 108 ? 54.465 -21.494 -5.996 1.00 31.73 72 LEU B N 1
ATOM 2293 C CA . LEU B 1 108 ? 53.185 -22.144 -6.232 1.00 35.92 72 LEU B CA 1
ATOM 2294 C C . LEU B 1 108 ? 53.279 -23.665 -6.267 1.00 38.58 72 LEU B C 1
ATOM 2295 O O . LEU B 1 108 ? 52.282 -24.323 -6.579 1.00 38.74 72 LEU B O 1
ATOM 2300 N N . GLN B 1 109 ? 54.441 -24.249 -5.972 1.00 40.41 73 GLN B N 1
ATOM 2301 C CA . GLN B 1 109 ? 54.501 -25.700 -6.098 1.00 47.54 73 GLN B CA 1
ATOM 2302 C C . GLN B 1 109 ? 53.656 -26.407 -5.043 1.00 43.18 73 GLN B C 1
ATOM 2303 O O . GLN B 1 109 ? 53.310 -27.572 -5.238 1.00 46.91 73 GLN B O 1
ATOM 2309 N N . THR B 1 110 ? 53.251 -25.725 -3.976 1.00 39.08 74 THR B N 1
ATOM 2310 C CA . THR B 1 110 ? 52.321 -26.311 -3.013 1.00 40.70 74 THR B CA 1
ATOM 2311 C C . THR B 1 110 ? 50.863 -25.970 -3.302 1.00 44.30 74 THR B C 1
ATOM 2312 O O . THR B 1 110 ? 49.992 -26.335 -2.508 1.00 39.46 74 THR B O 1
ATOM 2316 N N . SER B 1 111 ? 50.568 -25.276 -4.401 1.00 41.31 75 SER B N 1
ATOM 2317 C CA . SER B 1 111 ? 49.199 -24.921 -4.744 1.00 41.58 75 SER B CA 1
ATOM 2318 C C . SER B 1 111 ? 48.635 -25.944 -5.714 1.00 42.25 75 SER B C 1
ATOM 2319 O O . SER B 1 111 ? 49.322 -26.366 -6.648 1.00 43.77 75 SER B O 1
ATOM 2322 N N . ASP B 1 112 ? 47.371 -26.314 -5.528 1.00 42.12 76 ASP B N 1
ATOM 2323 C CA . ASP B 1 112 ? 46.734 -27.156 -6.532 1.00 48.08 76 ASP B CA 1
ATOM 2324 C C . ASP B 1 112 ? 45.770 -26.390 -7.438 1.00 47.04 76 ASP B C 1
ATOM 2325 O O . ASP B 1 112 ? 45.098 -27.015 -8.261 1.00 43.67 76 ASP B O 1
ATOM 2330 N N . TRP B 1 113 ? 45.711 -25.054 -7.345 1.00 39.17 77 TRP B N 1
ATOM 2331 C CA . TRP B 1 113 ? 44.783 -24.338 -8.219 1.00 41.72 77 TRP B CA 1
ATOM 2332 C C . TRP B 1 113 ? 45.285 -23.011 -8.782 1.00 43.93 77 TRP B C 1
ATOM 2333 O O . TRP B 1 113 ? 44.604 -22.451 -9.650 1.00 37.66 77 TRP B O 1
ATOM 2344 N N . ILE B 1 114 ? 46.439 -22.501 -8.354 1.00 39.70 78 ILE B N 1
ATOM 2345 C CA . ILE B 1 114 ? 47.014 -21.261 -8.869 1.00 37.18 78 ILE B CA 1
ATOM 2346 C C . ILE B 1 114 ? 48.220 -21.616 -9.728 1.00 38.82 78 ILE B C 1
ATOM 2347 O O . ILE B 1 114 ? 49.033 -22.458 -9.336 1.00 39.19 78 ILE B O 1
ATOM 2352 N N . ARG B 1 115 ? 48.348 -20.971 -10.891 1.00 33.10 79 ARG B N 1
ATOM 2353 C CA . ARG B 1 115 ? 49.496 -21.172 -11.761 1.00 34.87 79 ARG B CA 1
ATOM 2354 C C . ARG B 1 115 ? 50.035 -19.826 -12.221 1.00 35.36 79 ARG B C 1
ATOM 2355 O O . ARG B 1 115 ? 49.315 -18.827 -12.244 1.00 37.08 79 ARG B O 1
ATOM 2363 N N . VAL B 1 116 ? 51.289 -19.805 -12.599 1.00 30.76 80 VAL B N 1
ATOM 2364 C CA . VAL B 1 116 ? 51.871 -18.601 -13.175 1.00 37.52 80 VAL B CA 1
ATOM 2365 C C . VAL B 1 116 ? 51.727 -18.682 -14.689 1.00 42.39 80 VAL B C 1
ATOM 2366 O O . VAL B 1 116 ? 51.913 -19.747 -15.292 1.00 39.94 80 VAL B O 1
ATOM 2370 N N . ASP B 1 117 ? 51.334 -17.574 -15.307 1.00 36.81 81 ASP B N 1
ATOM 2371 C CA . ASP B 1 117 ? 51.279 -17.507 -16.763 1.00 41.07 81 ASP B CA 1
ATOM 2372 C C . ASP B 1 117 ? 52.208 -16.401 -17.221 1.00 36.99 81 ASP B C 1
ATOM 2373 O O . ASP B 1 117 ? 51.932 -15.214 -16.965 1.00 36.85 81 ASP B O 1
ATOM 2378 N N . PRO B 1 118 ? 53.305 -16.735 -17.898 1.00 35.30 82 PRO B N 1
ATOM 2379 C CA . PRO B 1 118 ? 54.272 -15.723 -18.321 1.00 38.85 82 PRO B CA 1
ATOM 2380 C C . PRO B 1 118 ? 53.901 -14.957 -19.586 1.00 36.32 82 PRO B C 1
ATOM 2381 O O . PRO B 1 118 ? 54.731 -14.170 -20.046 1.00 34.46 82 PRO B O 1
ATOM 2385 N N . TRP B 1 119 ? 52.697 -15.148 -20.148 1.00 35.43 83 TRP B N 1
ATOM 2386 C CA . TRP B 1 119 ? 52.339 -14.502 -21.419 1.00 40.55 83 TRP B CA 1
ATOM 2387 C C . TRP B 1 119 ? 52.559 -12.989 -21.377 1.00 36.84 83 TRP B C 1
ATOM 2388 O O . TRP B 1 119 ? 53.256 -12.427 -22.232 1.00 36.60 83 TRP B O 1
ATOM 2399 N N . GLU B 1 120 ? 51.957 -12.308 -20.398 1.00 36.29 84 GLU B N 1
ATOM 2400 C CA . GLU B 1 120 ? 52.135 -10.859 -20.297 1.00 34.89 84 GLU B CA 1
ATOM 2401 C C . GLU B 1 120 ? 53.615 -10.483 -20.366 1.00 35.70 84 GLU B C 1
ATOM 2402 O O . GLU B 1 120 ? 54.017 -9.632 -21.171 1.00 37.62 84 GLU B O 1
ATOM 2408 N N . SER B 1 121 ? 54.452 -11.163 -19.577 1.00 34.25 85 SER B N 1
ATOM 2409 C CA . SER B 1 121 ? 55.876 -10.845 -19.514 1.00 31.79 85 SER B CA 1
ATOM 2410 C C . SER B 1 121 ? 56.623 -11.223 -20.787 1.00 34.81 85 SER B C 1
ATOM 2411 O O . SER B 1 121 ? 57.735 -10.731 -21.008 1.00 35.77 85 SER B O 1
ATOM 2414 N N . GLU B 1 122 ? 56.060 -12.094 -21.618 1.00 32.88 86 GLU B N 1
ATOM 2415 C CA . GLU B 1 122 ? 56.742 -12.503 -22.833 1.00 35.85 86 GLU B CA 1
ATOM 2416 C C . GLU B 1 122 ? 56.444 -11.586 -24.009 1.00 35.72 86 GLU B C 1
ATOM 2417 O O . GLU B 1 122 ? 57.094 -11.707 -25.049 1.00 42.73 86 GLU B O 1
ATOM 2423 N N . GLN B 1 123 ? 55.494 -10.674 -23.868 1.00 34.69 87 GLN B N 1
ATOM 2424 C CA . GLN B 1 123 ? 55.132 -9.809 -24.977 1.00 38.55 87 GLN B CA 1
ATOM 2425 C C . GLN B 1 123 ? 56.240 -8.815 -25.271 1.00 37.93 87 GLN B C 1
ATOM 2426 O O . GLN B 1 123 ? 56.976 -8.387 -24.377 1.00 39.13 87 GLN B O 1
ATOM 2432 N N . ALA B 1 124 ? 56.352 -8.438 -26.547 1.00 36.09 88 ALA B N 1
ATOM 2433 C CA . ALA B 1 124 ? 57.428 -7.570 -27.018 1.00 40.62 88 ALA B CA 1
ATOM 2434 C C . ALA B 1 124 ? 57.086 -6.087 -26.923 1.00 43.66 88 ALA B C 1
ATOM 2435 O O . ALA B 1 124 ? 57.573 -5.296 -27.742 1.00 46.00 88 ALA B O 1
ATOM 2437 N N . GLN B 1 125 ? 56.277 -5.681 -25.952 1.00 40.55 89 GLN B N 1
ATOM 2438 C CA . GLN B 1 125 ? 55.871 -4.288 -25.820 1.00 40.50 89 GLN B CA 1
ATOM 2439 C C . GLN B 1 125 ? 55.301 -4.063 -24.430 1.00 43.56 89 GLN B C 1
ATOM 2440 O O . GLN B 1 125 ? 54.966 -5.009 -23.710 1.00 35.15 89 GLN B O 1
ATOM 2446 N N . TRP B 1 126 ? 55.159 -2.784 -24.086 1.00 39.70 90 TRP B N 1
ATOM 2447 C CA . TRP B 1 126 ? 54.382 -2.385 -22.922 1.00 40.72 90 TRP B CA 1
ATOM 2448 C C . TRP B 1 126 ? 52.986 -2.993 -22.989 1.00 42.85 90 TRP B C 1
ATOM 2449 O O . TRP B 1 126 ? 52.353 -2.998 -24.044 1.00 36.78 90 TRP B O 1
ATOM 2460 N N . MET B 1 127 ? 52.517 -3.536 -21.865 1.00 40.39 91 MET B N 1
ATOM 2461 C CA . MET B 1 127 ? 51.223 -4.205 -21.803 1.00 37.64 91 MET B CA 1
ATOM 2462 C C . MET B 1 127 ? 50.316 -3.496 -20.806 1.00 42.82 91 MET B C 1
ATOM 2463 O O . MET B 1 127 ? 50.717 -3.241 -19.664 1.00 44.31 91 MET B O 1
ATOM 2468 N N . GLU B 1 128 ? 49.100 -3.173 -21.240 1.00 40.75 92 GLU B N 1
ATOM 2469 C CA . GLU B 1 128 ? 48.059 -2.654 -20.360 1.00 42.75 92 GLU B CA 1
ATOM 2470 C C . GLU B 1 128 ? 47.294 -3.811 -19.732 1.00 40.77 92 GLU B C 1
ATOM 2471 O O . GLU B 1 128 ? 47.027 -4.813 -20.397 1.00 39.65 92 GLU B O 1
ATOM 2477 N N . THR B 1 129 ? 46.919 -3.651 -18.454 1.00 39.98 93 THR B N 1
ATOM 2478 C CA . THR B 1 129 ? 46.221 -4.717 -17.730 1.00 40.25 93 THR B CA 1
ATOM 2479 C C . THR B 1 129 ? 44.935 -5.143 -18.440 1.00 41.72 93 THR B C 1
ATOM 2480 O O . THR B 1 129 ? 44.587 -6.332 -18.459 1.00 38.13 93 THR B O 1
ATOM 2484 N N . VAL B 1 130 ? 44.218 -4.193 -19.047 1.00 37.62 94 VAL B N 1
ATOM 2485 C CA . VAL B 1 130 ? 42.958 -4.555 -19.691 1.00 37.98 94 VAL B CA 1
ATOM 2486 C C . VAL B 1 130 ? 43.194 -5.515 -20.856 1.00 36.69 94 VAL B C 1
ATOM 2487 O O . VAL B 1 130 ? 42.340 -6.365 -21.160 1.00 38.96 94 VAL B O 1
ATOM 2491 N N . LYS B 1 131 ? 44.354 -5.421 -21.513 1.00 39.10 95 LYS B N 1
ATOM 2492 C CA . LYS B 1 131 ? 44.655 -6.328 -22.619 1.00 39.32 95 LYS B CA 1
ATOM 2493 C C . LYS B 1 131 ? 45.041 -7.712 -22.112 1.00 39.93 95 LYS B C 1
ATOM 2494 O O . LYS B 1 131 ? 44.779 -8.726 -22.777 1.00 34.78 95 LYS B O 1
ATOM 2500 N N . VAL B 1 132 ? 45.673 -7.761 -20.941 1.00 34.71 96 VAL B N 1
ATOM 2501 C CA . VAL B 1 132 ? 45.961 -9.039 -20.302 1.00 35.38 96 VAL B CA 1
ATOM 2502 C C . VAL B 1 132 ? 44.661 -9.747 -19.950 1.00 36.62 96 VAL B C 1
ATOM 2503 O O . VAL B 1 132 ? 44.505 -10.954 -20.198 1.00 37.43 96 VAL B O 1
ATOM 2507 N N . LEU B 1 133 ? 43.698 -9.002 -19.385 1.00 36.00 97 LEU B N 1
ATOM 2508 C CA . LEU B 1 133 ? 42.393 -9.586 -19.082 1.00 35.34 97 LEU B CA 1
ATOM 2509 C C . LEU B 1 133 ? 41.693 -10.071 -20.350 1.00 40.04 97 LEU B C 1
ATOM 2510 O O . LEU B 1 133 ? 41.120 -11.168 -20.365 1.00 36.98 97 LEU B O 1
ATOM 2515 N N . ARG B 1 134 ? 41.735 -9.276 -21.428 1.00 38.93 98 ARG B N 1
ATOM 2516 C CA . ARG B 1 134 ? 41.119 -9.713 -22.684 1.00 40.70 98 ARG B CA 1
ATOM 2517 C C . ARG B 1 134 ? 41.728 -11.022 -23.169 1.00 41.00 98 ARG B C 1
ATOM 2518 O O . ARG B 1 134 ? 41.008 -11.957 -23.540 1.00 40.91 98 ARG B O 1
ATOM 2526 N N . HIS B 1 135 ? 43.062 -11.108 -23.164 1.00 42.09 99 HIS B N 1
ATOM 2527 C CA . HIS B 1 135 ? 43.729 -12.321 -23.630 1.00 41.59 99 HIS B CA 1
ATOM 2528 C C . HIS B 1 135 ? 43.317 -13.542 -22.814 1.00 41.61 99 HIS B C 1
ATOM 2529 O O . HIS B 1 135 ? 42.967 -14.597 -23.374 1.00 37.41 99 HIS B O 1
ATOM 2536 N N . HIS B 1 136 ? 43.377 -13.435 -21.477 1.00 39.87 100 HIS B N 1
ATOM 2537 C CA . HIS B 1 136 ? 43.058 -14.621 -20.681 1.00 40.99 100 HIS B CA 1
ATOM 2538 C C . HIS B 1 136 ? 41.573 -14.947 -20.743 1.00 41.10 100 HIS B C 1
ATOM 2539 O O . HIS B 1 136 ? 41.189 -16.118 -20.643 1.00 39.79 100 HIS B O 1
ATOM 2546 N N . HIS B 1 137 ? 40.734 -13.930 -20.917 1.00 39.69 101 HIS B N 1
ATOM 2547 C CA . HIS B 1 137 ? 39.304 -14.157 -21.072 1.00 44.23 101 HIS B CA 1
ATOM 2548 C C . HIS B 1 137 ? 39.019 -14.949 -22.337 1.00 45.47 101 HIS B C 1
ATOM 2549 O O . HIS B 1 137 ? 38.222 -15.897 -22.321 1.00 45.37 101 HIS B O 1
ATOM 2556 N N . ARG B 1 138 ? 39.656 -14.560 -23.451 1.00 44.39 102 ARG B N 1
ATOM 2557 C CA . ARG B 1 138 ? 39.516 -15.324 -24.691 1.00 45.16 102 ARG B CA 1
ATOM 2558 C C . ARG B 1 138 ? 39.973 -16.760 -24.503 1.00 47.39 102 ARG B C 1
ATOM 2559 O O . ARG B 1 138 ? 39.279 -17.703 -24.906 1.00 46.98 102 ARG B O 1
ATOM 2567 N N . GLU B 1 139 ? 41.142 -16.956 -23.886 1.00 46.69 103 GLU B N 1
ATOM 2568 C CA . GLU B 1 139 ? 41.618 -18.328 -23.754 1.00 46.30 103 GLU B CA 1
ATOM 2569 C C . GLU B 1 139 ? 40.772 -19.126 -22.759 1.00 44.62 103 GLU B C 1
ATOM 2570 O O . GLU B 1 139 ? 40.703 -20.360 -22.847 1.00 46.14 103 GLU B O 1
ATOM 2576 N N . LEU B 1 140 ? 40.075 -18.444 -21.840 1.00 43.79 104 LEU B N 1
ATOM 2577 C CA . LEU B 1 140 ? 39.136 -19.124 -20.949 1.00 44.07 104 LEU B CA 1
ATOM 2578 C C . LEU B 1 140 ? 37.875 -19.553 -21.695 1.00 48.67 104 LEU B C 1
ATOM 2579 O O . LEU B 1 140 ? 37.390 -20.673 -21.508 1.00 44.21 104 LEU B O 1
ATOM 2584 N N . LEU B 1 141 ? 37.317 -18.674 -22.532 1.00 46.86 105 LEU B N 1
ATOM 2585 C CA . LEU B 1 141 ? 36.174 -19.088 -23.341 1.00 49.65 105 LEU B CA 1
ATOM 2586 C C . LEU B 1 141 ? 36.542 -20.241 -24.266 1.00 45.53 105 LEU B C 1
ATOM 2587 O O . LEU B 1 141 ? 35.743 -21.165 -24.451 1.00 48.15 105 LEU B O 1
ATOM 2592 N N . ARG B 1 142 ? 37.757 -20.224 -24.833 1.00 49.20 106 ARG B N 1
ATOM 2593 C CA . ARG B 1 142 ? 38.194 -21.339 -25.678 1.00 47.80 106 ARG B CA 1
ATOM 2594 C C . ARG B 1 142 ? 38.292 -22.630 -24.885 1.00 53.06 106 ARG B C 1
ATOM 2595 O O . ARG B 1 142 ? 37.738 -23.660 -25.288 1.00 50.08 106 ARG B O 1
ATOM 2603 N N . SER B 1 143 ? 39.026 -22.607 -23.767 1.00 48.68 107 SER B N 1
ATOM 2604 C CA . SER B 1 143 ? 39.233 -23.843 -23.024 1.00 48.68 107 SER B CA 1
ATOM 2605 C C . SER B 1 143 ? 37.920 -24.392 -22.479 1.00 50.62 107 SER B C 1
ATOM 2606 O O . SER B 1 143 ? 37.744 -25.609 -22.408 1.00 56.63 107 SER B O 1
ATOM 2609 N N . SER B 1 144 ? 36.974 -23.523 -22.122 1.00 49.07 108 SER B N 1
ATOM 2610 C CA . SER B 1 144 ? 35.731 -24.022 -21.547 1.00 51.61 108 SER B CA 1
ATOM 2611 C C . SER B 1 144 ? 34.869 -24.743 -22.578 1.00 60.33 108 SER B C 1
ATOM 2612 O O . SER B 1 144 ? 34.133 -25.670 -22.223 1.00 59.60 108 SER B O 1
ATOM 2615 N N . ALA B 1 145 ? 34.938 -24.333 -23.848 1.00 54.01 109 ALA B N 1
ATOM 2616 C CA . ALA B 1 145 ? 34.173 -25.008 -24.889 1.00 59.24 109 ALA B CA 1
ATOM 2617 C C . ALA B 1 145 ? 34.580 -26.467 -25.047 1.00 60.60 109 ALA B C 1
ATOM 2618 O O . ALA B 1 145 ? 33.760 -27.279 -25.485 1.00 61.02 109 ALA B O 1
ATOM 2620 N N . GLN B 1 146 ? 35.818 -26.823 -24.687 1.00 59.83 110 GLN B N 1
ATOM 2621 C CA . GLN B 1 146 ? 36.272 -28.200 -24.836 1.00 61.94 110 GLN B CA 1
ATOM 2622 C C . GLN B 1 146 ? 35.759 -29.107 -23.724 1.00 67.63 110 GLN B C 1
ATOM 2623 O O . GLN B 1 146 ? 35.513 -30.294 -23.964 1.00 71.20 110 GLN B O 1
ATOM 2629 N N . MET B 1 147 ? 35.601 -28.586 -22.513 1.00 69.04 111 MET B N 1
ATOM 2630 C CA . MET B 1 147 ? 35.133 -29.399 -21.395 1.00 71.47 111 MET B CA 1
ATOM 2631 C C . MET B 1 147 ? 33.608 -29.396 -21.322 1.00 73.06 111 MET B C 1
ATOM 2632 O O . MET B 1 147 ? 32.933 -29.042 -22.293 1.00 73.43 111 MET B O 1
ATOM 2637 N N . ALA B 1 161 ? 26.693 -22.294 -16.631 1.00 69.86 125 ALA B N 1
ATOM 2638 C CA . ALA B 1 161 ? 26.850 -20.974 -17.232 1.00 70.47 125 ALA B CA 1
ATOM 2639 C C . ALA B 1 161 ? 28.234 -20.828 -17.852 1.00 70.30 125 ALA B C 1
ATOM 2640 O O . ALA B 1 161 ? 29.076 -21.721 -17.730 1.00 71.52 125 ALA B O 1
ATOM 2642 N N . LEU B 1 162 ? 28.468 -19.671 -18.536 1.00 68.25 126 LEU B N 1
ATOM 2643 C CA . LEU B 1 162 ? 29.781 -19.438 -19.129 1.00 65.56 126 LEU B CA 1
ATOM 2644 C C . LEU B 1 162 ? 30.716 -18.774 -18.117 1.00 61.55 126 LEU B C 1
ATOM 2645 O O . LEU B 1 162 ? 30.270 -17.964 -17.295 1.00 56.75 126 LEU B O 1
ATOM 2650 N N . PRO B 1 163 ? 32.001 -19.120 -18.161 1.00 61.28 127 PRO B N 1
ATOM 2651 C CA . PRO B 1 163 ? 32.932 -18.653 -17.126 1.00 56.31 127 PRO B CA 1
ATOM 2652 C C . PRO B 1 163 ? 33.177 -17.155 -17.205 1.00 56.56 127 PRO B C 1
ATOM 2653 O O . PRO B 1 163 ? 32.977 -16.510 -18.236 1.00 54.68 127 PRO B O 1
ATOM 2657 N N . GLU B 1 164 ? 33.608 -16.604 -16.075 1.00 51.25 128 GLU B N 1
ATOM 2658 C CA . GLU B 1 164 ? 33.946 -15.198 -15.940 1.00 51.14 128 GLU B CA 1
ATOM 2659 C C . GLU B 1 164 ? 35.388 -15.052 -15.485 1.00 48.37 128 GLU B C 1
ATOM 2660 O O . GLU B 1 164 ? 35.934 -15.926 -14.812 1.00 50.27 128 GLU B O 1
ATOM 2666 N N . LEU B 1 165 ? 36.006 -13.945 -15.868 1.00 44.17 129 LEU B N 1
ATOM 2667 C CA . LEU B 1 165 ? 37.387 -13.648 -15.514 1.00 45.07 129 LEU B CA 1
ATOM 2668 C C . LEU B 1 165 ? 37.375 -12.370 -14.699 1.00 47.26 129 LEU B C 1
ATOM 2669 O O . LEU B 1 165 ? 36.879 -11.342 -15.171 1.00 44.34 129 LEU B O 1
ATOM 2674 N N . LYS B 1 166 ? 37.902 -12.429 -13.478 1.00 44.30 130 LYS B N 1
ATOM 2675 C CA . LYS B 1 166 ? 37.915 -11.261 -12.612 1.00 45.91 130 LYS B CA 1
ATOM 2676 C C . LYS B 1 166 ? 39.340 -10.923 -12.197 1.00 46.57 130 LYS B C 1
ATOM 2677 O O . LYS B 1 166 ? 40.195 -11.807 -12.069 1.00 43.46 130 LYS B O 1
ATOM 2683 N N . LEU B 1 167 ? 39.586 -9.627 -12.002 1.00 45.53 131 LEU B N 1
ATOM 2684 C CA . LEU B 1 167 ? 40.890 -9.128 -11.583 1.00 43.06 131 LEU B CA 1
ATOM 2685 C C . LEU B 1 167 ? 40.954 -9.102 -10.060 1.00 43.94 131 LEU B C 1
ATOM 2686 O O . LEU B 1 167 ? 40.112 -8.479 -9.406 1.00 44.49 131 LEU B O 1
ATOM 2691 N N . LEU B 1 168 ? 41.957 -9.767 -9.506 1.00 40.97 132 LEU B N 1
ATOM 2692 C CA . LEU B 1 168 ? 42.193 -9.836 -8.071 1.00 39.65 132 LEU B CA 1
ATOM 2693 C C . LEU B 1 168 ? 43.190 -8.761 -7.670 1.00 40.82 132 LEU B C 1
ATOM 2694 O O . LEU B 1 168 ? 44.303 -8.714 -8.202 1.00 39.26 132 LEU B O 1
ATOM 2699 N N . CYS B 1 169 ? 42.810 -7.920 -6.715 1.00 44.15 133 CYS B N 1
ATOM 2700 C CA . CYS B 1 169 ? 43.717 -6.879 -6.259 1.00 45.40 133 CYS B CA 1
ATOM 2701 C C . CYS B 1 169 ? 43.453 -6.563 -4.794 1.00 47.72 133 CYS B C 1
ATOM 2702 O O . CYS B 1 169 ? 42.438 -6.965 -4.215 1.00 47.55 133 CYS B O 1
ATOM 2705 N N . GLY B 1 170 ? 44.394 -5.834 -4.196 1.00 48.13 134 GLY B N 1
ATOM 2706 C CA . GLY B 1 170 ? 44.146 -5.240 -2.901 1.00 46.54 134 GLY B CA 1
ATOM 2707 C C . GLY B 1 170 ? 43.178 -4.073 -2.984 1.00 49.93 134 GLY B C 1
ATOM 2708 O O . GLY B 1 170 ? 42.937 -3.492 -4.045 1.00 45.02 134 GLY B O 1
ATOM 2709 N N . ALA B 1 171 ? 42.597 -3.731 -1.829 1.00 48.74 135 ALA B N 1
ATOM 2710 C CA . ALA B 1 171 ? 41.633 -2.636 -1.784 1.00 51.23 135 ALA B CA 1
ATOM 2711 C C . ALA B 1 171 ? 42.265 -1.316 -2.197 1.00 48.64 135 ALA B C 1
ATOM 2712 O O . ALA B 1 171 ? 41.570 -0.420 -2.691 1.00 46.48 135 ALA B O 1
ATOM 2714 N N . ASP B 1 172 ? 43.580 -1.184 -2.008 1.00 47.90 136 ASP B N 1
ATOM 2715 C CA . ASP B 1 172 ? 44.280 0.048 -2.358 1.00 53.11 136 ASP B CA 1
ATOM 2716 C C . ASP B 1 172 ? 44.176 0.375 -3.844 1.00 49.20 136 ASP B C 1
ATOM 2717 O O . ASP B 1 172 ? 44.221 1.543 -4.235 1.00 47.46 136 ASP B O 1
ATOM 2722 N N . VAL B 1 173 ? 43.989 -0.641 -4.685 1.00 49.97 137 VAL B N 1
ATOM 2723 C CA . VAL B 1 173 ? 43.817 -0.401 -6.120 1.00 48.35 137 VAL B CA 1
ATOM 2724 C C . VAL B 1 173 ? 42.594 0.471 -6.392 1.00 49.69 137 VAL B C 1
ATOM 2725 O O . VAL B 1 173 ? 42.595 1.281 -7.335 1.00 48.85 137 VAL B O 1
ATOM 2729 N N . LEU B 1 174 ? 41.554 0.367 -5.550 1.00 48.31 138 LEU B N 1
ATOM 2730 C CA . LEU B 1 174 ? 40.359 1.177 -5.779 1.00 49.45 138 LEU B CA 1
ATOM 2731 C C . LEU B 1 174 ? 40.672 2.662 -5.659 1.00 52.14 138 LEU B C 1
ATOM 2732 O O . LEU B 1 174 ? 39.971 3.500 -6.243 1.00 52.23 138 LEU B O 1
ATOM 2737 N N . LYS B 1 175 ? 41.721 3.008 -4.916 1.00 52.27 139 LYS B N 1
ATOM 2738 C CA . LYS B 1 175 ? 42.179 4.389 -4.867 1.00 56.05 139 LYS B CA 1
ATOM 2739 C C . LYS B 1 175 ? 43.284 4.653 -5.880 1.00 55.86 139 LYS B C 1
ATOM 2740 O O . LYS B 1 175 ? 43.395 5.773 -6.395 1.00 54.12 139 LYS B O 1
ATOM 2746 N N . THR B 1 176 ? 44.084 3.639 -6.213 1.00 53.34 140 THR B N 1
ATOM 2747 C CA . THR B 1 176 ? 45.314 3.891 -6.959 1.00 50.56 140 THR B CA 1
ATOM 2748 C C . THR B 1 176 ? 45.191 3.581 -8.445 1.00 48.83 140 THR B C 1
ATOM 2749 O O . THR B 1 176 ? 45.872 4.218 -9.260 1.00 47.27 140 THR B O 1
ATOM 2753 N N . PHE B 1 177 ? 44.372 2.593 -8.810 1.00 47.62 141 PHE B N 1
ATOM 2754 C CA . PHE B 1 177 ? 44.224 2.170 -10.207 1.00 46.98 141 PHE B CA 1
ATOM 2755 C C . PHE B 1 177 ? 45.570 1.792 -10.824 1.00 46.69 141 PHE B C 1
ATOM 2756 O O . PHE B 1 177 ? 45.864 2.130 -11.974 1.00 43.17 141 PHE B O 1
ATOM 2764 N N . GLN B 1 178 ? 46.406 1.091 -10.054 1.00 43.32 142 GLN B N 1
ATOM 2765 C CA . GLN B 1 178 ? 47.734 0.687 -10.509 1.00 45.56 142 GLN B CA 1
ATOM 2766 C C . GLN B 1 178 ? 47.936 -0.800 -10.239 1.00 47.49 142 GLN B C 1
ATOM 2767 O O . GLN B 1 178 ? 47.955 -1.221 -9.079 1.00 43.53 142 GLN B O 1
ATOM 2773 N N . THR B 1 179 ? 48.083 -1.597 -11.301 1.00 43.29 143 THR B N 1
ATOM 2774 C CA . THR B 1 179 ? 48.338 -3.037 -11.123 1.00 43.99 143 THR B CA 1
ATOM 2775 C C . THR B 1 179 ? 49.415 -3.603 -12.060 1.00 44.33 143 THR B C 1
ATOM 2776 O O . THR B 1 179 ? 49.120 -4.486 -12.870 1.00 41.82 143 THR B O 1
ATOM 2780 N N . PRO B 1 180 ? 50.667 -3.115 -11.953 1.00 43.34 144 PRO B N 1
ATOM 2781 C CA . PRO B 1 180 ? 51.205 -2.096 -11.041 1.00 41.71 144 PRO B CA 1
ATOM 2782 C C . PRO B 1 180 ? 51.283 -0.687 -11.650 1.00 44.36 144 PRO B C 1
ATOM 2783 O O . PRO B 1 180 ? 51.753 0.244 -10.999 1.00 43.68 144 PRO B O 1
ATOM 2787 N N . ASN B 1 181 ? 50.846 -0.538 -12.894 1.00 43.65 145 ASN B N 1
ATOM 2788 C CA . ASN B 1 181 ? 50.950 0.719 -13.621 1.00 42.14 145 ASN B CA 1
ATOM 2789 C C . ASN B 1 181 ? 49.594 1.405 -13.697 1.00 42.26 145 ASN B C 1
ATOM 2790 O O . ASN B 1 181 ? 48.551 0.750 -13.713 1.00 43.31 145 ASN B O 1
ATOM 2795 N N . LEU B 1 182 ? 49.617 2.733 -13.743 1.00 41.35 146 LEU B N 1
ATOM 2796 C CA . LEU B 1 182 ? 48.380 3.500 -13.736 1.00 41.87 146 LEU B CA 1
ATOM 2797 C C . LEU B 1 182 ? 47.575 3.208 -15.001 1.00 40.51 146 LEU B C 1
ATOM 2798 O O . LEU B 1 182 ? 48.064 3.410 -16.115 1.00 40.62 146 LEU B O 1
ATOM 2803 N N . TRP B 1 183 ? 46.345 2.722 -14.822 1.00 39.40 147 TRP B N 1
ATOM 2804 C CA . TRP B 1 183 ? 45.458 2.432 -15.943 1.00 43.40 147 TRP B CA 1
ATOM 2805 C C . TRP B 1 183 ? 45.086 3.705 -16.689 1.00 44.38 147 TRP B C 1
ATOM 2806 O O . TRP B 1 183 ? 44.965 4.785 -16.101 1.00 40.49 147 TRP B O 1
ATOM 2817 N N . LYS B 1 184 ? 44.855 3.561 -17.989 1.00 45.91 148 LYS B N 1
ATOM 2818 C CA . LYS B 1 184 ? 44.355 4.693 -18.752 1.0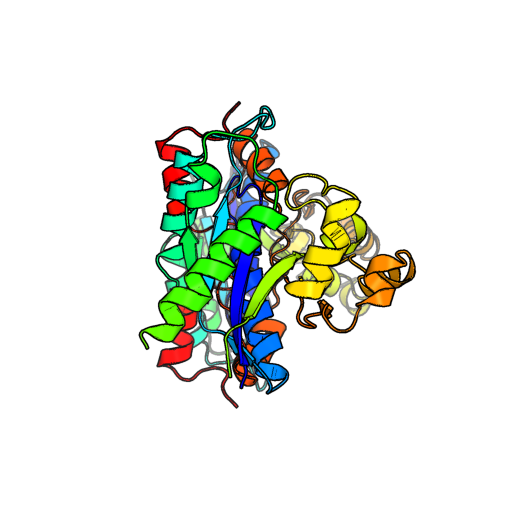0 48.99 148 LYS B CA 1
ATOM 2819 C C . LYS B 1 184 ? 42.892 4.945 -18.402 1.00 52.40 148 LYS B C 1
ATOM 2820 O O . LYS B 1 184 ? 42.119 4.007 -18.182 1.00 48.60 148 LYS B O 1
ATOM 2826 N N . ASP B 1 185 ? 42.522 6.232 -18.358 1.00 53.54 149 ASP B N 1
ATOM 2827 C CA . ASP B 1 185 ? 41.165 6.642 -18.001 1.00 56.51 149 ASP B CA 1
ATOM 2828 C C . ASP B 1 185 ? 40.109 5.922 -18.835 1.00 56.80 149 ASP B C 1
ATOM 2829 O O . ASP B 1 185 ? 39.043 5.554 -18.325 1.00 57.93 149 ASP B O 1
ATOM 2834 N N . THR B 1 186 ? 40.393 5.707 -20.118 1.00 56.97 150 THR B N 1
ATOM 2835 C CA . THR B 1 186 ? 39.443 5.082 -21.030 1.00 57.70 150 THR B CA 1
ATOM 2836 C C . THR B 1 186 ? 39.326 3.576 -20.854 1.00 60.21 150 THR B C 1
ATOM 2837 O O . THR B 1 186 ? 38.477 2.961 -21.514 1.00 60.63 150 THR B O 1
ATOM 2841 N N . HIS B 1 187 ? 40.171 2.966 -20.018 1.00 56.95 151 HIS B N 1
ATOM 2842 C CA . HIS B 1 187 ? 40.150 1.525 -19.808 1.00 54.31 151 HIS B CA 1
ATOM 2843 C C . HIS B 1 187 ? 39.518 1.124 -18.487 1.00 54.27 151 HIS B C 1
ATOM 2844 O O . HIS B 1 187 ? 39.189 -0.055 -18.317 1.00 52.37 151 HIS B O 1
ATOM 2851 N N . ILE B 1 188 ? 39.355 2.069 -17.551 1.00 49.53 152 ILE B N 1
ATOM 2852 C CA . ILE B 1 188 ? 38.850 1.743 -16.220 1.00 47.64 152 ILE B CA 1
ATOM 2853 C C . ILE B 1 188 ? 37.455 1.145 -16.316 1.00 52.98 152 ILE B C 1
ATOM 2854 O O . ILE B 1 188 ? 37.145 0.122 -15.681 1.00 51.25 152 ILE B O 1
ATOM 2859 N N . GLN B 1 189 ? 36.601 1.767 -17.132 1.00 51.07 153 GLN B N 1
ATOM 2860 C CA . GLN B 1 189 ? 35.227 1.308 -17.281 1.00 55.65 153 GLN B CA 1
ATOM 2861 C C . GLN B 1 189 ? 35.165 -0.128 -17.780 1.00 52.68 153 GLN B C 1
ATOM 2862 O O . GLN B 1 189 ? 34.366 -0.923 -17.281 1.00 51.78 153 GLN B O 1
ATOM 2868 N N . GLU B 1 190 ? 35.988 -0.479 -18.771 1.00 51.93 154 GLU B N 1
ATOM 2869 C CA . GLU B 1 190 ? 35.985 -1.852 -19.263 1.00 47.41 154 GLU B CA 1
ATOM 2870 C C . GLU B 1 190 ? 36.412 -2.835 -18.178 1.00 50.04 154 GLU B C 1
ATOM 2871 O O . GLU B 1 190 ? 35.801 -3.897 -18.020 1.00 50.21 154 GLU B O 1
ATOM 2877 N N . ILE B 1 191 ? 37.459 -2.508 -17.422 1.00 50.16 155 ILE B N 1
ATOM 2878 C CA . ILE B 1 191 ? 37.936 -3.444 -16.405 1.00 50.92 155 ILE B CA 1
ATOM 2879 C C . ILE B 1 191 ? 36.855 -3.689 -15.361 1.00 48.77 155 ILE B C 1
ATOM 2880 O O . ILE B 1 191 ? 36.514 -4.839 -15.065 1.00 52.90 155 ILE B O 1
ATOM 2885 N N . VAL B 1 192 ? 36.268 -2.623 -14.810 1.00 49.52 156 VAL B N 1
ATOM 2886 C CA . VAL B 1 192 ? 35.267 -2.859 -13.767 1.00 51.43 156 VAL B CA 1
ATOM 2887 C C . VAL B 1 192 ? 33.968 -3.413 -14.348 1.00 54.44 156 VAL B C 1
ATOM 2888 O O . VAL B 1 192 ? 33.245 -4.146 -13.663 1.00 56.57 156 VAL B O 1
ATOM 2892 N N . GLU B 1 193 ? 33.647 -3.093 -15.605 1.00 56.83 157 GLU B N 1
ATOM 2893 C CA . GLU B 1 193 ? 32.353 -3.445 -16.189 1.00 58.46 157 GLU B CA 1
ATOM 2894 C C . GLU B 1 193 ? 32.328 -4.849 -16.786 1.00 54.45 157 GLU B C 1
ATOM 2895 O O . GLU B 1 193 ? 31.454 -5.651 -16.447 1.00 63.42 157 GLU B O 1
ATOM 2901 N N . LYS B 1 194 ? 33.252 -5.160 -17.689 1.00 51.96 158 LYS B N 1
ATOM 2902 C CA . LYS B 1 194 ? 33.201 -6.434 -18.395 1.00 53.90 158 LYS B CA 1
ATOM 2903 C C . LYS B 1 194 ? 33.867 -7.565 -17.618 1.00 55.68 158 LYS B C 1
ATOM 2904 O O . LYS B 1 194 ? 33.502 -8.734 -17.803 1.00 54.46 158 LYS B O 1
ATOM 2910 N N . PHE B 1 195 ? 34.812 -7.251 -16.733 1.00 53.81 159 PHE B N 1
ATOM 2911 C CA . PHE B 1 195 ? 35.482 -8.271 -15.938 1.00 51.12 159 PHE B CA 1
ATOM 2912 C C . PHE B 1 195 ? 35.090 -8.192 -14.471 1.00 50.05 159 PHE B C 1
ATOM 2913 O O . PHE B 1 195 ? 34.472 -9.120 -13.946 1.00 53.08 159 PHE B O 1
ATOM 2921 N N . GLY B 1 196 ? 35.411 -7.098 -13.804 1.00 52.62 160 GLY B N 1
ATOM 2922 C CA . GLY B 1 196 ? 35.077 -6.936 -12.409 1.00 50.45 160 GLY B CA 1
ATOM 2923 C C . GLY B 1 196 ? 36.294 -7.107 -11.514 1.00 51.60 160 GLY B C 1
ATOM 2924 O O . GLY B 1 196 ? 37.324 -7.667 -11.902 1.00 51.01 160 GLY B O 1
ATOM 2925 N N . LEU B 1 197 ? 36.155 -6.613 -10.287 1.00 48.01 161 LEU B N 1
ATOM 2926 C CA . LEU B 1 197 ? 37.229 -6.594 -9.308 1.00 47.13 161 LEU B CA 1
ATOM 2927 C C . LEU B 1 197 ? 36.835 -7.442 -8.108 1.00 47.75 161 LEU B C 1
ATOM 2928 O O . LEU B 1 197 ? 35.687 -7.392 -7.653 1.00 46.71 161 LEU B O 1
ATOM 2933 N N . VAL B 1 198 ? 37.786 -8.242 -7.627 1.00 45.39 162 VAL B N 1
ATOM 2934 C CA . VAL B 1 198 ? 37.696 -8.928 -6.342 1.00 44.28 162 VAL B CA 1
ATOM 2935 C C . VAL B 1 198 ? 38.773 -8.300 -5.463 1.00 45.94 162 VAL B C 1
ATOM 2936 O O . VAL B 1 198 ? 39.971 -8.472 -5.720 1.00 46.83 162 VAL B O 1
ATOM 2940 N N . CYS B 1 199 ? 38.355 -7.531 -4.464 1.00 43.96 163 CYS B N 1
ATOM 2941 C CA . CYS B 1 199 ? 39.268 -6.726 -3.660 1.00 47.83 163 CYS B CA 1
ATOM 2942 C C . CYS B 1 199 ? 39.366 -7.286 -2.249 1.00 48.46 163 CYS B C 1
ATOM 2943 O O . CYS B 1 199 ? 38.347 -7.468 -1.578 1.00 48.96 163 CYS B O 1
ATOM 2946 N N . VAL B 1 200 ? 40.590 -7.538 -1.799 1.00 47.10 164 VAL B N 1
ATOM 2947 C CA . VAL B 1 200 ? 40.865 -7.970 -0.438 1.00 45.69 164 VAL B CA 1
ATOM 2948 C C . VAL B 1 200 ? 41.527 -6.803 0.277 1.00 48.83 164 VAL B C 1
ATOM 2949 O O . VAL B 1 200 ? 42.450 -6.179 -0.261 1.00 49.37 164 VAL B O 1
ATOM 2953 N N . SER B 1 201 ? 41.056 -6.494 1.475 1.00 50.47 165 SER B N 1
ATOM 2954 C CA . SER B 1 201 ? 41.439 -5.261 2.147 1.00 53.84 165 SER B CA 1
ATOM 2955 C C . SER B 1 201 ? 42.526 -5.527 3.178 1.00 57.32 165 SER B C 1
ATOM 2956 O O . SER B 1 201 ? 42.361 -6.384 4.052 1.00 58.16 165 SER B O 1
ATOM 2959 N N . ARG B 1 202 ? 43.632 -4.793 3.071 1.00 55.46 166 ARG B N 1
ATOM 2960 C CA . ARG B 1 202 ? 44.622 -4.770 4.134 1.00 58.18 166 ARG B CA 1
ATOM 2961 C C . ARG B 1 202 ? 44.191 -3.793 5.229 1.00 59.02 166 ARG B C 1
ATOM 2962 O O . ARG B 1 202 ? 43.287 -2.972 5.049 1.00 58.06 166 ARG B O 1
ATOM 2970 N N . SER B 1 203 ? 44.843 -3.899 6.381 1.00 60.72 167 SER B N 1
ATOM 2971 C CA . SER B 1 203 ? 44.561 -2.975 7.469 1.00 58.40 167 SER B CA 1
ATOM 2972 C C . SER B 1 203 ? 44.859 -1.553 7.024 1.00 60.87 167 SER B C 1
ATOM 2973 O O . SER B 1 203 ? 45.867 -1.293 6.362 1.00 63.39 167 SER B O 1
ATOM 2976 N N . GLY B 1 204 ? 43.953 -0.635 7.355 1.00 62.65 168 GLY B N 1
ATOM 2977 C CA . GLY B 1 204 ? 44.074 0.737 6.912 1.00 60.00 168 GLY B CA 1
ATOM 2978 C C . GLY B 1 204 ? 43.485 1.030 5.550 1.00 62.34 168 GLY B C 1
ATOM 2979 O O . GLY B 1 204 ? 43.482 2.197 5.135 1.00 60.11 168 GLY B O 1
ATOM 2980 N N . HIS B 1 205 ? 43.006 0.018 4.831 1.00 62.91 169 HIS B N 1
ATOM 2981 C CA . HIS B 1 205 ? 42.288 0.245 3.583 1.00 64.95 169 HIS B CA 1
ATOM 2982 C C . HIS B 1 205 ? 40.807 0.436 3.872 1.00 63.50 169 HIS B C 1
ATOM 2983 O O . HIS B 1 205 ? 40.254 -0.150 4.808 1.00 63.44 169 HIS B O 1
ATOM 2990 N N . ASP B 1 206 ? 40.168 1.261 3.054 1.00 62.29 170 ASP B N 1
ATOM 2991 C CA . ASP B 1 206 ? 38.773 1.651 3.257 1.00 64.36 170 ASP B CA 1
ATOM 2992 C C . ASP B 1 206 ? 38.078 1.621 1.906 1.00 63.71 170 ASP B C 1
ATOM 2993 O O . ASP B 1 206 ? 37.851 2.666 1.282 1.00 63.70 170 ASP B O 1
ATOM 2998 N N . PRO B 1 207 ? 37.713 0.430 1.422 1.00 60.51 171 PRO B N 1
ATOM 2999 C CA . PRO B 1 207 ? 37.207 0.328 0.043 1.00 61.08 171 PRO B CA 1
ATOM 3000 C C . PRO B 1 207 ? 35.904 1.072 -0.204 1.00 63.59 171 PRO B C 1
ATOM 3001 O O . PRO B 1 207 ? 35.684 1.538 -1.326 1.00 65.25 171 PRO B O 1
ATOM 3005 N N . GLU B 1 208 ? 35.029 1.211 0.793 1.00 65.19 172 GLU B N 1
ATOM 3006 C CA . GLU B 1 208 ? 33.741 1.845 0.522 1.00 69.16 172 GLU B CA 1
ATOM 3007 C C . GLU B 1 208 ? 33.895 3.354 0.341 1.00 66.83 172 GLU B C 1
ATOM 3008 O O . GLU B 1 208 ? 33.148 3.973 -0.430 1.00 70.97 172 GLU B O 1
ATOM 3014 N N . ARG B 1 209 ? 34.868 3.964 1.027 1.00 65.74 173 ARG B N 1
ATOM 3015 C CA . ARG B 1 209 ? 35.136 5.377 0.795 1.00 66.71 173 ARG B CA 1
ATOM 3016 C C . ARG B 1 209 ? 35.832 5.578 -0.544 1.00 69.39 173 ARG B C 1
ATOM 3017 O O . ARG B 1 209 ? 35.586 6.573 -1.235 1.00 68.09 173 ARG B O 1
ATOM 3025 N N . TYR B 1 210 ? 36.708 4.642 -0.931 1.00 65.41 174 TYR B N 1
ATOM 3026 C CA . TYR B 1 210 ? 37.318 4.709 -2.256 1.00 65.17 174 TYR B CA 1
ATOM 3027 C C . TYR B 1 210 ? 36.257 4.640 -3.346 1.00 64.37 174 TYR B C 1
ATOM 3028 O O . TYR B 1 210 ? 36.315 5.396 -4.324 1.00 63.42 174 TYR B O 1
ATOM 3037 N N . ILE B 1 211 ? 35.279 3.741 -3.192 1.00 63.32 175 ILE B N 1
ATOM 3038 C CA . ILE B 1 211 ? 34.201 3.640 -4.170 1.00 65.93 175 ILE B CA 1
ATOM 3039 C C . ILE B 1 211 ? 33.338 4.898 -4.151 1.00 70.31 175 ILE B C 1
ATOM 3040 O O . ILE B 1 211 ? 32.877 5.366 -5.201 1.00 67.77 175 ILE B O 1
ATOM 3045 N N . SER B 1 212 ? 33.104 5.466 -2.964 1.00 69.11 176 SER B N 1
ATOM 3046 C CA . SER B 1 212 ? 32.346 6.712 -2.886 1.00 70.56 176 SER B CA 1
ATOM 3047 C C . SER B 1 212 ? 33.036 7.828 -3.657 1.00 71.03 176 SER B C 1
ATOM 3048 O O . SER B 1 212 ? 32.389 8.562 -4.413 1.00 73.07 176 SER B O 1
ATOM 3051 N N . ASP B 1 213 ? 34.352 7.957 -3.497 1.00 69.07 177 ASP B N 1
ATOM 3052 C CA . ASP B 1 213 ? 35.110 9.049 -4.087 1.00 70.30 177 ASP B CA 1
ATOM 3053 C C . ASP B 1 213 ? 35.404 8.853 -5.571 1.00 68.41 177 ASP B C 1
ATOM 3054 O O . ASP B 1 213 ? 36.202 9.617 -6.122 1.00 70.94 177 ASP B O 1
ATOM 3059 N N . SER B 1 214 ? 34.780 7.881 -6.236 1.00 68.92 178 SER B N 1
ATOM 3060 C CA . SER B 1 214 ? 35.016 7.627 -7.657 1.00 68.37 178 SER B CA 1
ATOM 3061 C C . SER B 1 214 ? 33.697 7.369 -8.373 1.00 69.57 178 SER B C 1
ATOM 3062 O O . SER B 1 214 ? 33.003 6.371 -8.068 1.00 66.96 178 SER B O 1
ATOM 3065 N N . PRO B 1 215 ? 33.314 8.211 -9.332 1.00 69.57 179 PRO B N 1
ATOM 3066 C CA . PRO B 1 215 ? 32.033 7.992 -10.027 1.00 67.97 179 PRO B CA 1
ATOM 3067 C C . PRO B 1 215 ? 32.001 6.749 -10.897 1.00 66.09 179 PRO B C 1
ATOM 3068 O O . PRO B 1 215 ? 30.943 6.118 -11.000 1.00 66.38 179 PRO B O 1
ATOM 3072 N N . ILE B 1 216 ? 33.118 6.364 -11.524 1.00 65.07 180 ILE B N 1
ATOM 3073 C CA . ILE B 1 216 ? 33.099 5.169 -12.364 1.00 66.55 180 ILE B CA 1
ATOM 3074 C C . ILE B 1 216 ? 32.956 3.915 -11.504 1.00 66.08 180 ILE B C 1
ATOM 3075 O O . ILE B 1 216 ? 32.219 2.985 -11.858 1.00 62.75 180 ILE B O 1
ATOM 3080 N N . LEU B 1 217 ? 33.655 3.868 -10.361 1.00 63.73 181 LEU B N 1
ATOM 3081 C CA . LEU B 1 217 ? 33.518 2.726 -9.458 1.00 65.02 181 LEU B CA 1
ATOM 3082 C C . LEU B 1 217 ? 32.103 2.644 -8.904 1.00 64.79 181 LEU B C 1
ATOM 3083 O O . LEU B 1 217 ? 31.495 1.570 -8.875 1.00 64.75 181 LEU B O 1
ATOM 3088 N N . GLN B 1 218 ? 31.559 3.780 -8.467 1.00 66.99 182 GLN B N 1
ATOM 3089 C CA . GLN B 1 218 ? 30.201 3.787 -7.939 1.00 69.68 182 GLN B CA 1
ATOM 3090 C C . GLN B 1 218 ? 29.197 3.360 -9.004 1.00 67.51 182 GLN B C 1
ATOM 3091 O O . GLN B 1 218 ? 28.246 2.623 -8.714 1.00 64.23 182 GLN B O 1
ATOM 3097 N N . GLN B 1 219 ? 29.411 3.803 -10.247 1.00 68.89 183 GLN B N 1
ATOM 3098 C CA . GLN B 1 219 ? 28.509 3.481 -11.348 1.00 67.54 183 GLN B CA 1
ATOM 3099 C C . GLN B 1 219 ? 28.331 1.981 -11.511 1.00 70.24 183 GLN B C 1
ATOM 3100 O O . GLN B 1 219 ? 27.219 1.500 -11.756 1.00 71.72 183 GLN B O 1
ATOM 3106 N N . PHE B 1 220 ? 29.417 1.223 -11.378 1.00 67.60 184 PHE B N 1
ATOM 3107 C CA . PHE B 1 220 ? 29.392 -0.212 -11.614 1.00 67.57 184 PHE B CA 1
ATOM 3108 C C . PHE B 1 220 ? 29.902 -0.983 -10.393 1.00 67.69 184 PHE B C 1
ATOM 3109 O O . PHE B 1 220 ? 30.555 -2.022 -10.520 1.00 64.17 184 PHE B O 1
ATOM 3117 N N . GLN B 1 221 ? 29.581 -0.487 -9.195 1.00 66.55 185 GLN B N 1
ATOM 3118 C CA . GLN B 1 221 ? 29.971 -1.159 -7.959 1.00 67.54 185 GLN B CA 1
ATOM 3119 C C . GLN B 1 221 ? 29.429 -2.576 -7.866 1.00 66.37 185 GLN B C 1
ATOM 3120 O O . GLN B 1 221 ? 29.950 -3.372 -7.076 1.00 63.44 185 GLN B O 1
ATOM 3126 N N . HIS B 1 222 ? 28.393 -2.913 -8.641 1.00 62.56 186 HIS B N 1
ATOM 3127 C CA . HIS B 1 222 ? 27.836 -4.257 -8.565 1.00 63.56 186 HIS B CA 1
ATOM 3128 C C . HIS B 1 222 ? 28.783 -5.319 -9.100 1.00 64.13 186 HIS B C 1
ATOM 3129 O O . HIS B 1 222 ? 28.513 -6.508 -8.904 1.00 64.23 186 HIS B O 1
ATOM 3136 N N . ASN B 1 223 ? 29.879 -4.932 -9.759 1.00 61.23 187 ASN B N 1
ATOM 3137 C CA . ASN B 1 223 ? 30.880 -5.893 -10.208 1.00 60.54 187 ASN B CA 1
ATOM 3138 C C . ASN B 1 223 ? 32.186 -5.772 -9.425 1.00 56.99 187 ASN B C 1
ATOM 3139 O O . ASN B 1 223 ? 33.238 -6.220 -9.897 1.00 54.10 187 ASN B O 1
ATOM 3144 N N . ILE B 1 224 ? 32.133 -5.174 -8.239 1.00 53.32 188 ILE B N 1
ATOM 3145 C CA . ILE B 1 224 ? 33.266 -5.084 -7.325 1.00 50.82 188 ILE B CA 1
ATOM 3146 C C . ILE B 1 224 ? 32.914 -5.907 -6.093 1.00 53.01 188 ILE B C 1
ATOM 3147 O O . ILE B 1 224 ? 31.962 -5.578 -5.377 1.00 52.97 188 ILE B O 1
ATOM 3152 N N . HIS B 1 225 ? 33.660 -6.986 -5.859 1.00 49.69 189 HIS B N 1
ATOM 3153 C CA . HIS B 1 225 ? 33.430 -7.883 -4.732 1.00 50.54 189 HIS B CA 1
ATOM 3154 C C . HIS B 1 225 ? 34.445 -7.577 -3.641 1.00 51.78 189 HIS B C 1
ATOM 3155 O O . HIS B 1 225 ? 35.654 -7.724 -3.853 1.00 51.99 189 HIS B O 1
ATOM 3162 N N . LEU B 1 226 ? 33.955 -7.150 -2.488 1.00 51.13 190 LEU B N 1
ATOM 3163 C CA . LEU B 1 226 ? 34.799 -6.807 -1.351 1.00 53.23 190 LEU B CA 1
ATOM 3164 C C . LEU B 1 226 ? 34.844 -8.009 -0.416 1.00 52.69 190 LEU B C 1
ATOM 3165 O O . LEU B 1 226 ? 33.847 -8.328 0.239 1.00 52.06 190 LEU B O 1
ATOM 3170 N N . ALA B 1 227 ? 35.985 -8.692 -0.379 1.00 50.78 191 ALA B N 1
ATOM 3171 C CA . ALA B 1 227 ? 36.149 -9.788 0.563 1.00 53.72 191 ALA B CA 1
ATOM 3172 C C . ALA B 1 227 ? 36.228 -9.240 1.978 1.00 52.85 191 ALA B C 1
ATOM 3173 O O . ALA B 1 227 ? 36.798 -8.173 2.226 1.00 50.34 191 ALA B O 1
ATOM 3175 N N . ARG B 1 228 ? 35.645 -9.985 2.911 1.00 54.10 192 ARG B N 1
ATOM 3176 C CA . ARG B 1 228 ? 35.512 -9.535 4.290 1.00 59.25 192 ARG B CA 1
ATOM 3177 C C . ARG B 1 228 ? 36.654 -9.996 5.187 1.00 54.97 192 ARG B C 1
ATOM 3178 O O . ARG B 1 228 ? 36.968 -9.316 6.169 1.00 54.33 192 ARG B O 1
ATOM 3186 N N . GLU B 1 229 ? 37.289 -11.124 4.881 1.00 50.71 193 GLU B N 1
ATOM 3187 C CA . GLU B 1 229 ? 38.313 -11.604 5.793 1.00 47.71 193 GLU B CA 1
ATOM 3188 C C . GLU B 1 229 ? 39.587 -10.769 5.671 1.00 49.30 193 GLU B C 1
ATOM 3189 O O . GLU B 1 229 ? 39.914 -10.282 4.587 1.00 48.40 193 GLU B O 1
ATOM 3195 N N . PRO B 1 230 ? 40.313 -10.584 6.773 1.00 44.24 194 PRO B N 1
ATOM 3196 C CA . PRO B 1 230 ? 41.548 -9.792 6.719 1.00 48.07 194 PRO B CA 1
ATOM 3197 C C . PRO B 1 230 ? 42.677 -10.542 6.025 1.00 46.03 194 PRO B C 1
ATOM 3198 O O . PRO B 1 230 ? 42.721 -11.774 6.010 1.00 44.74 194 PRO B O 1
ATOM 3202 N N . VAL B 1 231 ? 43.600 -9.776 5.437 1.00 45.14 195 VAL B N 1
ATOM 3203 C CA . VAL B 1 231 ? 44.750 -10.381 4.767 1.00 45.96 195 VAL B CA 1
ATOM 3204 C C . VAL B 1 231 ? 45.706 -11.001 5.783 1.00 41.46 195 VAL B C 1
ATOM 3205 O O . VAL B 1 231 ? 46.233 -12.098 5.561 1.00 40.94 195 VAL B O 1
ATOM 3209 N N . LEU B 1 232 ? 45.972 -10.290 6.888 1.00 41.74 196 LEU B N 1
ATOM 3210 C CA . LEU B 1 232 ? 46.867 -10.690 7.977 1.00 41.31 196 LEU B CA 1
ATOM 3211 C C . LEU B 1 232 ? 48.342 -10.721 7.568 1.00 40.68 196 LEU B C 1
ATOM 3212 O O . LEU B 1 232 ? 49.201 -10.274 8.333 1.00 40.69 196 LEU B O 1
ATOM 3217 N N . ASN B 1 233 ? 48.648 -11.272 6.392 1.00 39.03 197 ASN B N 1
ATOM 3218 C CA . ASN B 1 233 ? 49.993 -11.249 5.802 1.00 41.43 197 ASN B CA 1
ATOM 3219 C C . ASN B 1 233 ? 50.234 -9.872 5.184 1.00 41.28 197 ASN B C 1
ATOM 3220 O O . ASN B 1 233 ? 50.123 -9.677 3.976 1.00 42.06 197 ASN B O 1
ATOM 3225 N N . GLU B 1 234 ? 50.577 -8.897 6.029 1.00 41.36 198 GLU B N 1
ATOM 3226 C CA . GLU B 1 234 ? 50.782 -7.509 5.593 1.00 43.23 198 GLU B CA 1
ATOM 3227 C C . GLU B 1 234 ? 52.196 -7.311 5.037 1.00 41.99 198 GLU B C 1
ATOM 3228 O O . GLU B 1 234 ? 53.018 -6.599 5.609 1.00 43.55 198 GLU B O 1
ATOM 3234 N N . ILE B 1 235 ? 52.495 -7.978 3.918 1.00 38.10 199 ILE B N 1
ATOM 3235 C CA . ILE B 1 235 ? 53.882 -8.156 3.477 1.00 36.29 199 ILE B CA 1
ATOM 3236 C C . ILE B 1 235 ? 54.022 -7.593 2.072 1.00 40.12 199 ILE B C 1
ATOM 3237 O O . ILE B 1 235 ? 53.754 -8.291 1.085 1.00 40.29 199 ILE B O 1
ATOM 3242 N N . SER B 1 236 ? 54.498 -6.358 1.969 1.00 35.99 200 SER B N 1
ATOM 3243 C CA . SER B 1 236 ? 54.755 -5.777 0.658 1.00 38.02 200 SER B CA 1
ATOM 3244 C C . SER B 1 236 ? 56.075 -6.288 0.099 1.00 35.95 200 SER B C 1
ATOM 3245 O O . SER B 1 236 ? 57.018 -6.584 0.842 1.00 33.09 200 SER B O 1
ATOM 3248 N N . ALA B 1 237 ? 56.153 -6.360 -1.233 1.00 37.51 201 ALA B N 1
ATOM 3249 C CA . ALA B 1 237 ? 57.425 -6.704 -1.859 1.00 34.85 201 ALA B CA 1
ATOM 3250 C C . ALA B 1 237 ? 58.482 -5.645 -1.579 1.00 32.47 201 ALA B C 1
ATOM 3251 O O . ALA B 1 237 ? 59.666 -5.974 -1.459 1.00 34.58 201 ALA B O 1
ATOM 3253 N N . THR B 1 238 ? 58.073 -4.379 -1.438 1.00 33.52 202 THR B N 1
ATOM 3254 C CA . THR B 1 238 ? 59.007 -3.301 -1.089 1.00 35.27 202 THR B CA 1
ATOM 3255 C C . THR B 1 238 ? 59.734 -3.586 0.224 1.00 36.52 202 THR B C 1
ATOM 3256 O O . THR B 1 238 ? 60.963 -3.414 0.333 1.00 34.21 202 THR B O 1
ATOM 3260 N N . TYR B 1 239 ? 58.991 -3.998 1.249 1.00 34.55 203 TYR B N 1
ATOM 3261 C CA . TYR B 1 239 ? 59.648 -4.331 2.504 1.00 34.85 203 TYR B CA 1
ATOM 3262 C C . TYR B 1 239 ? 60.642 -5.466 2.304 1.00 35.37 203 TYR B C 1
ATOM 3263 O O . TYR B 1 239 ? 61.770 -5.403 2.797 1.00 34.22 203 TYR B O 1
ATOM 3272 N N . VAL B 1 240 ? 60.237 -6.521 1.585 1.00 30.53 204 VAL B N 1
ATOM 3273 C CA . VAL B 1 240 ? 61.121 -7.667 1.411 1.00 29.88 204 VAL B CA 1
ATOM 3274 C C . VAL B 1 240 ? 62.408 -7.255 0.708 1.00 34.62 204 VAL B C 1
ATOM 3275 O O . VAL B 1 240 ? 63.501 -7.683 1.100 1.00 32.72 204 VAL B O 1
ATOM 3279 N N . ARG B 1 241 ? 62.307 -6.407 -0.331 1.00 31.32 205 ARG B N 1
ATOM 3280 C CA . ARG B 1 241 ? 63.506 -5.942 -1.018 1.00 32.89 205 ARG B CA 1
ATOM 3281 C C . ARG B 1 241 ? 64.398 -5.136 -0.087 1.00 32.16 205 ARG B C 1
ATOM 3282 O O . ARG B 1 241 ? 65.624 -5.301 -0.098 1.00 34.70 205 ARG B O 1
ATOM 3290 N N . LYS B 1 242 ? 63.810 -4.231 0.698 1.00 34.81 206 LYS B N 1
ATOM 3291 C CA . LYS B 1 242 ? 64.622 -3.457 1.642 1.00 38.92 206 LYS B CA 1
ATOM 3292 C C . LYS B 1 242 ? 65.318 -4.377 2.644 1.00 37.58 206 LYS B C 1
ATOM 3293 O O . LYS B 1 242 ? 66.531 -4.267 2.887 1.00 36.72 206 LYS B O 1
ATOM 3299 N N . ALA B 1 243 ? 64.565 -5.312 3.221 1.00 34.43 207 ALA B N 1
ATOM 3300 C CA . ALA B 1 243 ? 65.139 -6.219 4.209 1.00 35.63 207 ALA B CA 1
ATOM 3301 C C . ALA B 1 243 ? 66.269 -7.038 3.604 1.00 36.34 207 ALA B C 1
ATOM 3302 O O . ALA B 1 243 ? 67.350 -7.158 4.192 1.00 38.18 207 ALA B O 1
ATOM 3304 N N . LEU B 1 244 ? 66.043 -7.594 2.411 1.00 33.54 208 LEU B N 1
ATOM 3305 C CA . LEU B 1 244 ? 67.082 -8.358 1.742 1.00 32.93 208 LEU B CA 1
ATOM 3306 C C . LEU B 1 244 ? 68.318 -7.510 1.525 1.00 36.14 208 LEU B C 1
ATOM 3307 O O . LEU B 1 244 ? 69.444 -7.964 1.764 1.00 39.57 208 LEU B O 1
ATOM 3312 N N . GLY B 1 245 ? 68.127 -6.265 1.087 1.00 36.47 209 GLY B N 1
ATOM 3313 C CA . GLY B 1 245 ? 69.265 -5.400 0.843 1.00 41.95 209 GLY B CA 1
ATOM 3314 C C . GLY B 1 245 ? 70.026 -5.049 2.105 1.00 42.30 209 GLY B C 1
ATOM 3315 O O . GLY B 1 245 ? 71.219 -4.741 2.049 1.00 41.47 209 GLY B O 1
ATOM 3316 N N . GLN B 1 246 ? 69.366 -5.094 3.256 1.00 42.41 210 GLN B N 1
ATOM 3317 C CA . GLN B 1 246 ? 70.052 -4.805 4.510 1.00 41.39 210 GLN B CA 1
ATOM 3318 C C . GLN B 1 246 ? 70.514 -6.063 5.250 1.00 42.90 210 GLN B C 1
ATOM 3319 O O . GLN B 1 246 ? 71.055 -5.951 6.349 1.00 42.85 210 GLN B O 1
ATOM 3325 N N . GLY B 1 247 ? 70.354 -7.248 4.662 1.00 39.44 211 GLY B N 1
ATOM 3326 C CA . GLY B 1 247 ? 70.797 -8.469 5.307 1.00 42.42 211 GLY B CA 1
ATOM 3327 C C . GLY B 1 247 ? 69.882 -8.967 6.399 1.00 45.30 211 GLY B C 1
ATOM 3328 O O . GLY B 1 247 ? 70.285 -9.816 7.205 1.00 45.74 211 GLY B O 1
ATOM 3329 N N . GLN B 1 248 ? 68.663 -8.453 6.461 1.00 41.73 212 GLN B N 1
ATOM 3330 C CA . GLN B 1 248 ? 67.723 -8.838 7.499 1.00 39.34 212 GLN B CA 1
ATOM 3331 C C . GLN B 1 248 ? 66.922 -10.058 7.063 1.00 41.59 212 GLN B C 1
ATOM 3332 O O . GLN B 1 248 ? 66.755 -10.341 5.868 1.00 37.57 212 GLN B O 1
ATOM 3338 N N . SER B 1 249 ? 66.434 -10.794 8.058 1.00 38.63 213 SER B N 1
ATOM 3339 C CA . SER B 1 249 ? 65.684 -12.004 7.775 1.00 37.41 213 SER B CA 1
ATOM 3340 C C . SER B 1 249 ? 64.364 -11.666 7.104 1.00 33.95 213 SER B C 1
ATOM 3341 O O . SER B 1 249 ? 63.697 -10.689 7.458 1.00 34.88 213 SER B O 1
ATOM 3344 N N . VAL B 1 250 ? 63.999 -12.477 6.113 1.00 33.54 214 VAL B N 1
ATOM 3345 C CA . VAL B 1 250 ? 62.663 -12.480 5.544 1.00 32.81 214 VAL B CA 1
ATOM 3346 C C . VAL B 1 250 ? 62.021 -13.853 5.643 1.00 33.24 214 VAL B C 1
ATOM 3347 O O . VAL B 1 250 ? 60.995 -14.097 5.013 1.00 32.65 214 VAL B O 1
ATOM 3351 N N . LYS B 1 251 ? 62.624 -14.763 6.410 1.00 36.87 215 LYS B N 1
ATOM 3352 C CA . LYS B 1 251 ? 62.038 -16.077 6.632 1.00 31.43 215 LYS B CA 1
ATOM 3353 C C . LYS B 1 251 ? 60.604 -15.928 7.128 1.00 32.06 215 LYS B C 1
ATOM 3354 O O . LYS B 1 251 ? 60.292 -15.012 7.893 1.00 34.08 215 LYS B O 1
ATOM 3360 N N . TYR B 1 252 ? 59.727 -16.826 6.671 1.00 32.36 216 TYR B N 1
ATOM 3361 C CA . TYR B 1 252 ? 58.307 -16.888 7.017 1.00 31.50 216 TYR B CA 1
ATOM 3362 C C . TYR B 1 252 ? 57.510 -15.724 6.432 1.00 31.08 216 TYR B C 1
ATOM 3363 O O . TYR B 1 252 ? 56.316 -15.597 6.747 1.00 34.47 216 TYR B O 1
ATOM 3372 N N . LEU B 1 253 ? 58.129 -14.854 5.625 1.00 30.58 217 LEU B N 1
ATOM 3373 C CA . LEU B 1 253 ? 57.425 -13.828 4.858 1.00 30.39 217 LEU B CA 1
ATOM 3374 C C . LEU B 1 253 ? 57.194 -14.247 3.412 1.00 32.54 217 LEU B C 1
ATOM 3375 O O . LEU B 1 253 ? 56.312 -13.695 2.747 1.00 32.91 217 LEU B O 1
ATOM 3380 N N . LEU B 1 254 ? 57.970 -15.201 2.920 1.00 33.63 218 LEU B N 1
ATOM 3381 C CA . LEU B 1 254 ? 57.790 -15.760 1.588 1.00 37.08 218 LEU B CA 1
ATOM 3382 C C . LEU B 1 254 ? 58.239 -17.207 1.638 1.00 36.03 218 LEU B C 1
ATOM 3383 O O . LEU B 1 254 ? 58.963 -17.602 2.563 1.00 32.25 218 LEU B O 1
ATOM 3388 N N . PRO B 1 255 ? 57.817 -18.028 0.674 1.00 34.62 219 PRO B N 1
ATOM 3389 C CA . PRO B 1 255 ? 58.177 -19.448 0.730 1.00 36.80 219 PRO B CA 1
ATOM 3390 C C . PRO B 1 255 ? 59.686 -19.623 0.704 1.00 37.92 219 PRO B C 1
ATOM 3391 O O . PRO B 1 255 ? 60.409 -18.847 0.077 1.00 31.86 219 PRO B O 1
ATOM 3395 N N . GLU B 1 256 ? 60.147 -20.666 1.408 1.00 35.28 220 GLU B N 1
ATOM 3396 C CA . GLU B 1 256 ? 61.574 -20.950 1.537 1.00 37.59 220 GLU B CA 1
ATOM 3397 C C . GLU B 1 256 ? 62.253 -21.154 0.185 1.00 36.03 220 GLU B C 1
ATOM 3398 O O . GLU B 1 256 ? 63.418 -20.771 0.004 1.00 34.44 220 GLU B O 1
ATOM 3404 N N . ALA B 1 257 ? 61.565 -21.787 -0.768 1.00 36.02 221 ALA B N 1
ATOM 3405 C CA . ALA B 1 257 ? 62.175 -22.000 -2.078 1.00 35.34 221 ALA B CA 1
ATOM 3406 C C . ALA B 1 257 ? 62.447 -20.676 -2.801 1.00 35.86 221 ALA B C 1
ATOM 3407 O O . ALA B 1 257 ? 63.446 -20.548 -3.524 1.00 36.47 221 ALA B O 1
ATOM 3409 N N . VAL B 1 258 ? 61.591 -19.673 -2.604 1.00 34.00 222 VAL B N 1
ATOM 3410 C CA . VAL B 1 258 ? 61.868 -18.354 -3.182 1.00 31.67 222 VAL B CA 1
ATOM 3411 C C . VAL B 1 258 ? 63.095 -17.725 -2.523 1.00 34.50 222 VAL B C 1
ATOM 3412 O O . VAL B 1 258 ? 63.936 -17.134 -3.200 1.00 33.64 222 VAL B O 1
ATOM 3416 N N . ILE B 1 259 ? 63.218 -17.836 -1.190 1.00 33.66 223 ILE B N 1
ATOM 3417 C CA . ILE B 1 259 ? 64.397 -17.317 -0.490 1.00 34.57 223 ILE B CA 1
ATOM 3418 C C . ILE B 1 259 ? 65.669 -17.975 -1.013 1.00 35.38 223 ILE B C 1
ATOM 3419 O O . ILE B 1 259 ? 66.688 -17.311 -1.250 1.00 39.42 223 ILE B O 1
ATOM 3424 N N . THR B 1 260 ? 65.628 -19.293 -1.203 1.00 35.52 224 THR B N 1
ATOM 3425 C CA . THR B 1 260 ? 66.790 -20.007 -1.707 1.00 40.01 224 THR B CA 1
ATOM 3426 C C . THR B 1 260 ? 67.144 -19.557 -3.120 1.00 37.44 224 THR B C 1
ATOM 3427 O O . THR B 1 260 ? 68.319 -19.326 -3.434 1.00 40.69 224 THR B O 1
ATOM 3431 N N . TYR B 1 261 ? 66.138 -19.430 -3.990 1.00 40.45 225 TYR B N 1
ATOM 3432 C CA . TYR B 1 261 ? 66.370 -18.886 -5.331 1.00 34.46 225 TYR B CA 1
ATOM 3433 C C . TYR B 1 261 ? 67.022 -17.509 -5.264 1.00 35.92 225 TYR B C 1
ATOM 3434 O O . TYR B 1 261 ? 68.009 -17.237 -5.956 1.00 37.62 225 TYR B O 1
ATOM 3443 N N . ILE B 1 262 ? 66.469 -16.620 -4.443 1.00 35.49 226 ILE B N 1
ATOM 3444 C CA . ILE B 1 262 ? 67.001 -15.265 -4.332 1.00 37.06 226 ILE B CA 1
ATOM 3445 C C . ILE B 1 262 ? 68.472 -15.291 -3.937 1.00 41.41 226 ILE B C 1
ATOM 3446 O O . ILE B 1 262 ? 69.292 -14.561 -4.508 1.00 39.63 226 ILE B O 1
ATOM 3451 N N . ARG B 1 263 ? 68.834 -16.123 -2.951 1.00 38.95 227 ARG B N 1
ATOM 3452 C CA . ARG B 1 263 ? 70.234 -16.160 -2.532 1.00 43.41 227 ARG B CA 1
ATOM 3453 C C . ARG B 1 263 ? 71.121 -16.755 -3.620 1.00 41.46 227 ARG B C 1
ATOM 3454 O O . ARG B 1 263 ? 72.199 -16.223 -3.910 1.00 43.75 227 ARG B O 1
ATOM 3462 N N . ASP B 1 264 ? 70.685 -17.856 -4.232 1.00 39.34 228 ASP B N 1
ATOM 3463 C CA . ASP B 1 264 ? 71.492 -18.513 -5.260 1.00 46.14 228 ASP B CA 1
ATOM 3464 C C . ASP B 1 264 ? 71.711 -17.615 -6.469 1.00 45.43 228 ASP B C 1
ATOM 3465 O O . ASP B 1 264 ? 72.784 -17.639 -7.081 1.00 47.55 228 ASP B O 1
ATOM 3470 N N . GLN B 1 265 ? 70.705 -16.831 -6.842 1.00 40.97 229 GLN B N 1
ATOM 3471 C CA . GLN B 1 265 ? 70.813 -15.954 -7.999 1.00 41.17 229 GLN B CA 1
ATOM 3472 C C . GLN B 1 265 ? 71.355 -14.575 -7.650 1.00 43.65 229 GLN B C 1
ATOM 3473 O O . GLN B 1 265 ? 71.546 -13.761 -8.555 1.00 41.32 229 GLN B O 1
ATOM 3479 N N . GLY B 1 266 ? 71.603 -14.293 -6.373 1.00 40.72 230 GLY B N 1
ATOM 3480 C CA . GLY B 1 266 ? 72.143 -13.004 -5.979 1.00 41.89 230 GLY B CA 1
ATOM 3481 C C . GLY B 1 266 ? 71.220 -11.829 -6.209 1.00 41.37 230 GLY B C 1
ATOM 3482 O O . GLY B 1 266 ? 71.693 -10.725 -6.475 1.00 44.25 230 GLY B O 1
ATOM 3483 N N . LEU B 1 267 ? 69.913 -12.031 -6.108 1.00 39.08 231 LEU B N 1
ATOM 3484 C CA . LEU B 1 267 ? 68.971 -10.951 -6.345 1.00 39.00 231 LEU B CA 1
ATOM 3485 C C . LEU B 1 267 ? 68.820 -10.074 -5.106 1.00 39.66 231 LEU B C 1
ATOM 3486 O O . LEU B 1 267 ? 68.996 -10.528 -3.969 1.00 36.35 231 LEU B O 1
ATOM 3491 N N . TYR B 1 268 ? 68.512 -8.797 -5.348 1.00 36.63 232 TYR B N 1
ATOM 3492 C CA . TYR B 1 268 ? 68.099 -7.840 -4.318 1.00 39.03 232 TYR B CA 1
ATOM 3493 C C . TYR B 1 268 ? 69.224 -7.488 -3.343 1.00 43.88 232 TYR B C 1
ATOM 3494 O O . TYR B 1 268 ? 68.959 -7.060 -2.219 1.00 45.98 232 TYR B O 1
ATOM 3503 N N . ILE B 1 269 ? 70.480 -7.617 -3.762 1.00 47.46 233 ILE B N 1
ATOM 3504 C CA . ILE B 1 269 ? 71.626 -7.192 -2.964 1.00 55.46 233 ILE B CA 1
ATOM 3505 C C . ILE B 1 269 ? 72.255 -5.987 -3.643 1.00 60.38 233 ILE B C 1
ATOM 3506 O O . ILE B 1 269 ? 72.706 -6.078 -4.789 1.00 65.36 233 ILE B O 1
ATOM 3511 N N . ASN B 1 270 ? 72.299 -4.863 -2.933 1.00 70.60 234 ASN B N 1
ATOM 3512 C CA . ASN B 1 270 ? 72.834 -3.624 -3.499 1.00 72.17 234 ASN B CA 1
ATOM 3513 C C . ASN B 1 270 ? 74.363 -3.629 -3.539 1.00 73.54 234 ASN B C 1
ATOM 3514 O O . ASN B 1 270 ? 75.028 -3.915 -2.538 1.00 74.56 234 ASN B O 1
#

Sequence (435 aa):
RIPVVLLACGSFNPITNMHLRLFEVARDHLHQTGRYQVIEGIISPVNDSYGKKDLVASHHRVAMARLALQTSDWIRVDPWESEQAQWMETVKVLRHHHRELLRSSAQALPELKLLCGADVLKTFQTPNLWKDTHIQEIVEKFGLVCVSRSGHDPERYISDSPILQQFQHNIHLAREPVLNEISATYVRKALGQGQSVKYLLPEAVITYIRDQGLYINRIPVVLLACGSFNPITNMHLRLFEVARDHLHQTGRYQVIEGIISPVNDSYGKKDLVASHHRVAMARLALQTSDWIRVDPWESEQAQWMETVKVLRHHHRELLRSSAQMALPELKLLCGADVLKTFQTPNLWKDTHIQEIVEKFGLVCVSRSGHDPERYISDSPILQQFQHNIHLAREPVLNEISATYVRKALGQGQSVKYLLPEAVITYIRDQGLYIN

Organism: Mus musculus (NCBI:txid10090)

Solvent-accessible surface area: 20108 Å² total; per-residue (Å²): 152,35,10,0,2,0,0,10,37,27,41,9,6,0,0,0,10,18,29,0,3,15,1,5,4,0,56,34,15,0,66,110,42,35,130,11,85,14,72,46,0,5,0,0,0,10,6,58,58,98,43,132,193,79,27,24,53,16,128,38,0,12,16,0,0,128,55,4,14,127,84,19,138,29,8,92,17,26,30,61,5,13,126,51,107,129,98,49,64,42,1,86,0,0,95,42,4,29,141,81,18,72,155,88,84,65,170,124,122,6,59,3,0,7,7,8,6,0,63,59,0,90,75,21,20,52,101,120,37,102,192,48,106,64,12,63,37,6,0,90,101,4,0,0,0,1,0,35,31,89,86,61,50,20,108,133,21,4,54,77,0,74,11,0,81,121,22,92,140,26,9,14,54,6,114,33,58,0,22,0,34,0,48,19,88,26,0,58,88,0,20,22,113,69,44,22,5,33,18,0,5,25,63,37,0,19,51,32,4,150,109,87,48,20,27,113,159,214,40,24,0,2,0,0,9,14,12,33,9,7,0,0,0,9,19,33,0,3,19,1,5,5,0,60,34,31,0,79,137,44,56,124,22,95,14,85,44,0,5,0,0,0,10,11,59,31,197,38,174,218,95,29,25,44,18,119,27,0,14,27,0,0,132,54,3,12,119,77,21,138,27,10,98,12,18,33,65,3,15,124,47,111,102,85,18,36,11,2,67,0,0,77,26,5,27,128,95,23,71,169,64,32,85,151,186,103,134,10,60,2,0,0,6,8,10,0,51,9,2,126,39,32,83,8,45,47,120,14,106,110,88,31,22,81,41,0,0,80,114,4,0,1,0,2,0,28,59,97,80,44,68,20,124,145,28,13,67,105,16,111,63,0,103,112,43,101,133,25,15,20,35,6,182,46,55,1,25,0,27,0,34,17,87,20,0,53,99,0,23,20,118,69,35,20,5,33,20,0,3,32,65,30,0,22,54,37,4,159,104,93,50,18,30,114,163

CATH classification: 3.40.50.620